Protein AF-A0A7J7IBL2-F1 (afdb_monomer_lite)

Secondary structure (DSSP, 8-state):
-------------------EEEEEETTTEEEEE-TTS-EEEE-SEEEEES--GGG--HHHHHHHHHHHHTS-EEEEEEEGGGTEEEEEESSHHHHHHHHHHSSEETTTTEE-EEEE---HHHHHHHHHHHHHHHHHHHHTTS-STTSTTSS---------HHHHHHHHHHHHHHHHHHHHHSS---------------PPP----------TTSTTSSS----------------------------------------------------S---------SSS-HHHHHHHHHTT---GGGEEE-TTS-EEE-TTT--PPP-PPPTTPPPPPGGGS--HHHHHHHHHHHIIIIIT--SS-HHHHHHHHHHHHHHHHHHHHHHT--SHHHHHHHHHHHHHHHHHHHHTTT--TTT--HHHHHHHHHHHHHHHHHHHHHHHHTT---HHHHHHHHHHHHHH---HHHHHHHHHHS-HHHHTSHHHHHHHHHHHHHHTT-HHHIIIIIHHH--HHHHHHHHTTHHHHHHHHHHHHHHHS-TT--EEHHHHHHHTT-SSHHHHHHHHHHTTPPPPTTSSEE-TGGGHHHHHHHHHHHTT-GGGSTTTT----TTHHHHTTSSS---

Foldseek 3Di:
DDDDDDDDPPPPPPPCQPFAFPDQFPLRKTFTQGPVRATDIFHQKKKWAQQDPVQLDFVNLQVLLCVQQVNFWPGKAGDPVRNMIMTGGNTSVSVVSCVVPVQDDDPRDHGIDMDHDQDPRNVVVSVVVNVVSVVVVVCVVVVVPPPPPPDDDDDDDDDDPPVLLVVLVCLLVVLVVVVVVVVPPDDDDDDDDDDDDDDDDDDDDDDDDDDPVPPPPPPPDDDDDDDDDDDDDDDDDDDDDDDDDDDDDDDDDDDDDDDDDDDDDDDDDDDPPPFDFADALAQFQPVVLVVCQVVVNFDQQQWDQDPVRDTDGDRRRGHHFADDDDVPDDQDDSSGADGLVNLLVSLVCLVPPQCPDPVDDVLSSVVVCVGRLNSSLVSCSSRVPLDPSNLVSLLVLLLSLLVVLLVCQVPDCVSDDNPVSVVSNQVSLVSNLVSQLVCVVVVNHPLPSSLQSLLLVLLQDPDSPVVVVSLVSDDPSSSSDPSNSLSSQLVSCLVVLVQQCNQPPSCVPDDPSRVSSSLLQLLVSLLSVLLVVLVVDDQPDWAFLVVSCVRSVPPDLVLSVQLCVQLVFDADPVSGTGRSVVCNVSSVVQNVQPVPDSVRRRSSSRSSPPCVVVVVVPPPDDD

pLDDT: mean 72.19, std 27.74, range [19.75, 98.56]

Radius of gyration: 31.92 Å; chains: 1; bounding box: 76×115×92 Å

Structure (mmCIF, N/CA/C/O backbone):
data_AF-A0A7J7IBL2-F1
#
_entry.id   AF-A0A7J7IBL2-F1
#
loop_
_atom_site.group_PDB
_atom_site.id
_atom_site.type_symbol
_atom_site.label_atom_id
_atom_site.label_alt_id
_atom_site.label_comp_id
_atom_site.label_asym_id
_atom_site.label_entity_id
_atom_site.label_seq_id
_atom_site.pdbx_PDB_ins_code
_atom_site.Cartn_x
_atom_site.Cartn_y
_atom_site.Cartn_z
_atom_site.occupancy
_atom_site.B_iso_or_equiv
_atom_site.auth_seq_id
_atom_site.auth_comp_id
_atom_site.auth_asym_id
_atom_site.auth_atom_id
_atom_site.pdbx_PDB_model_num
ATOM 1 N N . MET A 1 1 ? -0.820 70.321 31.175 1.00 37.34 1 MET A N 1
ATOM 2 C CA . MET A 1 1 ? 0.542 69.778 31.376 1.00 37.34 1 MET A CA 1
ATOM 3 C C . MET A 1 1 ? 0.410 68.366 31.923 1.00 37.34 1 MET A C 1
ATOM 5 O O . MET A 1 1 ? -0.463 68.190 32.760 1.00 37.34 1 MET A O 1
ATOM 9 N N . SER A 1 2 ? 1.245 67.431 31.436 1.00 27.00 2 SER A N 1
ATOM 10 C CA . SER A 1 2 ? 1.260 65.966 31.688 1.00 27.00 2 SER A CA 1
ATOM 11 C C . SER A 1 2 ? -0.036 65.226 31.317 1.00 27.00 2 SER A C 1
ATOM 13 O O . SER A 1 2 ? -1.108 65.674 31.683 1.00 27.00 2 SER A O 1
ATOM 15 N N . GLY A 1 3 ? -0.063 64.107 30.599 1.00 25.00 3 GLY A N 1
ATOM 16 C CA . GLY A 1 3 ? 0.951 63.184 30.092 1.00 25.00 3 GLY A CA 1
ATOM 17 C C . GLY A 1 3 ? 0.262 61.824 29.867 1.00 25.00 3 GLY A C 1
ATOM 18 O O . GLY A 1 3 ? -0.690 61.541 30.585 1.00 25.00 3 GLY A O 1
ATOM 19 N N . LEU A 1 4 ? 0.795 61.007 28.940 1.00 26.73 4 LEU A N 1
ATOM 20 C CA . LEU A 1 4 ? 0.550 59.553 28.774 1.00 26.73 4 LEU A CA 1
ATOM 21 C C . LEU A 1 4 ? -0.874 59.180 28.287 1.00 26.73 4 LEU A C 1
ATOM 23 O O . LEU A 1 4 ? -1.855 59.756 28.720 1.00 26.73 4 LEU A O 1
ATOM 27 N N . SER A 1 5 ? -1.121 58.235 27.386 1.00 25.97 5 SER A N 1
ATOM 28 C CA . SER A 1 5 ? -0.344 57.164 26.760 1.00 25.97 5 SER A CA 1
ATOM 29 C C . SER A 1 5 ? -1.212 56.644 25.611 1.00 25.97 5 SER A C 1
ATOM 31 O O . SER A 1 5 ? -2.362 56.298 25.881 1.00 25.97 5 SER A O 1
ATOM 33 N N . ASP A 1 6 ? -0.698 56.543 24.384 1.00 25.70 6 ASP A N 1
ATOM 34 C CA . ASP A 1 6 ? -1.384 55.757 23.356 1.00 25.70 6 ASP A CA 1
ATOM 35 C C . ASP A 1 6 ? -0.501 54.583 22.951 1.00 25.70 6 ASP A C 1
ATOM 37 O O . ASP A 1 6 ? 0.627 54.727 22.473 1.00 25.70 6 ASP A O 1
ATOM 41 N N . SER A 1 7 ? -1.003 53.410 23.307 1.00 26.50 7 SER A N 1
ATOM 42 C CA . SER A 1 7 ? -0.368 52.113 23.193 1.00 26.50 7 SER A CA 1
ATOM 43 C C . SER A 1 7 ? -0.268 51.712 21.728 1.00 26.50 7 SER A C 1
ATOM 45 O O . SER A 1 7 ? -1.252 51.289 21.118 1.00 26.50 7 SER A O 1
ATOM 47 N N . THR A 1 8 ? 0.938 51.766 21.171 1.00 29.30 8 THR A N 1
ATOM 48 C CA . THR A 1 8 ? 1.272 50.986 19.985 1.00 29.30 8 THR A CA 1
ATOM 49 C C . THR A 1 8 ? 1.137 49.509 20.342 1.00 29.30 8 THR A C 1
ATOM 51 O O . THR A 1 8 ? 1.907 48.952 21.125 1.00 29.30 8 THR A O 1
ATOM 54 N N . LYS A 1 9 ? 0.100 48.874 19.789 1.00 26.11 9 LYS A N 1
ATOM 55 C CA . LYS A 1 9 ? -0.065 47.422 19.769 1.00 26.11 9 LYS A CA 1
ATOM 56 C C . LYS A 1 9 ? 1.158 46.812 19.090 1.00 26.11 9 LYS A C 1
ATOM 58 O O . LYS A 1 9 ? 1.239 46.745 17.868 1.00 26.11 9 LYS A O 1
ATOM 63 N N . THR A 1 10 ? 2.114 46.373 19.896 1.00 26.16 10 THR A N 1
ATOM 64 C CA . THR A 1 10 ? 3.136 45.419 19.489 1.00 26.16 10 THR A CA 1
ATOM 65 C C . THR A 1 10 ? 2.404 44.131 19.130 1.00 26.16 10 THR A C 1
ATOM 67 O O . THR A 1 10 ? 2.021 43.366 20.014 1.00 26.16 10 THR A O 1
ATOM 70 N N . GLU A 1 11 ? 2.149 43.908 17.840 1.00 27.48 11 GLU A N 1
ATOM 71 C CA . GLU A 1 11 ? 1.726 42.605 17.334 1.00 27.48 11 GLU A CA 1
ATOM 72 C C . GLU A 1 11 ? 2.812 41.584 17.694 1.00 27.48 11 GLU A C 1
ATOM 74 O O . GLU A 1 11 ? 3.849 41.454 17.038 1.00 27.48 11 GLU A O 1
ATOM 79 N N . GLN A 1 12 ? 2.592 40.867 18.794 1.00 25.30 12 GLN A N 1
ATOM 80 C CA . GLN A 1 12 ? 3.340 39.671 19.136 1.00 25.30 12 GLN A CA 1
ATOM 81 C C . GLN A 1 12 ? 2.985 38.583 18.118 1.00 25.30 12 GLN A C 1
ATOM 83 O O . GLN A 1 12 ? 2.140 37.729 18.354 1.00 25.30 12 GLN A O 1
ATOM 88 N N . PHE A 1 13 ? 3.655 38.605 16.967 1.00 27.67 13 PHE A N 1
ATOM 89 C CA . PHE A 1 13 ? 3.729 37.447 16.085 1.00 27.67 13 PHE A CA 1
ATOM 90 C C . PHE A 1 13 ? 4.599 36.380 16.752 1.00 27.67 13 PHE A C 1
ATOM 92 O O . PHE A 1 13 ? 5.829 36.382 16.630 1.00 27.67 13 PHE A O 1
ATOM 99 N N . THR A 1 14 ? 3.960 35.463 17.470 1.00 27.02 14 THR A N 1
ATOM 100 C CA . THR A 1 14 ? 4.534 34.174 17.846 1.00 27.02 14 THR A CA 1
ATOM 101 C C . THR A 1 14 ? 4.549 33.286 16.604 1.00 27.02 14 THR A C 1
ATOM 103 O O . THR A 1 14 ? 3.588 32.596 16.285 1.00 27.02 14 THR A O 1
ATOM 106 N N . VAL A 1 15 ? 5.662 33.295 15.865 1.00 33.50 15 VAL A N 1
ATOM 107 C CA . VAL A 1 15 ? 5.976 32.183 14.957 1.00 33.50 15 VAL A CA 1
ATOM 108 C C . VAL A 1 15 ? 6.295 30.996 15.861 1.00 33.50 15 VAL A C 1
ATOM 110 O O . VAL A 1 15 ? 7.432 30.819 16.297 1.00 33.50 15 VAL A O 1
ATOM 113 N N . SER A 1 16 ? 5.270 30.237 16.239 1.00 35.16 16 SER A N 1
ATOM 114 C CA . SER A 1 16 ? 5.408 29.011 17.014 1.00 35.16 16 SER A CA 1
ATOM 115 C C . SER A 1 16 ? 5.968 27.901 16.121 1.00 35.16 16 SER A C 1
ATOM 117 O O . SER A 1 16 ? 5.309 26.914 15.813 1.00 35.16 16 SER A O 1
ATOM 119 N N . GLU A 1 17 ? 7.251 27.997 15.768 1.00 46.50 17 GLU A N 1
ATOM 120 C CA . GLU A 1 17 ? 8.061 26.797 15.524 1.00 46.50 17 GLU A CA 1
ATOM 121 C C . GLU A 1 17 ? 8.341 26.118 16.876 1.00 46.50 17 GLU A C 1
ATOM 123 O O . GLU A 1 17 ? 9.478 26.058 17.357 1.00 46.50 17 GLU A O 1
ATOM 128 N N . GLY A 1 18 ? 7.254 25.684 17.524 1.00 42.34 18 GLY A N 1
ATOM 129 C CA . GLY A 1 18 ? 7.211 25.013 18.814 1.00 42.34 18 GLY A CA 1
ATOM 130 C C . GLY A 1 18 ? 7.730 23.593 18.676 1.00 42.34 18 GLY A C 1
ATOM 131 O O . GLY A 1 18 ? 6.963 22.643 18.557 1.00 42.34 18 GLY A O 1
ATOM 132 N N . GLY A 1 19 ? 9.048 23.466 18.633 1.00 53.66 19 GLY A N 1
ATOM 133 C CA . GLY A 1 19 ? 9.742 22.209 18.839 1.00 53.66 19 GLY A CA 1
ATOM 134 C C . GLY A 1 19 ? 10.626 22.312 20.071 1.00 53.66 19 GLY A C 1
ATOM 135 O O . GLY A 1 19 ? 11.238 23.357 20.300 1.00 53.66 19 GLY A O 1
ATOM 136 N N . ASN A 1 20 ? 10.693 21.243 20.863 1.00 72.69 20 ASN A N 1
ATOM 137 C CA . ASN A 1 20 ? 11.564 21.199 22.035 1.00 72.69 20 ASN A CA 1
ATOM 138 C C . ASN A 1 20 ? 13.019 21.326 21.572 1.00 72.69 20 ASN A C 1
ATOM 140 O O . ASN A 1 20 ? 13.510 20.486 20.812 1.00 72.69 20 ASN A O 1
ATOM 144 N N . VAL A 1 21 ? 13.695 22.399 21.987 1.00 82.25 21 VAL A N 1
ATOM 145 C CA . VAL A 1 21 ? 15.124 22.588 21.718 1.00 82.25 21 VAL A CA 1
ATOM 146 C C . VAL A 1 21 ? 15.885 21.528 22.509 1.00 82.25 21 VAL A C 1
ATOM 148 O O . VAL A 1 21 ? 15.725 21.421 23.720 1.00 82.25 21 VAL A O 1
ATOM 151 N N . LEU A 1 22 ? 16.669 20.721 21.800 1.00 82.81 22 LEU A N 1
ATOM 152 C CA . LEU A 1 22 ? 17.434 19.608 22.358 1.00 82.81 22 LEU A CA 1
ATOM 153 C C . LEU A 1 22 ? 18.843 20.053 22.750 1.00 82.81 22 LEU A C 1
ATOM 155 O O . LEU A 1 22 ? 19.352 19.667 23.795 1.00 82.81 22 LEU A O 1
ATOM 159 N N . GLU A 1 23 ? 19.468 20.880 21.912 1.00 86.69 23 GLU A N 1
ATOM 160 C CA . GLU A 1 23 ? 20.803 21.423 22.159 1.00 86.69 23 GLU A CA 1
ATOM 161 C C . GLU A 1 23 ? 20.963 22.770 21.451 1.00 86.69 23 GLU A C 1
ATOM 163 O O . GLU A 1 23 ? 20.610 22.924 20.276 1.00 86.69 23 GLU A O 1
ATOM 168 N N . GLU A 1 24 ? 21.541 23.739 22.159 1.00 87.25 24 GLU A N 1
ATOM 169 C CA . GLU A 1 24 ? 22.082 24.949 21.550 1.00 87.25 24 GLU A CA 1
ATOM 170 C C . GLU A 1 24 ? 23.536 24.702 21.150 1.00 87.25 24 GLU A C 1
ATOM 172 O O . GLU A 1 24 ? 24.381 24.346 21.969 1.00 87.25 24 GLU A O 1
ATOM 177 N N . VAL A 1 25 ? 23.839 24.879 19.869 1.00 83.62 25 VAL A N 1
ATOM 178 C CA . VAL A 1 25 ? 25.180 24.677 19.327 1.00 83.62 25 VAL A CA 1
ATOM 179 C C . VAL A 1 25 ? 25.943 25.996 19.392 1.00 83.62 25 VAL A C 1
ATOM 181 O O . VAL A 1 25 ? 25.412 27.040 19.011 1.00 83.62 25 VAL A O 1
ATOM 184 N N . ALA A 1 26 ? 27.224 25.939 19.766 1.00 71.12 26 ALA A N 1
ATOM 185 C CA . ALA A 1 26 ? 28.119 27.094 19.912 1.00 71.12 26 ALA A CA 1
ATOM 186 C C . ALA A 1 26 ? 28.167 28.054 18.700 1.00 71.12 26 ALA A C 1
ATOM 188 O O . ALA A 1 26 ? 28.526 29.216 18.847 1.00 71.12 26 ALA A O 1
ATOM 189 N N . SER A 1 27 ? 27.769 27.605 17.504 1.00 67.44 27 SER A N 1
ATOM 190 C CA . SER A 1 27 ? 27.631 28.449 16.310 1.00 67.44 27 SER A CA 1
ATOM 191 C C . SER A 1 27 ? 26.337 29.287 16.274 1.00 67.44 27 SER A C 1
ATOM 193 O O . SER A 1 27 ? 25.958 29.758 15.203 1.00 67.44 27 SER A O 1
ATOM 195 N N . GLY A 1 28 ? 25.609 29.405 17.389 1.00 73.50 28 GLY A N 1
ATOM 196 C CA . GLY A 1 28 ? 24.366 30.176 17.492 1.00 73.50 28 GLY A CA 1
ATOM 197 C C . GLY A 1 28 ? 23.171 29.546 16.770 1.00 73.50 28 GLY A C 1
ATOM 198 O O . GLY A 1 28 ? 22.287 30.271 16.321 1.00 73.50 28 GLY A O 1
ATOM 199 N N . GLY A 1 29 ? 23.151 28.217 16.612 1.00 84.38 29 GLY A N 1
ATOM 200 C CA . GLY A 1 29 ? 22.030 27.461 16.038 1.00 84.38 29 GLY A CA 1
ATOM 201 C C . GLY A 1 29 ? 21.483 26.432 17.022 1.00 84.38 29 GLY A C 1
ATOM 202 O O . GLY A 1 29 ? 22.139 26.107 18.004 1.00 84.38 29 GLY A O 1
ATOM 203 N N . GLN A 1 30 ? 20.293 25.911 16.759 1.00 90.12 30 GLN A N 1
ATOM 204 C CA . GLN A 1 30 ? 19.587 25.001 17.657 1.00 90.12 30 GLN A CA 1
ATOM 205 C C . GLN A 1 30 ? 19.271 23.688 16.947 1.00 90.12 30 GLN A C 1
ATOM 207 O O . GLN A 1 30 ? 18.724 23.677 15.839 1.00 90.12 30 GLN A O 1
ATOM 212 N N . VAL A 1 31 ? 19.586 22.577 17.606 1.00 85.75 31 VAL A N 1
ATOM 213 C CA . VAL A 1 31 ? 19.022 21.269 17.279 1.00 85.75 31 VAL A CA 1
ATOM 214 C C . VAL A 1 31 ? 17.726 21.137 18.065 1.00 85.75 31 VAL A C 1
ATOM 216 O O . VAL A 1 31 ? 17.703 21.355 19.273 1.00 85.75 31 VAL A O 1
ATOM 219 N N . TYR A 1 32 ? 16.634 20.821 17.384 1.00 84.56 32 TYR A N 1
ATOM 220 C CA . TYR A 1 32 ? 15.308 20.774 17.986 1.00 84.56 32 TYR A CA 1
ATOM 221 C C . TYR A 1 32 ? 14.516 19.578 17.470 1.00 84.56 32 TYR A C 1
ATOM 223 O O . TYR A 1 32 ? 14.720 19.100 16.349 1.00 84.56 32 TYR A O 1
ATOM 231 N N . LEU A 1 33 ? 13.586 19.105 18.289 1.00 80.25 33 LEU A N 1
ATOM 232 C CA . LEU A 1 33 ? 12.616 18.098 17.899 1.00 80.25 33 LEU A CA 1
ATOM 233 C C . LEU A 1 33 ? 11.417 18.797 17.259 1.00 80.25 33 LEU A C 1
ATOM 235 O O . LEU A 1 33 ? 10.704 19.550 17.917 1.00 80.25 33 LEU A O 1
ATOM 239 N N . SER A 1 34 ? 11.200 18.585 15.963 1.00 78.38 34 SER A N 1
ATOM 240 C CA . SER A 1 34 ? 10.024 19.130 15.276 1.00 78.38 34 SER A CA 1
ATOM 241 C C . SER A 1 34 ? 8.724 18.504 15.795 1.00 78.38 34 SER A C 1
ATOM 243 O O . SER A 1 34 ? 8.733 17.382 16.294 1.00 78.38 34 SER A O 1
ATOM 245 N N . ALA A 1 35 ? 7.585 19.163 15.563 1.00 60.59 35 ALA A N 1
ATOM 246 C CA . ALA A 1 35 ? 6.255 18.624 15.883 1.00 60.59 35 ALA A CA 1
ATOM 247 C C . ALA A 1 35 ? 5.955 17.259 15.217 1.00 60.59 35 ALA A C 1
ATOM 249 O O . ALA A 1 35 ? 5.096 16.509 15.666 1.00 60.59 35 ALA A O 1
ATOM 250 N N . THR A 1 36 ? 6.695 16.905 14.159 1.00 64.81 36 THR A N 1
ATOM 251 C CA . THR A 1 36 ? 6.615 15.594 13.488 1.00 64.81 36 THR A CA 1
ATOM 252 C C . THR A 1 36 ? 7.500 14.512 14.120 1.00 64.81 36 THR A C 1
ATOM 254 O O . THR A 1 36 ? 7.583 13.410 13.585 1.00 64.81 36 THR A O 1
ATOM 257 N N . GLY A 1 37 ? 8.185 14.812 15.229 1.00 70.69 37 GLY A N 1
ATOM 258 C CA . GLY A 1 37 ? 9.109 13.901 15.913 1.00 70.69 37 GLY A CA 1
ATOM 259 C C . GLY A 1 37 ? 10.476 13.764 15.236 1.00 70.69 37 GLY A C 1
ATOM 260 O O . GLY A 1 37 ? 11.288 12.940 15.638 1.00 70.69 37 GLY A O 1
ATOM 261 N N . GLN A 1 38 ? 10.761 14.559 14.202 1.00 78.06 38 GLN A N 1
ATOM 262 C CA . GLN A 1 38 ? 12.067 14.556 13.543 1.00 78.06 38 GLN A CA 1
ATOM 263 C C . GLN A 1 38 ? 13.016 15.547 14.207 1.00 78.06 38 GLN A C 1
ATOM 265 O O . GLN A 1 38 ? 12.665 16.721 14.359 1.00 78.06 38 GLN A O 1
ATOM 270 N N . VAL A 1 39 ? 14.235 15.099 14.506 1.00 85.31 39 VAL A N 1
ATOM 271 C CA . VAL A 1 39 ? 15.334 15.973 14.928 1.00 85.31 39 VAL A CA 1
ATOM 272 C C . VAL A 1 39 ? 15.827 16.783 13.734 1.00 85.31 39 VAL A C 1
ATOM 274 O O . VAL A 1 39 ? 16.299 16.236 12.729 1.00 85.31 39 VAL A O 1
ATOM 277 N N . ARG A 1 40 ? 15.714 18.104 13.847 1.00 88.06 40 ARG A N 1
ATOM 278 C CA . ARG A 1 40 ? 16.089 19.078 12.820 1.00 88.06 40 ARG A CA 1
ATOM 279 C C . ARG A 1 40 ? 17.036 20.124 13.398 1.00 88.06 40 ARG A C 1
ATOM 281 O O . ARG A 1 40 ? 17.204 20.242 14.606 1.00 88.06 40 ARG A O 1
ATOM 288 N N . TYR A 1 41 ? 17.668 20.876 12.505 1.00 92.06 41 TYR A N 1
ATOM 289 C CA . TYR A 1 41 ? 18.529 22.001 12.852 1.00 92.06 41 TYR A CA 1
ATOM 290 C C . TYR A 1 41 ? 17.930 23.294 12.306 1.00 92.06 41 TYR A C 1
ATOM 292 O O . TYR A 1 41 ? 17.512 23.330 11.146 1.00 92.06 41 TYR A O 1
ATOM 300 N N . ARG A 1 42 ? 17.938 24.349 13.123 1.00 90.38 42 ARG A N 1
ATOM 301 C CA . ARG A 1 42 ? 17.657 25.727 12.709 1.00 90.38 42 ARG A CA 1
ATOM 302 C C . ARG A 1 42 ? 18.805 26.648 13.108 1.00 90.38 42 ARG A C 1
ATOM 304 O O . ARG A 1 42 ? 19.470 26.431 14.118 1.00 90.38 42 ARG A O 1
ATOM 311 N N . GLY A 1 43 ? 19.045 27.683 12.315 1.00 91.44 43 GLY A N 1
ATOM 312 C CA . GLY A 1 43 ? 20.133 28.633 12.538 1.00 91.44 43 GLY A CA 1
ATOM 313 C C . GLY A 1 43 ? 19.905 29.941 11.789 1.00 91.44 43 GLY A C 1
ATOM 314 O O . GLY A 1 43 ? 18.904 30.102 11.101 1.00 91.44 43 GLY A O 1
ATOM 315 N N . ALA A 1 44 ? 20.838 30.883 11.897 1.00 93.25 44 ALA A N 1
ATOM 316 C CA . ALA A 1 44 ? 20.727 32.192 11.246 1.00 93.25 44 ALA A CA 1
ATOM 317 C C . ALA A 1 44 ? 21.203 32.201 9.777 1.00 93.25 44 ALA A C 1
ATOM 319 O O . ALA A 1 44 ? 21.337 33.262 9.179 1.00 93.25 44 ALA A O 1
ATOM 320 N N . THR A 1 45 ? 21.490 31.043 9.176 1.00 94.31 45 THR A N 1
ATOM 321 C CA . THR A 1 45 ? 21.992 30.951 7.796 1.00 94.31 45 THR A CA 1
ATOM 322 C C . THR A 1 45 ? 21.164 29.968 6.983 1.00 94.31 45 THR A C 1
ATOM 324 O O . THR A 1 45 ? 20.976 28.816 7.383 1.00 94.31 45 THR A O 1
ATOM 327 N N . LEU A 1 46 ? 20.707 30.409 5.815 1.00 95.06 46 LEU A N 1
ATOM 328 C CA . LEU A 1 46 ? 20.024 29.576 4.835 1.00 95.06 46 LEU A CA 1
ATOM 329 C C . LEU A 1 46 ? 20.963 29.194 3.694 1.00 95.06 46 LEU A C 1
ATOM 331 O O . LEU A 1 46 ? 21.844 29.946 3.288 1.00 95.06 46 LEU A O 1
ATOM 335 N N . LEU A 1 47 ? 20.737 28.003 3.163 1.00 93.88 47 LEU A N 1
ATOM 336 C CA . LEU A 1 47 ? 21.326 27.480 1.950 1.00 93.88 47 LEU A CA 1
ATOM 337 C C . LEU A 1 47 ? 20.255 27.457 0.858 1.00 93.88 47 LEU A C 1
ATOM 339 O O . LEU A 1 47 ? 19.291 26.696 0.951 1.00 93.88 47 LEU A O 1
ATOM 343 N N . LEU A 1 48 ? 20.478 28.238 -0.195 1.00 91.94 48 LEU A N 1
ATOM 344 C CA . LEU A 1 48 ? 19.740 28.171 -1.448 1.00 91.94 48 LEU A CA 1
ATOM 345 C C . LEU A 1 48 ? 20.349 27.098 -2.355 1.00 91.94 48 LEU A C 1
ATOM 347 O O . LEU A 1 48 ? 21.515 27.190 -2.747 1.00 91.94 48 LEU A O 1
ATOM 351 N N . LEU A 1 49 ? 19.563 26.075 -2.679 1.00 88.75 49 LEU A N 1
ATOM 352 C CA . LEU A 1 49 ? 19.916 25.001 -3.604 1.00 88.75 49 LEU A CA 1
ATOM 353 C C . LEU A 1 49 ? 19.461 25.344 -5.020 1.00 88.75 49 LEU A C 1
ATOM 355 O O . LEU A 1 49 ? 18.380 25.899 -5.188 1.00 88.75 49 LEU A O 1
ATOM 359 N N . GLN A 1 50 ? 20.251 24.941 -6.020 1.00 85.31 50 GLN A N 1
ATOM 360 C CA . GLN A 1 50 ? 19.905 25.111 -7.437 1.00 85.31 50 GLN A CA 1
ATOM 361 C C . GLN A 1 50 ? 19.513 26.561 -7.754 1.00 85.31 50 GLN A C 1
ATOM 363 O O . GLN A 1 50 ? 18.470 26.822 -8.345 1.00 85.31 50 GLN A O 1
ATOM 368 N N . CYS A 1 51 ? 20.345 27.502 -7.303 1.00 80.81 51 CYS A N 1
ATOM 369 C CA . CYS A 1 51 ? 20.138 28.926 -7.518 1.00 80.81 51 CYS A CA 1
ATOM 370 C C . CYS A 1 51 ? 19.989 29.186 -9.030 1.00 80.81 51 CYS A C 1
ATOM 372 O O . CYS A 1 51 ? 20.920 28.850 -9.776 1.00 80.81 51 CYS A O 1
ATOM 374 N N . PRO A 1 52 ? 18.837 29.709 -9.496 1.00 81.00 52 PRO A N 1
ATOM 375 C CA . PRO A 1 52 ? 18.627 29.949 -10.916 1.00 81.00 52 PRO A CA 1
ATOM 376 C C . PRO A 1 52 ? 19.644 30.963 -11.438 1.00 81.00 52 PRO A C 1
ATOM 378 O O . PRO A 1 52 ? 19.979 31.920 -10.744 1.00 81.00 52 PRO A O 1
ATOM 381 N N . GLU A 1 53 ? 20.114 30.780 -12.668 1.00 75.75 53 GLU A N 1
ATOM 382 C CA . GLU A 1 53 ? 21.198 31.587 -13.245 1.00 75.75 53 GLU A CA 1
ATOM 383 C C . GLU A 1 53 ? 20.867 33.088 -13.269 1.00 75.75 53 GLU A C 1
ATOM 385 O O . GLU A 1 53 ? 21.698 33.909 -12.894 1.00 75.75 53 GLU A O 1
ATOM 390 N N . ALA A 1 54 ? 19.608 33.437 -13.554 1.00 74.94 54 ALA A N 1
ATOM 391 C CA . ALA A 1 54 ? 19.103 34.812 -13.521 1.00 74.94 54 ALA A CA 1
ATOM 392 C C . ALA A 1 54 ? 19.062 35.453 -12.114 1.00 74.94 54 ALA A C 1
ATOM 394 O O . ALA A 1 54 ? 18.874 36.665 -11.995 1.00 74.94 54 ALA A O 1
ATOM 395 N N . TYR A 1 55 ? 19.212 34.665 -11.046 1.00 71.88 55 TYR A N 1
ATOM 396 C CA . TYR A 1 55 ? 19.112 35.106 -9.648 1.00 71.88 55 TYR A CA 1
ATOM 397 C C . TYR A 1 55 ? 20.349 34.738 -8.814 1.00 71.88 55 TYR A C 1
ATOM 399 O O . TYR A 1 55 ? 20.357 34.940 -7.602 1.00 71.88 55 TYR A O 1
ATOM 407 N N . CYS A 1 56 ? 21.408 34.234 -9.453 1.00 79.25 56 CYS A N 1
ATOM 408 C CA . CYS A 1 56 ? 22.679 33.873 -8.823 1.00 79.25 56 CYS A CA 1
ATOM 409 C C . CYS A 1 56 ? 23.592 35.102 -8.662 1.00 79.25 56 CYS A C 1
ATOM 411 O O . CYS A 1 56 ? 24.761 35.080 -9.040 1.00 79.25 56 CYS A O 1
ATOM 413 N N . ASP A 1 57 ? 23.028 36.182 -8.121 1.00 86.94 57 ASP A N 1
ATOM 414 C CA . ASP A 1 57 ? 23.680 37.474 -7.920 1.00 86.94 57 ASP A CA 1
ATOM 415 C C . ASP A 1 57 ? 23.569 37.901 -6.450 1.00 86.94 57 ASP A C 1
ATOM 417 O O . ASP A 1 57 ? 22.513 37.774 -5.822 1.00 86.94 57 ASP A O 1
ATOM 421 N N . GLU A 1 58 ? 24.676 38.388 -5.893 1.00 90.19 58 GLU A N 1
ATOM 422 C CA . GLU A 1 58 ? 24.779 38.722 -4.472 1.00 90.19 58 GLU A CA 1
ATOM 423 C C . GLU A 1 58 ? 23.840 39.869 -4.083 1.00 90.19 58 GLU A C 1
ATOM 425 O O . GLU A 1 58 ? 23.098 39.759 -3.102 1.00 90.19 58 GLU A O 1
ATOM 430 N N . GLN A 1 59 ? 23.829 40.948 -4.872 1.00 89.81 59 GLN A N 1
ATOM 431 C CA . GLN A 1 59 ? 23.021 42.133 -4.594 1.00 89.81 59 GLN A CA 1
ATOM 432 C C . GLN A 1 59 ? 21.534 41.821 -4.734 1.00 89.81 59 GLN A C 1
ATOM 434 O O . GLN A 1 59 ? 20.745 42.194 -3.870 1.00 89.81 59 GLN A O 1
ATOM 439 N N . ARG A 1 60 ? 21.149 41.074 -5.771 1.00 89.25 60 ARG A N 1
ATOM 440 C CA . ARG A 1 60 ? 19.757 40.691 -6.022 1.00 89.25 60 ARG A CA 1
ATOM 441 C C . ARG A 1 60 ? 19.193 39.806 -4.912 1.00 89.25 60 ARG A C 1
ATOM 443 O O . ARG A 1 60 ? 18.090 40.069 -4.438 1.00 89.25 60 ARG A O 1
ATOM 450 N N . LEU A 1 61 ? 19.940 38.792 -4.464 1.00 90.19 61 LEU A N 1
ATOM 451 C CA . LEU A 1 61 ? 19.516 37.953 -3.338 1.00 90.19 61 LEU A CA 1
ATOM 452 C C . LEU A 1 61 ? 19.455 38.754 -2.037 1.00 90.19 61 LEU A C 1
ATOM 454 O O . LEU A 1 61 ? 18.503 38.590 -1.274 1.00 90.19 61 LEU A O 1
ATOM 458 N N . LYS A 1 62 ? 20.428 39.639 -1.792 1.00 92.56 62 LYS A N 1
ATOM 459 C CA . LYS A 1 62 ? 20.416 40.506 -0.613 1.00 92.56 62 LYS A CA 1
ATOM 460 C C . LYS A 1 62 ? 19.174 41.398 -0.602 1.00 92.56 62 LYS A C 1
ATOM 462 O O . LYS A 1 62 ? 18.436 41.366 0.374 1.00 92.56 62 LYS A O 1
ATOM 467 N N . SER A 1 63 ? 18.901 42.120 -1.690 1.00 90.88 63 SER A N 1
ATOM 468 C CA . SER A 1 63 ? 17.725 42.990 -1.811 1.00 90.88 63 SER A CA 1
ATOM 469 C C . SER A 1 63 ? 16.412 42.228 -1.633 1.00 90.88 63 SER A C 1
ATOM 471 O O . SER A 1 63 ? 15.539 42.700 -0.912 1.00 90.88 63 SER A O 1
ATOM 473 N N . HIS A 1 64 ? 16.285 41.040 -2.232 1.00 90.81 64 HIS A N 1
ATOM 474 C CA . HIS A 1 64 ? 15.102 40.187 -2.079 1.00 90.81 64 HIS A CA 1
ATOM 475 C C . HIS A 1 64 ? 14.858 39.801 -0.615 1.00 90.81 64 HIS A C 1
ATOM 477 O O . HIS A 1 64 ? 13.787 40.037 -0.060 1.00 90.81 64 HIS A O 1
ATOM 483 N N . PHE A 1 65 ? 15.868 39.240 0.050 1.00 92.31 65 PHE A N 1
ATOM 484 C CA . PHE A 1 65 ? 15.709 38.781 1.428 1.00 92.31 65 PHE A CA 1
ATOM 485 C C . PHE A 1 65 ? 15.649 39.928 2.445 1.00 92.31 65 PHE A C 1
ATOM 487 O O . PHE A 1 65 ? 15.002 39.772 3.481 1.00 92.31 65 PHE A O 1
ATOM 494 N N . ASP A 1 66 ? 16.244 41.086 2.159 1.00 92.69 66 ASP A N 1
ATOM 495 C CA . ASP A 1 66 ? 16.100 42.290 2.983 1.00 92.69 66 ASP A CA 1
ATOM 496 C C . ASP A 1 66 ? 14.676 42.852 2.940 1.00 92.69 66 ASP A C 1
ATOM 498 O O . ASP A 1 66 ? 14.172 43.271 3.981 1.00 92.69 66 ASP A O 1
ATOM 502 N N . GLN A 1 67 ? 13.992 42.797 1.790 1.00 89.69 67 GLN A N 1
ATOM 503 C CA . GLN A 1 67 ? 12.573 43.167 1.695 1.00 89.69 67 GLN A CA 1
ATOM 504 C C . GLN A 1 67 ? 11.694 42.251 2.556 1.00 89.69 67 GLN A C 1
ATOM 506 O O . GLN A 1 67 ? 10.783 42.718 3.233 1.00 89.69 67 GLN A O 1
ATOM 511 N N . VAL A 1 68 ? 11.996 40.950 2.577 1.00 88.19 68 VAL A N 1
ATOM 512 C CA . VAL A 1 68 ? 11.232 39.951 3.344 1.00 88.19 68 VAL A CA 1
ATOM 513 C C . VAL A 1 68 ? 11.515 40.027 4.848 1.00 88.19 68 VAL A C 1
ATOM 515 O O . VAL A 1 68 ? 10.636 39.740 5.660 1.00 88.19 68 VAL A O 1
ATOM 518 N N . THR A 1 69 ? 12.743 40.377 5.235 1.00 89.56 69 THR A N 1
ATOM 519 C CA . THR A 1 69 ? 13.208 40.306 6.633 1.00 89.56 69 THR A CA 1
ATOM 520 C C . THR A 1 69 ? 13.438 41.658 7.299 1.00 89.56 69 THR A C 1
ATOM 522 O O . THR A 1 69 ? 13.923 41.692 8.428 1.00 89.56 69 THR A O 1
ATOM 525 N N . SER A 1 70 ? 13.072 42.758 6.639 1.00 89.25 70 SER A N 1
ATOM 526 C CA . SER A 1 70 ? 13.284 44.131 7.114 1.00 89.25 70 SER A CA 1
ATOM 527 C C . SER A 1 70 ? 14.766 44.462 7.342 1.00 89.25 70 SER A C 1
ATOM 529 O O . SER A 1 70 ? 15.162 44.872 8.432 1.00 89.25 70 SER A O 1
ATOM 531 N N . ASN A 1 71 ? 15.586 44.299 6.298 1.00 89.62 71 ASN A N 1
ATOM 532 C CA . ASN A 1 71 ? 17.027 44.601 6.271 1.00 89.62 71 ASN A CA 1
ATOM 533 C C . ASN A 1 71 ? 17.892 43.775 7.246 1.00 89.62 71 ASN A C 1
ATOM 535 O O . ASN A 1 71 ? 18.865 44.282 7.812 1.00 89.62 71 ASN A O 1
ATOM 539 N N . GLN A 1 72 ? 17.539 42.505 7.470 1.00 91.56 72 GLN A N 1
ATOM 540 C CA . GLN A 1 72 ? 18.274 41.620 8.380 1.00 91.56 72 GLN A CA 1
ATOM 541 C C . GLN A 1 72 ? 19.275 40.686 7.687 1.00 91.56 72 GLN A C 1
ATOM 543 O O . GLN A 1 72 ? 19.805 39.792 8.349 1.00 91.56 72 GLN A O 1
ATOM 548 N N . VAL A 1 73 ? 19.587 40.867 6.399 1.00 94.00 73 VAL A N 1
ATOM 549 C CA . VAL A 1 73 ? 20.639 40.092 5.722 1.00 94.00 73 VAL A CA 1
ATOM 550 C C . VAL A 1 73 ? 22.020 40.655 6.076 1.00 94.00 73 VAL A C 1
ATOM 552 O O . VAL A 1 73 ? 22.340 41.808 5.792 1.00 94.00 73 VAL A O 1
ATOM 555 N N . VAL A 1 74 ? 22.861 39.814 6.679 1.00 93.25 74 VAL A N 1
ATOM 556 C CA . VAL A 1 74 ? 24.249 40.120 7.073 1.00 93.25 74 VAL A CA 1
ATOM 557 C C . VAL A 1 74 ? 25.214 39.907 5.912 1.00 93.25 74 VAL A C 1
ATOM 559 O O . VAL A 1 74 ? 26.157 40.673 5.748 1.00 93.25 74 VAL A O 1
ATOM 562 N N . GLY A 1 75 ? 24.985 38.879 5.095 1.00 92.38 75 GLY A N 1
ATOM 563 C CA . GLY A 1 75 ? 25.858 38.573 3.968 1.00 92.38 75 GLY A CA 1
ATOM 564 C C . GLY A 1 75 ? 25.286 37.498 3.059 1.00 92.38 75 GLY A C 1
ATOM 565 O O . GLY A 1 75 ? 24.517 36.638 3.496 1.00 92.38 75 GLY A O 1
ATOM 566 N N . VAL A 1 76 ? 25.673 37.548 1.788 1.00 94.94 76 VAL A N 1
ATOM 567 C CA . VAL A 1 76 ? 25.319 36.551 0.779 1.00 94.94 76 VAL A CA 1
ATOM 568 C C . VAL A 1 76 ? 26.609 36.029 0.161 1.00 94.94 76 VAL A C 1
ATOM 570 O O . VAL A 1 76 ? 27.454 36.798 -0.270 1.00 94.94 76 VAL A O 1
ATOM 573 N N . GLN A 1 77 ? 26.773 34.710 0.114 1.00 94.56 77 GLN A N 1
ATOM 574 C CA . GLN A 1 77 ? 27.925 34.071 -0.512 1.00 94.56 77 GLN A CA 1
ATOM 575 C C . GLN A 1 77 ? 27.461 33.168 -1.650 1.00 94.56 77 GLN A C 1
ATOM 577 O O . GLN A 1 77 ? 26.890 32.096 -1.420 1.00 94.56 77 GLN A O 1
ATOM 582 N N . ILE A 1 78 ? 27.748 33.575 -2.885 1.00 91.19 78 ILE A N 1
ATOM 583 C CA . ILE A 1 78 ? 27.452 32.787 -4.082 1.00 91.19 78 ILE A CA 1
ATOM 584 C C . ILE A 1 78 ? 28.513 31.698 -4.277 1.00 91.19 78 ILE A C 1
ATOM 586 O O . ILE A 1 78 ? 29.716 31.929 -4.168 1.00 91.19 78 ILE A O 1
ATOM 590 N N . ARG A 1 79 ? 28.074 30.480 -4.599 1.00 88.75 79 ARG A N 1
ATOM 591 C CA . ARG A 1 79 ? 28.931 29.328 -4.910 1.00 88.75 79 ARG A CA 1
ATOM 592 C C . ARG A 1 79 ? 28.619 28.830 -6.315 1.00 88.75 79 ARG A C 1
ATOM 594 O O . ARG A 1 79 ? 27.883 27.853 -6.486 1.00 88.75 79 ARG A O 1
ATOM 601 N N . LEU A 1 80 ? 29.211 29.500 -7.304 1.00 81.12 80 LEU A N 1
ATOM 602 C CA . LEU A 1 80 ? 28.957 29.292 -8.736 1.00 81.12 80 LEU A CA 1
ATOM 603 C C . LEU A 1 80 ? 29.139 27.830 -9.170 1.00 81.12 80 LEU A C 1
ATOM 605 O O . LEU A 1 80 ? 28.237 27.255 -9.771 1.00 81.12 80 LEU A O 1
ATOM 609 N N . GLN A 1 81 ? 30.233 27.180 -8.757 1.00 79.62 81 GLN A N 1
ATOM 610 C CA . GLN A 1 81 ? 30.511 25.772 -9.093 1.00 79.62 81 GLN A CA 1
ATOM 611 C C . GLN A 1 81 ? 29.432 24.791 -8.603 1.00 79.62 81 GLN A C 1
ATOM 613 O O . GLN A 1 81 ? 29.264 23.717 -9.170 1.00 79.62 81 GLN A O 1
ATOM 618 N N . LYS A 1 82 ? 28.702 25.143 -7.537 1.00 79.56 82 LYS A N 1
ATOM 619 C CA . LYS A 1 82 ? 27.661 24.300 -6.929 1.00 79.56 82 LYS A CA 1
ATOM 620 C C . LYS A 1 82 ? 26.247 24.809 -7.211 1.00 79.56 82 LYS A C 1
ATOM 622 O O . LYS A 1 82 ? 25.312 24.278 -6.614 1.00 79.56 82 LYS A O 1
ATOM 627 N N . ARG A 1 83 ? 26.094 25.863 -8.030 1.00 86.19 83 ARG A N 1
ATOM 628 C CA . ARG A 1 83 ? 24.829 26.588 -8.267 1.00 86.19 83 ARG A CA 1
ATOM 629 C C . ARG A 1 83 ? 24.027 26.777 -6.972 1.00 86.19 83 ARG A C 1
ATOM 631 O O . ARG A 1 83 ? 22.886 26.339 -6.851 1.00 86.19 83 ARG A O 1
ATOM 638 N N . SER A 1 84 ? 24.662 27.341 -5.945 1.00 91.88 84 SER A N 1
ATOM 639 C CA . SER A 1 84 ? 24.044 27.535 -4.625 1.00 91.88 84 SER A CA 1
ATOM 640 C C . SER A 1 84 ? 24.502 28.835 -3.983 1.00 91.88 84 SER A C 1
ATOM 642 O O . SER A 1 84 ? 25.572 29.332 -4.322 1.00 91.88 84 SER A O 1
ATOM 644 N N . ALA A 1 85 ? 23.737 29.343 -3.022 1.00 92.62 85 ALA A N 1
ATOM 645 C CA . ALA A 1 85 ? 24.108 30.518 -2.239 1.00 92.62 85 ALA A CA 1
ATOM 646 C C . ALA A 1 85 ? 23.910 30.262 -0.742 1.00 92.62 85 ALA A C 1
ATOM 648 O O . ALA A 1 85 ? 23.015 29.510 -0.351 1.00 92.62 85 ALA A O 1
ATOM 649 N N . LEU A 1 86 ? 24.752 30.864 0.093 1.00 93.88 86 LEU A N 1
ATOM 650 C CA . LEU A 1 86 ? 24.530 30.964 1.534 1.00 93.88 86 LEU A CA 1
ATOM 651 C C . LEU A 1 86 ? 24.044 32.374 1.847 1.00 93.88 86 LEU A C 1
ATOM 653 O O . LEU A 1 86 ? 24.685 33.333 1.434 1.00 93.88 86 LEU A O 1
ATOM 657 N N . ILE A 1 87 ? 22.929 32.494 2.560 1.00 95.25 87 ILE A N 1
ATOM 658 C CA . ILE A 1 87 ? 22.375 33.778 2.995 1.00 95.25 87 ILE A CA 1
ATOM 659 C C . ILE A 1 87 ? 22.395 33.799 4.518 1.00 95.25 87 ILE A C 1
ATOM 661 O O . ILE A 1 87 ? 21.746 32.974 5.164 1.00 95.25 87 ILE A O 1
ATOM 665 N N . GLN A 1 88 ? 23.170 34.712 5.090 1.00 95.12 88 GLN A N 1
ATOM 666 C CA . GLN A 1 88 ? 23.305 34.895 6.528 1.00 95.12 88 GLN A CA 1
ATOM 667 C C . GLN A 1 88 ? 22.411 36.038 6.998 1.00 95.12 88 GLN A C 1
ATOM 669 O O . GLN A 1 88 ? 22.399 37.108 6.397 1.00 95.12 88 GLN A O 1
ATOM 674 N N . PHE A 1 89 ? 21.701 35.816 8.097 1.00 95.06 89 PHE A N 1
ATOM 675 C CA . PHE A 1 89 ? 20.778 36.762 8.708 1.00 95.06 89 PHE A CA 1
ATOM 676 C C . PHE A 1 89 ? 21.271 37.191 10.092 1.00 95.06 89 PHE A C 1
ATOM 678 O O . PHE A 1 89 ? 22.051 36.485 10.733 1.00 95.06 89 PHE A O 1
ATOM 685 N N . GLN A 1 90 ? 20.791 38.339 10.571 1.00 90.50 90 GLN A N 1
ATOM 686 C CA . GLN A 1 90 ? 21.123 38.874 11.898 1.00 90.50 90 GLN A CA 1
ATOM 687 C C . GLN A 1 90 ? 20.572 37.997 13.030 1.00 90.50 90 GLN A C 1
ATOM 689 O O . GLN A 1 90 ? 21.123 37.982 14.127 1.00 90.50 90 GLN A O 1
ATOM 694 N N . SER A 1 91 ? 19.483 37.261 12.778 1.00 88.75 91 SER A N 1
ATOM 695 C CA . SER A 1 91 ? 18.825 36.421 13.778 1.00 88.75 91 SER A CA 1
ATOM 696 C C . SER A 1 91 ? 18.269 35.126 13.181 1.00 88.75 91 SER A C 1
ATOM 698 O O . SER A 1 91 ? 17.917 35.059 12.000 1.00 88.75 91 SER A O 1
ATOM 700 N N . GLN A 1 92 ? 18.120 34.094 14.021 1.00 87.38 92 GLN A N 1
ATOM 701 C CA . GLN A 1 92 ? 17.416 32.859 13.642 1.00 87.38 92 GLN A CA 1
ATOM 702 C C . GLN A 1 92 ? 15.961 33.140 13.232 1.00 87.38 92 GLN A C 1
ATOM 704 O O . GLN A 1 92 ? 15.434 32.493 12.330 1.00 87.38 92 GLN A O 1
ATOM 709 N N . ARG A 1 93 ? 15.326 34.143 13.858 1.00 86.12 93 ARG A N 1
ATOM 710 C CA . ARG A 1 93 ? 13.955 34.566 13.550 1.00 86.12 93 ARG A CA 1
ATOM 711 C C . ARG A 1 93 ? 13.837 35.141 12.138 1.00 86.12 93 ARG A C 1
ATOM 713 O O . ARG A 1 93 ? 12.898 34.786 11.432 1.00 86.12 93 ARG A O 1
ATOM 720 N N . ALA A 1 94 ? 14.787 35.969 11.701 1.00 88.25 94 ALA A N 1
ATOM 721 C CA . ALA A 1 94 ? 14.817 36.456 10.320 1.00 88.25 94 ALA A CA 1
ATOM 722 C C . ALA A 1 94 ? 15.076 35.334 9.315 1.00 88.25 94 ALA A C 1
ATOM 724 O O . ALA A 1 94 ? 14.406 35.285 8.288 1.00 88.25 94 ALA A O 1
ATOM 725 N N . ALA A 1 95 ? 15.970 34.394 9.630 1.00 89.69 95 ALA A N 1
ATOM 726 C CA . ALA A 1 95 ? 16.184 33.227 8.778 1.00 89.69 95 ALA A CA 1
ATOM 727 C C . ALA A 1 95 ? 14.915 32.359 8.655 1.00 89.69 95 ALA A C 1
ATOM 729 O O . ALA A 1 95 ? 14.594 31.906 7.561 1.00 89.69 95 ALA A O 1
ATOM 730 N N . ALA A 1 96 ? 14.156 32.164 9.739 1.00 85.81 96 ALA A N 1
ATOM 731 C CA . ALA A 1 96 ? 12.865 31.471 9.693 1.00 85.81 96 ALA A CA 1
ATOM 732 C C . ALA A 1 96 ? 11.833 32.233 8.843 1.00 85.81 96 ALA A C 1
ATOM 734 O O . ALA A 1 96 ? 11.178 31.645 7.984 1.00 85.81 96 ALA A O 1
ATOM 735 N N . LEU A 1 97 ? 11.728 33.554 9.015 1.00 86.81 97 LEU A N 1
ATOM 736 C CA . LEU A 1 97 ? 10.829 34.390 8.216 1.00 86.81 97 LEU A CA 1
ATOM 737 C C . LEU A 1 97 ? 11.179 34.338 6.720 1.00 86.81 97 LEU A C 1
ATOM 739 O O . LEU A 1 97 ? 10.288 34.170 5.891 1.00 86.81 97 LEU A O 1
ATOM 743 N N . ALA A 1 98 ? 12.468 34.411 6.378 1.00 90.50 98 ALA A N 1
ATOM 744 C CA . ALA A 1 98 ? 12.961 34.260 5.012 1.00 90.50 98 ALA A CA 1
ATOM 745 C C . ALA A 1 98 ? 12.679 32.870 4.428 1.00 90.50 98 ALA A C 1
ATOM 747 O O . ALA A 1 98 ? 12.361 32.762 3.247 1.00 90.50 98 ALA A O 1
ATOM 748 N N . LEU A 1 99 ? 12.769 31.812 5.238 1.00 89.12 99 LEU A N 1
ATOM 749 C CA . LEU A 1 99 ? 12.465 30.447 4.807 1.00 89.12 99 LEU A CA 1
ATOM 750 C C . LEU A 1 99 ? 10.979 30.281 4.449 1.00 89.12 99 LEU A C 1
ATOM 752 O O . LEU A 1 99 ? 10.669 29.623 3.459 1.00 89.12 99 LEU A O 1
ATOM 756 N N . HIS A 1 100 ? 10.079 30.900 5.223 1.00 83.12 100 HIS A N 1
ATOM 757 C CA . HIS A 1 100 ? 8.626 30.811 5.015 1.00 83.12 100 HIS A CA 1
ATOM 758 C C . HIS A 1 100 ? 8.097 31.779 3.949 1.00 83.12 100 HIS A C 1
ATOM 760 O O . HIS A 1 100 ? 7.230 31.399 3.168 1.00 83.12 100 HIS A O 1
ATOM 766 N N . ARG A 1 101 ? 8.600 33.020 3.901 1.00 83.31 101 ARG A N 1
ATOM 767 C CA . ARG A 1 101 ? 8.068 34.095 3.036 1.00 83.31 101 ARG A CA 1
ATOM 768 C C . ARG A 1 101 ? 8.985 34.519 1.892 1.00 83.31 101 ARG A C 1
ATOM 770 O O . ARG A 1 101 ? 8.525 35.168 0.966 1.00 83.31 101 ARG A O 1
ATOM 777 N N . GLY A 1 102 ? 10.269 34.170 1.940 1.00 84.00 102 GLY A N 1
ATOM 778 C CA . GLY A 1 102 ? 11.257 34.545 0.921 1.00 84.00 102 GLY A CA 1
ATOM 779 C C . GLY A 1 102 ? 11.518 33.458 -0.118 1.00 84.00 102 GLY A C 1
ATOM 780 O O . GLY A 1 102 ? 12.440 33.596 -0.920 1.00 84.00 102 GLY A O 1
ATOM 781 N N . ALA A 1 103 ? 10.738 32.374 -0.098 1.00 84.38 103 ALA A N 1
ATOM 782 C CA . ALA A 1 103 ? 10.895 31.235 -0.995 1.00 84.38 103 ALA A CA 1
ATOM 783 C C . ALA A 1 103 ? 10.358 31.481 -2.417 1.00 84.38 103 ALA A C 1
ATOM 785 O O . ALA A 1 103 ? 10.566 30.635 -3.278 1.00 84.38 103 ALA A O 1
ATOM 786 N N . THR A 1 104 ? 9.690 32.597 -2.691 1.00 83.00 104 THR A N 1
ATOM 787 C CA . THR A 1 104 ? 9.219 32.991 -4.028 1.00 83.00 104 THR A CA 1
ATOM 788 C C . THR A 1 104 ? 9.891 34.298 -4.441 1.00 83.00 104 THR A C 1
ATOM 790 O O . THR A 1 104 ? 10.065 35.179 -3.603 1.00 83.00 104 THR A O 1
ATOM 793 N N . ILE A 1 105 ? 10.318 34.418 -5.704 1.00 77.06 105 ILE A N 1
ATOM 794 C CA . ILE A 1 105 ? 10.834 35.676 -6.279 1.00 77.06 105 ILE A CA 1
ATOM 795 C C . ILE A 1 105 ? 9.943 36.094 -7.456 1.00 77.06 105 ILE A C 1
ATOM 797 O O . ILE A 1 105 ? 9.708 35.288 -8.357 1.00 77.06 105 ILE A O 1
ATOM 801 N N . GLY A 1 106 ? 9.525 37.366 -7.475 1.00 69.06 106 GLY A N 1
ATOM 802 C CA . GLY A 1 106 ? 8.663 37.950 -8.512 1.00 69.06 106 GLY A CA 1
ATOM 803 C C . GLY A 1 106 ? 7.177 37.630 -8.319 1.00 69.06 106 GLY A C 1
ATOM 804 O O . GLY A 1 106 ? 6.795 37.092 -7.282 1.00 69.06 106 GLY A O 1
ATOM 805 N N . ASP A 1 107 ? 6.360 37.943 -9.328 1.00 58.41 107 ASP A N 1
ATOM 806 C CA . ASP A 1 107 ? 4.909 37.694 -9.346 1.00 58.41 107 ASP A CA 1
ATOM 807 C C . ASP A 1 107 ? 4.615 36.190 -9.579 1.00 58.41 107 ASP A C 1
ATOM 809 O O . ASP A 1 107 ? 4.161 35.774 -10.641 1.00 58.41 107 ASP A O 1
ATOM 813 N N . ASP A 1 108 ? 4.969 35.358 -8.593 1.00 55.06 108 ASP A N 1
ATOM 814 C CA . ASP A 1 108 ? 4.652 33.923 -8.451 1.00 55.06 108 ASP A CA 1
ATOM 815 C C . ASP A 1 108 ? 5.275 32.909 -9.437 1.00 55.06 108 ASP A C 1
ATOM 817 O O . ASP A 1 108 ? 4.940 31.725 -9.404 1.00 55.06 108 ASP A O 1
ATOM 821 N N . SER A 1 109 ? 6.253 33.289 -10.265 1.00 60.47 109 SER A N 1
ATOM 822 C CA . SER A 1 109 ? 6.771 32.378 -11.309 1.00 60.47 109 SER A CA 1
ATOM 823 C C . SER A 1 109 ? 7.944 31.464 -10.909 1.00 60.47 109 SER A C 1
ATOM 825 O O . SER A 1 109 ? 8.157 30.442 -11.559 1.00 60.47 109 SER A O 1
ATOM 827 N N . THR A 1 110 ? 8.728 31.776 -9.863 1.00 72.81 110 THR A N 1
ATOM 828 C CA . THR A 1 110 ? 9.917 30.973 -9.491 1.00 72.81 110 THR A CA 1
ATOM 829 C C . THR A 1 110 ? 10.032 30.736 -7.984 1.00 72.81 110 THR A C 1
ATOM 831 O O . THR A 1 110 ? 10.178 31.674 -7.197 1.00 72.81 110 THR A O 1
ATOM 834 N N . ARG A 1 111 ? 10.045 29.456 -7.578 1.00 83.19 111 ARG A N 1
ATOM 835 C CA . ARG A 1 111 ? 10.197 29.028 -6.177 1.00 83.19 111 ARG A CA 1
ATOM 836 C C . ARG A 1 111 ? 11.636 28.607 -5.860 1.00 83.19 111 ARG A C 1
ATOM 838 O O . ARG A 1 111 ? 12.171 27.658 -6.431 1.00 83.19 111 ARG A O 1
ATOM 845 N N . LEU A 1 112 ? 12.256 29.293 -4.908 1.00 87.06 112 LEU A N 1
ATOM 846 C CA . LEU A 1 112 ? 13.581 29.014 -4.370 1.00 87.06 112 LEU A CA 1
ATOM 847 C C . LEU A 1 112 ? 13.572 27.798 -3.434 1.00 87.06 112 LEU A C 1
ATOM 849 O O . LEU A 1 112 ? 12.756 27.692 -2.519 1.00 87.06 112 LEU A O 1
ATOM 853 N N . ARG A 1 113 ? 14.553 26.904 -3.600 1.00 89.06 113 ARG A N 1
ATOM 854 C CA . ARG A 1 113 ? 14.766 25.753 -2.708 1.00 89.06 113 ARG A CA 1
ATOM 855 C C . ARG A 1 113 ? 15.673 26.138 -1.541 1.00 89.06 113 ARG A C 1
ATOM 857 O O . ARG A 1 113 ? 16.897 26.038 -1.636 1.00 89.06 113 ARG A O 1
ATOM 864 N N . LEU A 1 114 ? 15.071 26.574 -0.440 1.00 91.25 114 LEU A N 1
ATOM 865 C CA . LEU A 1 114 ? 15.767 27.016 0.770 1.00 91.25 114 LEU A CA 1
ATOM 866 C C . LEU A 1 114 ? 15.769 25.931 1.858 1.00 91.25 114 LEU A C 1
ATOM 868 O O . LEU A 1 114 ? 14.795 25.204 2.039 1.00 91.25 114 LEU A O 1
ATOM 872 N N . ARG A 1 115 ? 16.867 25.835 2.610 1.00 92.12 115 ARG A N 1
ATOM 873 C CA . ARG A 1 115 ? 16.974 25.037 3.846 1.00 92.12 115 ARG A CA 1
ATOM 874 C C . ARG A 1 115 ? 17.992 25.657 4.794 1.00 92.12 115 ARG A C 1
ATOM 876 O O . ARG A 1 115 ? 18.865 26.385 4.336 1.00 92.12 115 ARG A O 1
ATOM 883 N N . TYR A 1 116 ? 17.958 25.331 6.082 1.00 93.00 116 TYR A N 1
ATOM 884 C CA . TYR A 1 116 ? 19.019 25.768 6.994 1.00 93.00 116 TYR A CA 1
ATOM 885 C C . TYR A 1 116 ? 20.382 25.199 6.585 1.00 93.00 116 TYR A C 1
ATOM 887 O O . TYR A 1 116 ? 20.520 24.014 6.266 1.00 93.00 116 TYR A O 1
ATOM 895 N N . TYR A 1 117 ? 21.402 26.055 6.591 1.00 92.62 117 TYR A N 1
ATOM 896 C CA . TYR A 1 117 ? 22.783 25.625 6.438 1.00 92.62 117 TYR A CA 1
ATOM 897 C C . TYR A 1 117 ? 23.274 25.032 7.758 1.00 92.62 117 TYR A C 1
ATOM 899 O O . TYR A 1 117 ? 23.239 25.701 8.784 1.00 92.62 117 TYR A O 1
ATOM 907 N N . ILE A 1 118 ? 23.743 23.785 7.724 1.00 90.25 118 ILE A N 1
ATOM 908 C CA . ILE A 1 118 ? 24.264 23.093 8.905 1.00 90.25 118 ILE A CA 1
ATOM 909 C C . ILE A 1 118 ? 25.790 23.256 8.913 1.00 90.25 118 ILE A C 1
ATOM 911 O O . ILE A 1 118 ? 26.461 22.636 8.077 1.00 90.25 118 ILE A O 1
ATOM 915 N N . PRO A 1 119 ? 26.366 24.071 9.815 1.00 86.44 119 PRO A N 1
ATOM 916 C CA . PRO A 1 119 ? 27.810 24.217 9.904 1.00 86.44 119 PRO A CA 1
ATOM 917 C C . PRO A 1 119 ? 28.461 22.913 10.402 1.00 86.44 119 PRO A C 1
ATOM 919 O O . PRO A 1 119 ? 27.824 22.148 11.132 1.00 86.44 119 PRO A O 1
ATOM 922 N N . PRO A 1 120 ? 29.740 22.652 10.071 1.00 81.50 120 PRO A N 1
ATOM 923 C CA . PRO A 1 120 ? 30.441 21.436 10.492 1.00 81.50 120 PRO A CA 1
ATOM 924 C C . PRO A 1 120 ? 30.360 21.163 12.003 1.00 81.50 120 PRO A C 1
ATOM 926 O O . PRO A 1 120 ? 30.104 20.029 12.398 1.00 81.50 120 PRO A O 1
ATOM 929 N N . GLY A 1 121 ? 30.471 22.206 12.836 1.00 77.88 121 GLY A N 1
ATOM 930 C CA . GLY A 1 121 ? 30.357 22.093 14.297 1.00 77.88 121 GLY A CA 1
ATOM 931 C C . GLY A 1 121 ? 28.967 21.680 14.799 1.00 77.88 121 GLY A C 1
ATOM 932 O O . GLY A 1 121 ? 28.863 21.022 15.828 1.00 77.88 121 GLY A O 1
ATOM 933 N N . ALA A 1 122 ? 27.900 21.985 14.052 1.00 84.25 122 ALA A N 1
ATOM 934 C CA . ALA A 1 122 ? 26.539 21.549 14.377 1.00 84.25 122 ALA A CA 1
ATOM 935 C C . ALA A 1 122 ? 26.208 20.162 13.822 1.00 84.25 122 ALA A C 1
ATOM 937 O O . ALA A 1 122 ? 25.270 19.521 14.289 1.00 84.25 122 ALA A O 1
ATOM 938 N N . ARG A 1 123 ? 26.965 19.677 12.830 1.00 85.12 123 ARG A N 1
ATOM 939 C CA . ARG A 1 123 ? 26.680 18.406 12.157 1.00 85.12 123 ARG A CA 1
ATOM 940 C C . ARG A 1 123 ? 26.846 17.212 13.092 1.00 85.12 123 ARG A C 1
ATOM 942 O O . ARG A 1 123 ? 25.989 16.338 13.080 1.00 85.12 123 ARG A O 1
ATOM 949 N N . ALA A 1 124 ? 27.890 17.211 13.921 1.00 83.44 124 ALA A N 1
ATOM 950 C CA . ALA A 1 124 ? 28.107 16.162 14.915 1.00 83.44 124 ALA A CA 1
ATOM 951 C C . ALA A 1 124 ? 26.992 16.149 15.972 1.00 83.44 124 ALA A C 1
ATOM 953 O O . ALA A 1 124 ? 26.445 15.092 16.261 1.00 83.44 124 ALA A O 1
ATOM 954 N N . SER A 1 125 ? 26.597 17.315 16.495 1.00 82.50 125 SER A N 1
ATOM 955 C CA . SER A 1 125 ? 25.471 17.432 17.433 1.00 82.50 125 SER A CA 1
ATOM 956 C C . SER A 1 125 ? 24.157 16.952 16.804 1.00 82.50 125 SER A C 1
ATOM 958 O O . SER A 1 125 ? 23.499 16.078 17.365 1.00 82.50 125 SER A O 1
ATOM 960 N N . LEU A 1 126 ? 23.823 17.422 15.596 1.00 85.38 126 LEU A N 1
ATOM 961 C CA . LEU A 1 126 ? 22.623 16.993 14.878 1.00 85.38 126 LEU A CA 1
ATOM 962 C C . LEU A 1 126 ? 22.618 15.480 14.634 1.00 85.38 126 LEU A C 1
ATOM 964 O O . LEU A 1 126 ? 21.597 14.844 14.858 1.00 85.38 126 LEU A O 1
ATOM 968 N N . GLN A 1 127 ? 23.743 14.897 14.215 1.00 86.75 127 GLN A N 1
ATOM 969 C CA . GLN A 1 127 ? 23.866 13.454 13.997 1.00 86.75 127 GLN A CA 1
ATOM 970 C C . GLN A 1 127 ? 23.769 12.660 15.298 1.00 86.75 127 GLN A C 1
ATOM 972 O O . GLN A 1 127 ? 23.120 11.622 15.307 1.00 86.75 127 GLN A O 1
ATOM 977 N N . ARG A 1 128 ? 24.355 13.146 16.400 1.00 87.75 128 ARG A N 1
ATOM 978 C CA . ARG A 1 128 ? 24.201 12.528 17.725 1.00 87.75 128 ARG A CA 1
ATOM 979 C C . ARG A 1 128 ? 22.746 12.534 18.162 1.00 87.75 128 ARG A C 1
ATOM 981 O O . ARG A 1 128 ? 22.253 11.491 18.554 1.00 87.75 128 ARG A O 1
ATOM 988 N N . TRP A 1 129 ? 22.043 13.661 18.051 1.00 82.50 129 TRP A N 1
ATOM 989 C CA . TRP A 1 129 ? 20.624 13.724 18.401 1.00 82.50 129 TRP A CA 1
ATOM 990 C C . TRP A 1 129 ? 19.752 12.924 17.441 1.00 82.50 129 TRP A C 1
ATOM 992 O O . TRP A 1 129 ? 18.826 12.268 17.889 1.00 82.50 129 TRP A O 1
ATOM 1002 N N . GLN A 1 130 ? 20.052 12.907 16.143 1.00 85.69 130 GLN A N 1
ATOM 1003 C CA . GLN A 1 130 ? 19.367 12.038 15.185 1.00 85.69 130 GLN A CA 1
ATOM 1004 C C . GLN A 1 130 ? 19.601 10.565 15.502 1.00 85.69 130 GLN A C 1
ATOM 1006 O O . GLN A 1 130 ? 18.649 9.805 15.443 1.00 85.69 130 GLN A O 1
ATOM 1011 N N . ALA A 1 131 ? 20.812 10.170 15.896 1.00 78.81 131 ALA A N 1
ATOM 1012 C CA . ALA A 1 131 ? 21.111 8.815 16.339 1.00 78.81 131 ALA A CA 1
ATOM 1013 C C . ALA A 1 131 ? 20.417 8.501 17.668 1.00 78.81 131 ALA A C 1
ATOM 1015 O O . ALA A 1 131 ? 19.795 7.457 17.776 1.00 78.81 131 ALA A O 1
ATOM 1016 N N . LEU A 1 132 ? 20.426 9.420 18.636 1.00 72.38 132 LEU A N 1
ATOM 1017 C CA . LEU A 1 132 ? 19.728 9.279 19.914 1.00 72.38 132 LEU A CA 1
ATOM 1018 C C . LEU A 1 132 ? 18.214 9.221 19.738 1.00 72.38 132 LEU A C 1
ATOM 1020 O O . LEU A 1 132 ? 17.587 8.480 20.469 1.00 72.38 132 LEU A O 1
ATOM 1024 N N . TYR A 1 133 ? 17.619 9.936 18.779 1.00 67.31 133 TYR A N 1
ATOM 1025 C CA . TYR A 1 133 ? 16.183 9.903 18.447 1.00 67.31 133 TYR A CA 1
ATOM 1026 C C . TYR A 1 133 ? 15.812 8.883 17.368 1.00 67.31 133 TYR A C 1
ATOM 1028 O O . TYR A 1 133 ? 14.635 8.622 17.156 1.00 67.31 133 TYR A O 1
ATOM 1036 N N . GLN A 1 134 ? 16.783 8.259 16.706 1.00 63.66 134 GLN A N 1
ATOM 1037 C CA . GLN A 1 134 ? 16.589 7.017 15.955 1.00 63.66 134 GLN A CA 1
ATOM 1038 C C . GLN A 1 134 ? 16.671 5.817 16.901 1.00 63.66 134 GLN A C 1
ATOM 1040 O O . GLN A 1 134 ? 15.850 4.918 16.799 1.00 63.66 134 GLN A O 1
ATOM 1045 N N . GLN A 1 135 ? 17.582 5.844 17.877 1.00 49.97 135 GLN A N 1
ATOM 1046 C CA . GLN A 1 135 ? 17.706 4.857 18.951 1.00 49.97 135 GLN A CA 1
ATOM 1047 C C . GLN A 1 135 ? 16.595 5.000 19.987 1.00 49.97 135 GLN A C 1
ATOM 1049 O O . GLN A 1 135 ? 16.090 3.993 20.439 1.00 49.97 135 GLN A O 1
ATOM 1054 N N . SER A 1 136 ? 16.139 6.213 20.300 1.00 44.38 136 SER A N 1
ATOM 1055 C CA . SER A 1 136 ? 14.907 6.464 21.059 1.00 44.38 136 SER A CA 1
ATOM 1056 C C . SER A 1 136 ? 13.684 6.609 20.168 1.00 44.38 136 SER A C 1
ATOM 1058 O O . SER A 1 136 ? 12.582 6.645 20.669 1.00 44.38 136 SER A O 1
ATOM 1060 N N . GLY A 1 137 ? 13.822 6.584 18.848 1.00 38.50 137 GLY A N 1
ATOM 1061 C CA . GLY A 1 137 ? 12.743 6.160 17.955 1.00 38.50 137 GLY A CA 1
ATOM 1062 C C . GLY A 1 137 ? 12.548 4.648 18.056 1.00 38.50 137 GLY A C 1
ATOM 1063 O O . GLY A 1 137 ? 11.421 4.184 17.996 1.00 38.50 137 GLY A O 1
ATOM 1064 N N . ALA A 1 138 ? 13.635 3.909 18.302 1.00 32.19 138 ALA A N 1
ATOM 1065 C CA . ALA A 1 138 ? 13.639 2.488 18.629 1.00 32.19 138 ALA A CA 1
ATOM 1066 C C . ALA A 1 138 ? 13.365 2.192 20.123 1.00 32.19 138 ALA A C 1
ATOM 1068 O O . ALA A 1 138 ? 12.871 1.117 20.418 1.00 32.19 138 ALA A O 1
ATOM 1069 N N . GLN A 1 139 ? 13.601 3.132 21.053 1.00 30.94 139 GLN A N 1
ATOM 1070 C CA . GLN A 1 139 ? 13.254 2.994 22.482 1.00 30.94 139 GLN A CA 1
ATOM 1071 C C . GLN A 1 139 ? 11.941 3.698 22.882 1.00 30.94 139 GLN A C 1
ATOM 1073 O O . GLN A 1 139 ? 11.299 3.256 23.818 1.00 30.94 139 GLN A O 1
ATOM 1078 N N . ASN A 1 140 ? 11.451 4.704 22.146 1.00 27.75 140 ASN A N 1
ATOM 1079 C CA . ASN A 1 140 ? 10.064 5.207 22.251 1.00 27.75 140 ASN A CA 1
ATOM 1080 C C . ASN A 1 140 ? 9.098 4.428 21.337 1.00 27.75 140 ASN A C 1
ATOM 1082 O O . ASN A 1 140 ? 7.916 4.755 21.268 1.00 27.75 140 ASN A O 1
ATOM 1086 N N . LEU A 1 141 ? 9.597 3.395 20.649 1.00 31.70 141 LEU A N 1
ATOM 1087 C CA . LEU A 1 141 ? 8.805 2.219 20.283 1.00 31.70 141 LEU A CA 1
ATOM 1088 C C . LEU A 1 141 ? 8.727 1.199 21.440 1.00 31.70 141 LEU A C 1
ATOM 1090 O O . LEU A 1 141 ? 7.880 0.321 21.375 1.00 31.70 141 LEU A O 1
ATOM 1094 N N . ASN A 1 142 ? 9.532 1.352 22.506 1.00 28.42 142 ASN A N 1
ATOM 1095 C CA . ASN A 1 142 ? 9.631 0.403 23.625 1.00 28.42 142 ASN A CA 1
ATOM 1096 C C . ASN A 1 142 ? 9.158 0.941 24.992 1.00 28.42 142 ASN A C 1
ATOM 1098 O O . ASN A 1 142 ? 9.165 0.184 25.953 1.00 28.42 142 ASN A O 1
ATOM 1102 N N . ASP A 1 143 ? 8.695 2.193 25.113 1.00 27.45 143 ASP A N 1
ATOM 1103 C CA . ASP A 1 143 ? 8.017 2.667 26.343 1.00 27.45 143 ASP A CA 1
ATOM 1104 C C . ASP A 1 143 ? 6.506 2.895 26.147 1.00 27.45 143 ASP A C 1
ATOM 1106 O O . ASP A 1 143 ? 5.841 3.625 26.880 1.00 27.45 143 ASP A O 1
ATOM 1110 N N . GLY A 1 144 ? 5.940 2.198 25.159 1.00 30.62 144 GLY A N 1
ATOM 1111 C CA . GLY A 1 144 ? 4.615 1.604 25.286 1.00 30.62 144 GLY A CA 1
ATOM 1112 C C . GLY A 1 144 ? 4.783 0.236 25.938 1.00 30.62 144 GLY A C 1
ATOM 1113 O O . GLY A 1 144 ? 4.855 -0.777 25.248 1.00 30.62 144 GLY A O 1
ATOM 1114 N N . ARG A 1 145 ? 4.901 0.207 27.271 1.00 31.05 145 ARG A N 1
ATOM 1115 C CA . ARG A 1 145 ? 4.858 -1.024 28.073 1.00 31.05 145 ARG A CA 1
ATOM 1116 C C . ARG A 1 145 ? 3.492 -1.693 27.915 1.00 31.05 145 ARG A C 1
ATOM 1118 O O . ARG A 1 145 ? 2.582 -1.488 28.709 1.00 31.05 145 ARG A O 1
ATOM 1125 N N . THR A 1 146 ? 3.366 -2.434 26.828 1.00 31.05 146 THR A N 1
ATOM 1126 C CA . THR A 1 146 ? 2.394 -3.499 26.542 1.00 31.05 146 THR A CA 1
ATOM 1127 C C . THR A 1 146 ? 2.881 -4.372 25.376 1.00 31.05 146 THR A C 1
ATOM 1129 O O . THR A 1 146 ? 2.452 -5.513 25.291 1.00 31.05 146 THR A O 1
ATOM 1132 N N . ASP A 1 147 ? 3.870 -3.926 24.586 1.00 35.00 147 ASP A N 1
ATOM 1133 C CA . ASP A 1 147 ? 4.282 -4.631 23.357 1.00 35.00 147 ASP A CA 1
ATOM 1134 C C . ASP A 1 147 ? 5.611 -5.427 23.466 1.00 35.00 147 ASP A C 1
ATOM 1136 O O . ASP A 1 147 ? 6.047 -6.060 22.506 1.00 35.00 147 ASP A O 1
ATOM 1140 N N . GLU A 1 148 ? 6.278 -5.452 24.629 1.00 30.03 148 GLU A N 1
ATOM 1141 C CA . GLU A 1 148 ? 7.588 -6.123 24.806 1.00 30.03 148 GLU A CA 1
ATOM 1142 C C . GLU A 1 148 ? 7.525 -7.607 25.235 1.00 30.03 148 GLU A C 1
ATOM 1144 O O . GLU A 1 148 ? 8.572 -8.214 25.461 1.00 30.03 148 GLU A O 1
ATOM 1149 N N . HIS A 1 149 ? 6.345 -8.239 25.308 1.00 28.92 149 HIS A N 1
ATOM 1150 C CA . HIS A 1 149 ? 6.266 -9.691 25.565 1.00 28.92 149 HIS A CA 1
ATOM 1151 C C . HIS A 1 149 ? 6.358 -10.560 24.293 1.00 28.92 149 HIS A C 1
ATOM 1153 O O . HIS A 1 149 ? 6.563 -11.764 24.402 1.00 28.92 149 HIS A O 1
ATOM 1159 N N . GLU A 1 150 ? 6.272 -9.978 23.089 1.00 32.03 150 GLU A N 1
ATOM 1160 C CA . GLU A 1 150 ? 6.101 -10.757 21.847 1.00 32.03 150 GLU A CA 1
ATOM 1161 C C . GLU A 1 150 ? 7.363 -10.924 20.974 1.00 32.03 150 GLU A C 1
ATOM 1163 O O . GLU A 1 150 ? 7.362 -11.757 20.069 1.00 32.03 150 GLU A O 1
ATOM 1168 N N . ALA A 1 151 ? 8.462 -10.192 21.208 1.00 28.03 151 ALA A N 1
ATOM 1169 C CA . ALA A 1 151 ? 9.514 -10.062 20.181 1.00 28.03 151 ALA A CA 1
ATOM 1170 C C . ALA A 1 151 ? 10.958 -10.424 20.585 1.00 28.03 151 ALA A C 1
ATOM 1172 O O . ALA A 1 151 ? 11.878 -10.200 19.795 1.00 28.03 151 ALA A O 1
ATOM 1173 N N . GLN A 1 152 ? 11.208 -11.008 21.761 1.00 26.78 152 GLN A N 1
ATOM 1174 C CA . GLN A 1 152 ? 12.561 -11.445 22.143 1.00 26.78 152 GLN A CA 1
ATOM 1175 C C . GLN A 1 152 ? 12.686 -12.967 22.249 1.00 26.78 152 GLN A C 1
ATOM 1177 O O . GLN A 1 152 ? 12.573 -13.532 23.330 1.00 26.78 152 GLN A O 1
ATOM 1182 N N . MET A 1 153 ? 13.041 -13.619 21.135 1.00 24.67 153 MET A N 1
ATOM 1183 C CA . MET A 1 153 ? 13.879 -14.823 21.154 1.00 24.67 153 MET A CA 1
ATOM 1184 C C . MET A 1 153 ? 14.723 -14.962 19.870 1.00 24.67 153 MET A C 1
ATOM 1186 O O . MET A 1 153 ? 14.203 -15.051 18.764 1.00 24.67 153 MET A O 1
ATOM 1190 N N . PHE A 1 154 ? 16.036 -15.078 20.104 1.00 24.91 154 PHE A N 1
ATOM 1191 C CA . PHE A 1 154 ? 17.126 -15.625 19.279 1.00 24.91 154 PHE A CA 1
ATOM 1192 C C . PHE A 1 154 ? 17.978 -14.752 18.329 1.00 24.91 154 PHE A C 1
ATOM 1194 O O . PHE A 1 154 ? 17.510 -14.009 17.474 1.00 24.91 154 PHE A O 1
ATOM 1201 N N . ILE A 1 155 ? 19.300 -14.930 18.505 1.00 26.89 155 ILE A N 1
ATOM 1202 C CA . ILE A 1 155 ? 20.445 -14.259 17.869 1.00 26.89 155 ILE A CA 1
ATOM 1203 C C . ILE A 1 155 ? 21.188 -15.220 16.911 1.00 26.89 155 ILE A C 1
ATOM 1205 O O . ILE A 1 155 ? 21.420 -16.374 17.253 1.00 26.89 155 ILE A O 1
ATOM 1209 N N . ALA A 1 156 ? 21.627 -14.648 15.778 1.00 26.25 156 ALA A N 1
ATOM 1210 C CA . ALA A 1 156 ? 22.763 -14.936 14.873 1.00 26.25 156 ALA A CA 1
ATOM 1211 C C . ALA A 1 156 ? 23.029 -16.340 14.280 1.00 26.25 156 ALA A C 1
ATOM 1213 O O . ALA A 1 156 ? 23.317 -17.299 14.983 1.00 26.25 156 ALA A O 1
ATOM 1214 N N . SER A 1 157 ? 23.212 -16.390 12.950 1.00 26.12 157 SER A N 1
ATOM 1215 C CA . SER A 1 157 ? 24.512 -16.687 12.302 1.00 26.12 157 SER A CA 1
ATOM 1216 C C . SER A 1 157 ? 24.430 -16.542 10.767 1.00 26.12 157 SER A C 1
ATOM 1218 O O . SER A 1 157 ? 23.353 -16.386 10.205 1.00 26.12 157 SER A O 1
ATOM 1220 N N . HIS A 1 158 ? 25.599 -16.461 10.124 1.00 31.72 158 HIS A N 1
ATOM 1221 C CA . HIS A 1 158 ? 25.856 -15.948 8.773 1.00 31.72 158 HIS A CA 1
ATOM 1222 C C . HIS A 1 158 ? 25.734 -16.979 7.630 1.00 31.72 158 HIS A C 1
ATOM 1224 O O . HIS A 1 158 ? 25.853 -18.180 7.843 1.00 31.72 158 HIS A O 1
ATOM 1230 N N . THR A 1 159 ? 25.670 -16.417 6.409 1.00 32.81 159 THR A N 1
ATOM 1231 C CA . THR A 1 159 ? 25.981 -16.963 5.066 1.00 32.81 159 THR A CA 1
ATOM 1232 C C . THR A 1 159 ? 25.125 -18.111 4.550 1.00 32.81 159 THR A C 1
ATOM 1234 O O . THR A 1 159 ? 25.438 -19.245 4.871 1.00 32.81 159 THR A O 1
ATOM 1237 N N . GLU A 1 160 ? 24.166 -17.835 3.642 1.00 34.62 160 GLU A N 1
ATOM 1238 C CA . GLU A 1 160 ? 23.696 -18.809 2.632 1.00 34.62 160 GLU A CA 1
ATOM 1239 C C . GLU A 1 160 ? 22.675 -18.229 1.608 1.00 34.62 160 GLU A C 1
ATOM 1241 O O . GLU A 1 160 ? 21.471 -18.446 1.678 1.00 34.62 160 GLU A O 1
ATOM 1246 N N . GLU A 1 161 ? 23.142 -17.505 0.583 1.00 38.41 161 GLU A N 1
ATOM 1247 C CA . GLU A 1 161 ? 22.262 -16.966 -0.485 1.00 38.41 161 GLU A CA 1
ATOM 1248 C C . GLU A 1 161 ? 21.975 -17.985 -1.619 1.00 38.41 161 GLU A C 1
ATOM 1250 O O . GLU A 1 161 ? 21.042 -17.832 -2.408 1.00 38.41 161 GLU A O 1
ATOM 1255 N N . ARG A 1 162 ? 22.763 -19.070 -1.716 1.00 39.38 162 ARG A N 1
ATOM 1256 C CA . ARG A 1 162 ? 22.645 -20.086 -2.788 1.00 39.38 162 ARG A CA 1
ATOM 1257 C C . ARG A 1 162 ? 21.782 -21.301 -2.423 1.00 39.38 162 ARG A C 1
ATOM 1259 O O . ARG A 1 162 ? 21.253 -21.951 -3.321 1.00 39.38 162 ARG A O 1
ATOM 1266 N N . THR A 1 163 ? 21.611 -21.616 -1.143 1.00 48.03 163 THR A N 1
ATOM 1267 C CA . THR A 1 163 ? 20.809 -22.764 -0.671 1.00 48.03 163 THR A CA 1
ATOM 1268 C C . THR A 1 163 ? 19.320 -22.432 -0.574 1.00 48.03 163 THR A C 1
ATOM 1270 O O . THR A 1 163 ? 18.483 -23.283 -0.875 1.00 48.03 163 THR A O 1
ATOM 1273 N N . THR A 1 164 ? 18.979 -21.180 -0.266 1.00 50.34 164 THR A N 1
ATOM 1274 C CA . THR A 1 164 ? 17.599 -20.672 -0.162 1.00 50.34 164 THR A CA 1
ATOM 1275 C C . THR A 1 164 ? 16.850 -20.718 -1.489 1.00 50.34 164 THR A C 1
ATOM 1277 O O . THR A 1 164 ? 15.726 -21.206 -1.536 1.00 50.34 164 THR A O 1
ATOM 1280 N N . THR A 1 165 ? 17.506 -20.344 -2.590 1.00 52.59 165 THR A N 1
ATOM 1281 C CA . THR A 1 165 ? 16.951 -20.459 -3.954 1.00 52.59 165 THR A CA 1
ATOM 1282 C C . THR A 1 165 ? 16.556 -21.900 -4.290 1.00 52.59 165 THR A C 1
ATOM 1284 O O . THR A 1 165 ? 15.500 -22.150 -4.868 1.00 52.59 165 THR A O 1
ATOM 1287 N N . ASN A 1 166 ? 17.388 -22.871 -3.899 1.00 57.56 166 ASN A N 1
ATOM 1288 C CA . ASN A 1 166 ? 17.111 -24.290 -4.117 1.00 57.56 166 ASN A CA 1
ATOM 1289 C C . ASN A 1 166 ? 15.998 -24.802 -3.192 1.00 57.56 166 ASN A C 1
ATOM 1291 O O . ASN A 1 166 ? 15.225 -25.663 -3.602 1.00 57.56 166 ASN A O 1
ATOM 1295 N N . ALA A 1 167 ? 15.889 -24.280 -1.967 1.00 59.69 167 ALA A N 1
ATOM 1296 C CA . ALA A 1 167 ? 14.805 -24.614 -1.046 1.00 59.69 167 ALA A CA 1
ATOM 1297 C C . ALA A 1 167 ? 13.453 -24.069 -1.533 1.00 59.69 167 ALA A C 1
ATOM 1299 O O . ALA A 1 167 ? 12.481 -24.817 -1.579 1.00 59.69 167 ALA A O 1
ATOM 1300 N N . MET A 1 168 ? 13.411 -22.809 -1.976 1.00 65.38 168 MET A N 1
ATOM 1301 C CA . MET A 1 168 ? 12.227 -22.205 -2.591 1.00 65.38 168 MET A CA 1
ATOM 1302 C C . MET A 1 168 ? 11.816 -22.962 -3.854 1.00 65.38 168 MET A C 1
ATOM 1304 O O . MET A 1 168 ? 10.639 -23.262 -4.018 1.00 65.38 168 MET A O 1
ATOM 1308 N N . GLN A 1 169 ? 12.778 -23.327 -4.711 1.00 65.00 169 GLN A N 1
ATOM 1309 C CA . GLN A 1 169 ? 12.506 -24.113 -5.916 1.00 65.00 169 GLN A CA 1
ATOM 1310 C C . GLN A 1 169 ? 11.935 -25.490 -5.573 1.00 65.00 169 GLN A C 1
ATOM 1312 O O . GLN A 1 169 ? 10.934 -25.883 -6.149 1.00 65.00 169 GLN A O 1
ATOM 1317 N N . ARG A 1 170 ? 12.514 -26.203 -4.598 1.00 67.62 170 ARG A N 1
ATOM 1318 C CA . ARG A 1 170 ? 11.991 -27.503 -4.151 1.00 67.62 170 ARG A CA 1
ATOM 1319 C C . ARG A 1 170 ? 10.586 -27.396 -3.569 1.00 67.62 170 ARG A C 1
ATOM 1321 O O . ARG A 1 170 ? 9.802 -28.308 -3.777 1.00 67.62 170 ARG A O 1
ATOM 1328 N N . LEU A 1 171 ? 10.272 -26.323 -2.842 1.00 64.62 171 LEU A N 1
ATOM 1329 C CA . LEU A 1 171 ? 8.925 -26.086 -2.317 1.00 64.62 171 LEU A CA 1
ATOM 1330 C C . LEU A 1 171 ? 7.933 -25.771 -3.445 1.00 64.62 171 LEU A C 1
ATOM 1332 O O . LEU A 1 171 ? 6.854 -26.352 -3.471 1.00 64.62 171 LEU A O 1
ATOM 1336 N N . ALA A 1 172 ? 8.323 -24.927 -4.404 1.00 62.50 172 ALA A N 1
ATOM 1337 C CA . ALA A 1 172 ? 7.510 -24.621 -5.579 1.00 62.50 172 ALA A CA 1
ATOM 1338 C C . ALA A 1 172 ? 7.265 -25.868 -6.451 1.00 62.50 172 ALA A C 1
ATOM 1340 O O . ALA A 1 172 ? 6.127 -26.142 -6.821 1.00 62.50 172 ALA A O 1
ATOM 1341 N N . ASP A 1 173 ? 8.307 -26.661 -6.713 1.00 66.00 173 ASP A N 1
ATOM 1342 C CA . ASP A 1 173 ? 8.229 -27.884 -7.520 1.00 66.00 173 ASP A CA 1
ATOM 1343 C C . ASP A 1 173 ? 7.470 -29.002 -6.800 1.00 66.00 173 ASP A C 1
ATOM 1345 O O . ASP A 1 173 ? 6.714 -29.735 -7.431 1.00 66.00 173 ASP A O 1
ATOM 1349 N N . ARG A 1 174 ? 7.628 -29.131 -5.474 1.00 63.19 174 ARG A N 1
ATOM 1350 C CA . ARG A 1 174 ? 6.859 -30.093 -4.671 1.00 63.19 174 ARG A CA 1
ATOM 1351 C C . ARG A 1 174 ? 5.368 -29.781 -4.731 1.00 63.19 174 ARG A C 1
ATOM 1353 O O . ARG A 1 174 ? 4.580 -30.706 -4.881 1.00 63.19 174 ARG A O 1
ATOM 1360 N N . ASN A 1 175 ? 4.990 -28.507 -4.651 1.00 53.62 175 ASN A N 1
ATOM 1361 C CA . ASN A 1 175 ? 3.586 -28.108 -4.724 1.00 53.62 175 ASN A CA 1
ATOM 1362 C C . ASN A 1 175 ? 3.024 -28.292 -6.149 1.00 53.62 175 ASN A C 1
ATOM 1364 O O . ASN A 1 175 ? 1.932 -28.829 -6.292 1.00 53.62 175 ASN A O 1
ATOM 1368 N N . ALA A 1 176 ? 3.807 -27.999 -7.196 1.00 51.19 176 ALA A N 1
ATOM 1369 C CA . ALA A 1 176 ? 3.425 -28.283 -8.585 1.00 51.19 176 ALA A CA 1
ATOM 1370 C C . ALA A 1 176 ? 3.303 -29.794 -8.890 1.00 51.19 176 ALA A C 1
ATOM 1372 O O . ALA A 1 176 ? 2.489 -30.211 -9.712 1.00 51.19 176 ALA A O 1
ATOM 1373 N N . ALA A 1 177 ? 4.090 -30.646 -8.222 1.00 44.56 177 ALA A N 1
ATOM 1374 C CA . ALA A 1 177 ? 4.015 -32.099 -8.387 1.00 44.56 177 ALA A CA 1
ATOM 1375 C C . ALA A 1 177 ? 2.736 -32.706 -7.774 1.00 44.56 177 ALA A C 1
ATOM 1377 O O . ALA A 1 177 ? 2.175 -33.637 -8.356 1.00 44.56 177 ALA A O 1
ATOM 1378 N N . VAL A 1 178 ? 2.223 -32.149 -6.668 1.00 46.78 178 VAL A N 1
ATOM 1379 C CA . VAL A 1 178 ? 0.954 -32.578 -6.036 1.00 46.78 178 VAL A CA 1
ATOM 1380 C C . VAL A 1 178 ? -0.256 -32.326 -6.956 1.00 46.78 178 VAL A C 1
ATOM 1382 O O . VAL A 1 178 ? -1.210 -33.110 -6.967 1.00 46.78 178 VAL A O 1
ATOM 1385 N N . GLU A 1 179 ? -0.194 -31.304 -7.814 1.00 40.53 179 GLU A N 1
ATOM 1386 C CA . GLU A 1 179 ? -1.198 -31.058 -8.864 1.00 40.53 179 GLU A CA 1
ATOM 1387 C C . GLU A 1 179 ? -1.128 -32.090 -10.008 1.00 40.53 179 GLU A C 1
ATOM 1389 O O . GLU A 1 179 ? -2.139 -32.409 -10.633 1.00 40.53 179 GLU A O 1
ATOM 1394 N N . SER A 1 180 ? 0.048 -32.677 -10.264 1.00 39.34 180 SER A N 1
ATOM 1395 C CA . SER A 1 180 ? 0.230 -33.704 -11.305 1.00 39.34 180 SER A CA 1
ATOM 1396 C C . SER A 1 180 ? -0.172 -35.120 -10.858 1.00 39.34 180 SER A C 1
ATOM 1398 O O . SER A 1 180 ? -0.624 -35.933 -11.672 1.00 39.34 180 SER A O 1
ATOM 1400 N N . GLU A 1 181 ? -0.086 -35.416 -9.556 1.00 35.56 181 GLU A N 1
ATOM 1401 C CA . GLU A 1 181 ? -0.517 -36.702 -8.981 1.00 35.56 181 GLU A CA 1
ATOM 1402 C C . GLU A 1 181 ? -2.042 -36.797 -8.802 1.00 35.56 181 GLU A C 1
ATOM 1404 O O . GLU A 1 181 ? -2.599 -37.892 -8.809 1.00 35.56 181 GLU A O 1
ATOM 1409 N N . SER A 1 182 ? -2.752 -35.666 -8.741 1.00 33.25 182 SER A N 1
ATOM 1410 C CA . SER A 1 182 ? -4.225 -35.633 -8.708 1.00 33.25 182 SER A CA 1
ATOM 1411 C C . SER A 1 182 ? -4.881 -35.698 -10.100 1.00 33.25 182 SER A C 1
ATOM 1413 O O . SER A 1 182 ? -6.087 -35.929 -10.199 1.00 33.25 182 SER A O 1
ATOM 1415 N N . ALA A 1 183 ? -4.094 -35.594 -11.180 1.00 32.00 183 ALA A N 1
ATOM 1416 C CA . ALA A 1 183 ? -4.554 -35.684 -12.571 1.00 32.00 183 ALA A CA 1
ATOM 1417 C C . ALA A 1 183 ? -4.216 -37.020 -13.273 1.00 32.00 183 ALA A C 1
ATOM 1419 O O . ALA A 1 183 ? -4.607 -37.233 -14.422 1.00 32.00 183 ALA A O 1
ATOM 1420 N N . SER A 1 184 ? -3.515 -37.945 -12.610 1.00 30.73 184 SER A N 1
ATOM 1421 C CA . SER A 1 184 ? -3.015 -39.191 -13.210 1.00 30.73 184 SER A CA 1
ATOM 1422 C C . SER A 1 184 ? -3.756 -40.435 -12.710 1.00 30.73 184 SER A C 1
ATOM 1424 O O . SER A 1 184 ? -3.192 -41.315 -12.073 1.00 30.73 184 SER A O 1
ATOM 1426 N N . ASN A 1 185 ? -5.042 -40.548 -13.053 1.00 30.16 185 ASN A N 1
ATOM 1427 C CA . ASN A 1 185 ? -5.769 -41.821 -12.971 1.00 30.16 185 ASN A CA 1
ATOM 1428 C C . ASN A 1 185 ? -6.755 -41.996 -14.137 1.00 30.16 185 ASN A C 1
ATOM 1430 O O . ASN A 1 185 ? -7.957 -42.095 -13.930 1.00 30.16 185 ASN A O 1
ATOM 1434 N N . LEU A 1 186 ? -6.241 -42.072 -15.371 1.00 27.22 186 LEU A N 1
ATOM 1435 C CA . LEU A 1 186 ? -6.907 -42.729 -16.507 1.00 27.22 186 LEU A CA 1
ATOM 1436 C C . LEU A 1 186 ? -5.843 -43.315 -17.466 1.00 27.22 186 LEU A C 1
ATOM 1438 O O . LEU A 1 186 ? -4.853 -42.635 -17.744 1.00 27.22 186 LEU A O 1
ATOM 1442 N N . PRO A 1 187 ? -6.001 -44.552 -17.984 1.00 27.22 187 PRO A N 1
ATOM 1443 C CA . PRO A 1 187 ? -4.997 -45.196 -18.827 1.00 27.22 187 PRO A CA 1
ATOM 1444 C C . PRO A 1 187 ? -5.269 -44.976 -20.324 1.00 27.22 187 PRO A C 1
ATOM 1446 O O . PRO A 1 187 ? -6.415 -45.025 -20.768 1.00 27.22 187 PRO A O 1
ATOM 1449 N N . GLY A 1 188 ? -4.209 -44.832 -21.127 1.00 25.88 188 GLY A N 1
ATOM 1450 C CA . GLY A 1 188 ? -4.322 -44.905 -22.588 1.00 25.88 188 GLY A CA 1
ATOM 1451 C C . GLY A 1 188 ? -3.102 -44.398 -23.354 1.00 25.88 188 GLY A C 1
ATOM 1452 O O . GLY A 1 188 ? -2.967 -43.210 -23.609 1.00 25.88 188 GLY A O 1
ATOM 1453 N N . SER A 1 189 ? -2.236 -45.330 -23.746 1.00 25.02 189 SER A N 1
ATOM 1454 C CA . SER A 1 189 ? -1.084 -45.185 -24.648 1.00 25.02 189 SER A CA 1
ATOM 1455 C C . SER A 1 189 ? -1.412 -44.559 -26.010 1.00 25.02 189 SER A C 1
ATOM 1457 O O . SER A 1 189 ? -2.426 -44.944 -26.573 1.00 25.02 189 SER A O 1
ATOM 1459 N N . PHE A 1 190 ? -0.506 -43.760 -26.596 1.00 22.48 190 PHE A N 1
ATOM 1460 C CA . PHE A 1 190 ? -0.009 -43.891 -27.986 1.00 22.48 190 PHE A CA 1
ATOM 1461 C C . PHE A 1 190 ? 1.205 -42.958 -28.225 1.00 22.48 190 PHE A C 1
ATOM 1463 O O . PHE A 1 190 ? 1.288 -41.861 -27.682 1.00 22.48 190 PHE A O 1
ATOM 1470 N N . HIS A 1 191 ? 2.170 -43.438 -29.015 1.00 25.80 191 HIS A N 1
ATOM 1471 C CA . HIS A 1 191 ? 3.475 -42.828 -29.335 1.00 25.80 191 HIS A CA 1
ATOM 1472 C C . HIS A 1 191 ? 3.454 -42.130 -30.731 1.00 25.80 191 HIS A C 1
ATOM 1474 O O . HIS A 1 191 ? 2.425 -42.186 -31.400 1.00 25.80 191 HIS A O 1
ATOM 1480 N N . PRO A 1 192 ? 4.524 -41.426 -31.179 1.00 33.69 192 PRO A N 1
ATOM 1481 C CA . PRO A 1 192 ? 4.458 -40.017 -31.583 1.00 33.69 192 PRO A CA 1
ATOM 1482 C C . PRO A 1 192 ? 4.476 -39.758 -33.102 1.00 33.69 192 PRO A C 1
ATOM 1484 O O . PRO A 1 192 ? 4.980 -40.568 -33.876 1.00 33.69 192 PRO A O 1
ATOM 1487 N N . ALA A 1 193 ? 4.026 -38.565 -33.513 1.00 22.00 193 ALA A N 1
ATOM 1488 C CA . ALA A 1 193 ? 4.307 -38.002 -34.835 1.00 22.00 193 ALA A CA 1
ATOM 1489 C C . ALA A 1 193 ? 4.401 -36.462 -34.808 1.00 22.00 193 ALA A C 1
ATOM 1491 O O . ALA A 1 193 ? 3.860 -35.778 -33.945 1.00 22.00 193 ALA A O 1
ATOM 1492 N N . THR A 1 194 ? 5.170 -35.967 -35.766 1.00 23.64 194 THR A N 1
ATOM 1493 C CA . THR A 1 194 ? 5.864 -34.683 -35.918 1.00 23.64 194 THR A CA 1
ATOM 1494 C C . THR A 1 194 ? 5.026 -33.483 -36.390 1.00 23.64 194 THR A C 1
ATOM 1496 O O . THR A 1 194 ? 4.152 -33.641 -37.229 1.00 23.64 194 THR A O 1
ATOM 1499 N N . SER A 1 195 ? 5.464 -32.282 -35.977 1.00 24.33 195 SER A N 1
ATOM 1500 C CA . SER A 1 195 ? 5.421 -30.977 -36.680 1.00 24.33 195 SER A CA 1
ATOM 1501 C C . SER A 1 195 ? 4.079 -30.418 -37.195 1.00 24.33 195 SER A C 1
ATOM 1503 O O . SER A 1 195 ? 3.587 -30.792 -38.253 1.00 24.33 195 SER A O 1
ATOM 1505 N N . SER A 1 196 ? 3.560 -29.383 -36.528 1.00 24.31 196 SER A N 1
ATOM 1506 C CA . SER A 1 196 ? 3.551 -27.982 -37.007 1.00 24.31 196 SER A CA 1
ATOM 1507 C C . SER A 1 196 ? 2.532 -27.174 -36.191 1.00 24.31 196 SER A C 1
ATOM 1509 O O . SER A 1 196 ? 1.389 -27.585 -36.007 1.00 24.31 196 SER A O 1
ATOM 1511 N N . MET A 1 197 ? 2.980 -26.049 -35.627 1.00 24.72 197 MET A N 1
ATOM 1512 C CA . MET A 1 197 ? 2.147 -25.159 -34.817 1.00 24.72 197 MET A CA 1
ATOM 1513 C C . MET A 1 197 ? 1.151 -24.402 -35.697 1.00 24.72 197 MET A C 1
ATOM 1515 O O . MET A 1 197 ? 1.531 -23.515 -36.456 1.00 24.72 197 MET A O 1
ATOM 1519 N N . GLY A 1 198 ? -0.128 -24.691 -35.499 1.00 22.12 198 GLY A N 1
ATOM 1520 C CA . GLY A 1 198 ? -1.242 -23.790 -35.760 1.00 22.12 198 GLY A CA 1
ATOM 1521 C C . GLY A 1 198 ? -2.244 -23.995 -34.632 1.00 22.12 198 GLY A C 1
ATOM 1522 O O . GLY A 1 198 ? -2.788 -25.086 -34.500 1.00 22.12 198 GLY A O 1
ATOM 1523 N N . TRP A 1 199 ? -2.429 -22.996 -33.769 1.00 25.22 199 TRP A N 1
ATOM 1524 C CA . TRP A 1 199 ? -3.366 -23.090 -32.646 1.00 25.22 199 TRP A CA 1
ATOM 1525 C C . TRP A 1 199 ? -4.805 -22.925 -33.163 1.00 25.22 199 TRP A C 1
ATOM 1527 O O . TRP A 1 199 ? -5.105 -21.877 -33.741 1.00 25.22 199 TRP A O 1
ATOM 1537 N N . PRO A 1 200 ? -5.712 -23.905 -32.975 1.00 24.00 200 PRO A N 1
ATOM 1538 C CA . PRO A 1 200 ? -7.121 -23.740 -33.279 1.00 24.00 200 PRO A CA 1
ATOM 1539 C C . PRO 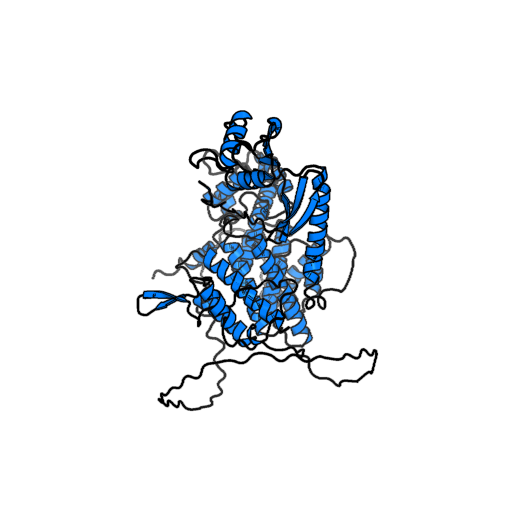A 1 200 ? -7.904 -23.242 -32.058 1.00 24.00 200 PRO A C 1
ATOM 1541 O O . PRO A 1 200 ? -7.770 -23.721 -30.935 1.00 24.00 200 PRO A O 1
ATOM 1544 N N . ASN A 1 201 ? -8.777 -22.290 -32.352 1.00 27.78 201 ASN A N 1
ATOM 1545 C CA . ASN A 1 201 ? -9.832 -21.723 -31.528 1.00 27.78 201 ASN A CA 1
ATOM 1546 C C . ASN A 1 201 ? -10.888 -22.782 -31.136 1.00 27.78 201 ASN A C 1
ATOM 1548 O O . ASN A 1 201 ? -11.455 -23.379 -32.051 1.00 27.78 201 ASN A O 1
ATOM 1552 N N . ARG A 1 202 ? -11.217 -22.972 -29.840 1.00 24.80 202 ARG A N 1
ATOM 1553 C CA . ARG A 1 202 ? -12.588 -23.341 -29.404 1.00 24.80 202 ARG A CA 1
ATOM 1554 C C . ARG A 1 202 ? -12.837 -23.298 -27.885 1.00 24.80 202 ARG A C 1
ATOM 1556 O O . ARG A 1 202 ? -12.245 -24.044 -27.117 1.00 24.80 202 ARG A O 1
ATOM 1563 N N . ASN A 1 203 ? -13.863 -22.522 -27.538 1.00 24.22 203 ASN A N 1
ATOM 1564 C CA . ASN A 1 203 ? -14.818 -22.647 -26.430 1.00 24.22 203 ASN A CA 1
ATOM 1565 C C . ASN A 1 203 ? -14.889 -24.001 -25.694 1.00 24.22 203 ASN A C 1
ATOM 1567 O O . ASN A 1 203 ? -15.350 -24.984 -26.280 1.00 24.22 203 ASN A O 1
ATOM 1571 N N . GLN A 1 204 ? -14.693 -23.973 -24.371 1.00 23.59 204 GLN A N 1
ATOM 1572 C CA . GLN A 1 204 ? -15.507 -24.739 -23.420 1.00 23.59 204 GLN A CA 1
ATOM 1573 C C . GLN A 1 204 ? -15.840 -23.878 -22.193 1.00 23.59 204 GLN A C 1
ATOM 1575 O O . GLN A 1 204 ? -15.001 -23.165 -21.657 1.00 23.59 204 GLN A O 1
ATOM 1580 N N . LYS A 1 205 ? -17.122 -23.911 -21.824 1.00 25.94 205 LYS A N 1
ATOM 1581 C CA . LYS A 1 205 ? -17.760 -23.124 -20.767 1.00 25.94 205 LYS A CA 1
ATOM 1582 C C . LYS A 1 205 ? -17.345 -23.644 -19.387 1.00 25.94 205 LYS A C 1
ATOM 1584 O O . LYS A 1 205 ? -17.470 -24.840 -19.145 1.00 25.94 205 LYS A O 1
ATOM 1589 N N . SER A 1 206 ? -16.987 -22.748 -18.470 1.00 22.73 206 SER A N 1
ATOM 1590 C CA . SER A 1 206 ? -17.084 -22.989 -17.026 1.00 22.73 206 SER A CA 1
ATOM 1591 C C . SER A 1 206 ? -17.505 -21.704 -16.307 1.00 22.73 206 SER A C 1
ATOM 1593 O O . SER A 1 206 ? -17.345 -20.608 -16.838 1.00 22.73 206 SER A O 1
ATOM 1595 N N . ALA A 1 207 ? -18.178 -21.878 -15.175 1.00 24.20 207 ALA A N 1
ATOM 1596 C CA . ALA A 1 207 ? -19.166 -20.977 -14.595 1.00 24.20 207 ALA A CA 1
ATOM 1597 C C . ALA A 1 207 ? -18.615 -19.662 -14.001 1.00 24.20 207 ALA A C 1
ATOM 1599 O O . ALA A 1 207 ? -17.498 -19.592 -13.504 1.00 24.20 207 ALA A O 1
ATOM 1600 N N . ALA A 1 208 ? -19.467 -18.634 -14.059 1.00 22.73 208 ALA A N 1
ATOM 1601 C CA . ALA A 1 208 ? -19.232 -17.242 -13.682 1.00 22.73 208 ALA A CA 1
ATOM 1602 C C . ALA A 1 208 ? -19.004 -17.000 -12.175 1.00 22.73 208 ALA A C 1
ATOM 1604 O O . ALA A 1 208 ? -19.644 -17.644 -11.344 1.00 22.73 208 ALA A O 1
ATOM 1605 N N . VAL A 1 209 ? -18.210 -15.971 -11.845 1.00 26.08 209 VAL A N 1
ATOM 1606 C CA . VAL A 1 209 ? -18.195 -15.290 -10.535 1.00 26.08 209 VAL A CA 1
ATOM 1607 C C . VAL A 1 209 ? -18.207 -13.771 -10.762 1.00 26.08 209 VAL A C 1
ATOM 1609 O O . VAL A 1 209 ? -17.568 -13.277 -11.688 1.00 26.08 209 VAL A O 1
ATOM 1612 N N . LYS A 1 210 ? -19.019 -13.074 -9.958 1.00 26.22 210 LYS A N 1
ATOM 1613 C CA . LYS A 1 210 ? -19.504 -11.692 -10.106 1.00 26.22 210 LYS A CA 1
ATOM 1614 C C . LYS A 1 210 ? -18.857 -10.740 -9.083 1.00 26.22 210 LYS A C 1
ATOM 1616 O O . LYS A 1 210 ? -18.219 -11.181 -8.134 1.00 26.22 210 LYS A O 1
ATOM 1621 N N . THR A 1 211 ? -19.047 -9.443 -9.320 1.00 26.59 211 THR A N 1
ATOM 1622 C CA . THR A 1 211 ? -18.605 -8.248 -8.574 1.00 26.59 211 THR A CA 1
ATOM 1623 C C . THR A 1 211 ? -18.840 -8.258 -7.053 1.00 26.59 211 THR A C 1
ATOM 1625 O O . THR A 1 211 ? -19.665 -9.003 -6.534 1.00 26.59 211 THR A O 1
ATOM 1628 N N . PHE A 1 212 ? -18.135 -7.352 -6.356 1.00 29.06 212 PHE A N 1
ATOM 1629 C CA . PHE A 1 212 ? -18.021 -7.165 -4.892 1.00 29.06 212 PHE A CA 1
ATOM 1630 C C . PHE A 1 212 ? -19.347 -7.053 -4.097 1.00 29.06 212 PHE A C 1
ATOM 1632 O O . PHE A 1 212 ? -19.330 -7.106 -2.871 1.00 29.06 212 PHE A O 1
ATOM 1639 N N . SER A 1 213 ? -20.505 -6.973 -4.761 1.00 28.27 213 SER A N 1
ATOM 1640 C CA . SER A 1 213 ? -21.834 -7.010 -4.136 1.00 28.27 213 SER A CA 1
ATOM 1641 C C . SER A 1 213 ? -22.307 -8.408 -3.701 1.00 28.27 213 SER A C 1
ATOM 1643 O O . SER A 1 213 ? -23.234 -8.497 -2.902 1.00 28.27 213 SER A O 1
ATOM 1645 N N . ASP A 1 214 ? -21.689 -9.495 -4.180 1.00 28.23 214 ASP A N 1
ATOM 1646 C CA . ASP A 1 214 ? -22.252 -10.857 -4.052 1.00 28.23 214 ASP A CA 1
ATOM 1647 C C . ASP A 1 214 ? -21.599 -11.726 -2.948 1.00 28.23 214 ASP A C 1
ATOM 1649 O O . ASP A 1 214 ? -21.885 -12.918 -2.827 1.00 28.23 214 ASP A O 1
ATOM 1653 N N . LEU A 1 215 ? -20.742 -11.153 -2.096 1.00 29.45 215 LEU A N 1
ATOM 1654 C CA . LEU A 1 215 ? -20.056 -11.874 -1.006 1.00 29.45 215 LEU A CA 1
ATOM 1655 C C . LEU A 1 215 ? -20.874 -12.005 0.297 1.00 29.45 215 LEU A C 1
ATOM 1657 O O . LEU A 1 215 ? -20.392 -12.619 1.248 1.00 29.45 215 LEU A O 1
ATOM 1661 N N . ASN A 1 216 ? -22.110 -11.491 0.352 1.00 31.00 216 ASN A N 1
ATOM 1662 C CA . ASN A 1 216 ? -22.910 -11.461 1.587 1.00 31.00 216 ASN A CA 1
ATOM 1663 C C . ASN A 1 216 ? -23.962 -12.589 1.733 1.00 31.00 216 ASN A C 1
ATOM 1665 O O . ASN A 1 216 ? -24.567 -12.715 2.793 1.00 31.00 216 ASN A O 1
ATOM 1669 N N . ASP A 1 217 ? -24.148 -13.462 0.735 1.00 26.55 217 ASP A N 1
ATOM 1670 C CA . ASP A 1 217 ? -25.263 -14.438 0.717 1.00 26.55 217 ASP A CA 1
ATOM 1671 C C . ASP A 1 217 ? -24.897 -15.888 1.103 1.00 26.55 217 ASP A C 1
ATOM 1673 O O . ASP A 1 217 ? -25.603 -16.840 0.760 1.00 26.55 217 ASP A O 1
ATOM 1677 N N . ARG A 1 218 ? -23.811 -16.116 1.856 1.00 27.33 218 ARG A N 1
ATOM 1678 C CA . ARG A 1 218 ? -23.418 -17.482 2.283 1.00 27.33 218 ARG A CA 1
ATOM 1679 C C . ARG A 1 218 ? -23.113 -17.686 3.769 1.00 27.33 218 ARG A C 1
ATOM 1681 O O . ARG A 1 218 ? -22.344 -18.580 4.104 1.00 27.33 218 ARG A O 1
ATOM 1688 N N . VAL A 1 219 ? -23.769 -16.945 4.669 1.00 28.86 219 VAL A N 1
ATOM 1689 C CA . VAL A 1 219 ? -23.764 -17.264 6.122 1.00 28.86 219 VAL A CA 1
ATOM 1690 C C . VAL A 1 219 ? -25.158 -17.206 6.783 1.00 28.86 219 VAL A C 1
ATOM 1692 O O . VAL A 1 219 ? -25.282 -17.407 7.984 1.00 28.86 219 VAL A O 1
ATOM 1695 N N . GLN A 1 220 ? -26.254 -17.044 6.035 1.00 27.20 220 GLN A N 1
ATOM 1696 C CA . GLN A 1 220 ? -27.604 -17.183 6.605 1.00 27.20 220 GLN A CA 1
ATOM 1697 C C . GLN A 1 220 ? -28.277 -18.488 6.176 1.00 27.20 220 GLN A C 1
ATOM 1699 O O . GLN A 1 220 ? -29.166 -18.486 5.333 1.00 27.20 220 GLN A O 1
ATOM 1704 N N . ASN A 1 221 ? -27.865 -19.614 6.770 1.00 23.66 221 ASN A N 1
ATOM 1705 C CA . ASN A 1 221 ? -28.800 -20.721 6.987 1.00 23.66 221 ASN A CA 1
ATOM 1706 C C . ASN A 1 221 ? -28.344 -21.686 8.095 1.00 23.66 221 ASN A C 1
ATOM 1708 O O . ASN A 1 221 ? -27.828 -22.770 7.844 1.00 23.66 221 ASN A O 1
ATOM 1712 N N . SER A 1 222 ? -28.593 -21.301 9.342 1.00 24.36 222 SER A N 1
ATOM 1713 C CA . SER A 1 222 ? -28.950 -22.245 10.403 1.00 24.36 222 SER A CA 1
ATOM 1714 C C . SER A 1 222 ? -29.839 -21.497 11.383 1.00 24.36 222 SER A C 1
ATOM 1716 O O . SER A 1 222 ? -29.368 -20.700 12.193 1.00 24.36 222 SER A O 1
ATOM 1718 N N . GLY A 1 223 ? -31.146 -21.682 11.225 1.00 20.78 223 GLY A N 1
ATOM 1719 C CA . GLY A 1 223 ? -32.134 -21.053 12.079 1.00 20.78 223 GLY A CA 1
ATOM 1720 C C . GLY A 1 223 ? -32.054 -21.573 13.509 1.00 20.78 223 GLY A C 1
ATOM 1721 O O . GLY A 1 223 ? -31.903 -22.769 13.739 1.00 20.78 223 GLY A O 1
ATOM 1722 N N . SER A 1 224 ? -32.247 -20.659 14.450 1.00 22.70 224 SER A N 1
ATOM 1723 C CA . SER A 1 224 ? -33.046 -20.940 15.632 1.00 22.70 224 SER A CA 1
ATOM 1724 C C . SER A 1 224 ? -33.892 -19.704 15.904 1.00 22.70 224 SER A C 1
ATOM 1726 O O . SER A 1 224 ? -33.396 -18.638 16.258 1.00 22.70 224 SER A O 1
ATOM 1728 N N . THR A 1 225 ? -35.175 -19.849 15.602 1.00 21.28 225 THR A N 1
ATOM 1729 C CA . THR A 1 225 ? -36.266 -18.970 16.004 1.00 21.28 225 THR A CA 1
ATOM 1730 C C . THR A 1 225 ? -36.321 -18.878 17.520 1.00 21.28 225 THR A C 1
ATOM 1732 O O . THR A 1 225 ? -36.456 -19.917 18.152 1.00 21.28 225 THR A O 1
ATOM 1735 N N . ASP A 1 226 ? -36.338 -17.666 18.071 1.00 22.61 226 ASP A N 1
ATOM 1736 C CA . ASP A 1 226 ? -37.156 -17.390 19.246 1.00 22.61 226 ASP A CA 1
ATOM 1737 C C . ASP A 1 226 ? -37.705 -15.960 19.222 1.00 22.61 226 ASP A C 1
ATOM 1739 O O . ASP A 1 226 ? -37.043 -14.975 18.896 1.00 22.61 226 ASP A O 1
ATOM 1743 N N . VAL A 1 227 ? -39.001 -15.924 19.490 1.00 21.06 227 VAL A N 1
ATOM 1744 C CA . VAL A 1 227 ? -39.955 -14.821 19.457 1.00 21.06 227 VAL A CA 1
ATOM 1745 C C . VAL A 1 227 ? -39.763 -13.949 20.694 1.00 21.06 227 VAL A C 1
ATOM 1747 O O . VAL A 1 227 ? -39.713 -14.520 21.768 1.00 21.06 227 VAL A O 1
ATOM 1750 N N . TYR A 1 228 ? -39.784 -12.612 20.591 1.00 21.34 228 TYR A N 1
ATOM 1751 C CA . TYR A 1 228 ? -40.505 -11.767 21.563 1.00 21.34 228 TYR A CA 1
ATOM 1752 C C . TYR A 1 228 ? -40.821 -10.361 21.018 1.00 21.34 228 TYR A C 1
ATOM 1754 O O . TYR A 1 228 ? -39.954 -9.538 20.747 1.00 21.34 228 TYR A O 1
ATOM 1762 N N . ALA A 1 229 ? -42.130 -10.168 20.859 1.00 22.69 229 ALA A N 1
ATOM 1763 C CA . ALA A 1 229 ? -42.964 -8.971 20.922 1.00 22.69 229 ALA A CA 1
ATOM 1764 C C . ALA A 1 229 ? -42.328 -7.564 20.939 1.00 22.69 229 ALA A C 1
ATOM 1766 O O . ALA A 1 229 ? -41.725 -7.107 21.905 1.00 22.69 229 ALA A O 1
ATOM 1767 N N . SER A 1 230 ? -42.715 -6.814 19.910 1.00 20.48 230 SER A N 1
ATOM 1768 C CA . SER A 1 230 ? -42.954 -5.374 19.920 1.00 20.48 230 SER A CA 1
ATOM 1769 C C . SER A 1 230 ? -43.901 -4.937 21.047 1.00 20.48 230 SER A C 1
ATOM 1771 O O . SER A 1 230 ? -45.026 -5.431 21.133 1.00 20.48 230 SER A O 1
ATOM 1773 N N . ALA A 1 231 ? -43.501 -3.930 21.823 1.00 22.97 231 ALA A N 1
ATOM 1774 C CA . ALA A 1 231 ? -44.419 -3.111 22.608 1.00 22.97 231 ALA A CA 1
ATOM 1775 C C . ALA A 1 231 ? -44.006 -1.637 22.518 1.00 22.97 231 ALA A C 1
ATOM 1777 O O . ALA A 1 231 ? -43.009 -1.207 23.092 1.00 22.97 231 ALA A O 1
ATOM 1778 N N . SER A 1 232 ? -44.796 -0.868 21.770 1.00 19.75 232 SER A N 1
ATOM 1779 C CA . SER A 1 232 ? -44.840 0.586 21.849 1.00 19.75 232 SER A CA 1
ATOM 1780 C C . SER A 1 232 ? -45.582 1.003 23.116 1.00 19.75 232 SER A C 1
ATOM 1782 O O . SER A 1 232 ? -46.701 0.535 23.327 1.00 19.75 232 SER A O 1
ATOM 1784 N N . VAL A 1 233 ? -45.048 1.955 23.879 1.00 23.91 233 VAL A N 1
ATOM 1785 C CA . VAL A 1 233 ? -45.867 2.837 24.720 1.00 23.91 233 VAL A CA 1
ATOM 1786 C C . VAL A 1 233 ? -45.310 4.251 24.620 1.00 23.91 233 VAL A C 1
ATOM 1788 O O . VAL A 1 233 ? -44.124 4.496 24.824 1.00 23.91 233 VAL A O 1
ATOM 1791 N N . ALA A 1 234 ? -46.203 5.161 24.253 1.00 20.77 234 ALA A N 1
ATOM 1792 C CA . ALA A 1 234 ? -46.006 6.594 24.207 1.00 20.77 234 ALA A CA 1
ATOM 1793 C C . ALA A 1 234 ? -46.206 7.232 25.592 1.00 20.77 234 ALA A C 1
ATOM 1795 O O . ALA A 1 234 ? -47.050 6.781 26.361 1.00 20.77 234 ALA A O 1
ATOM 1796 N N . GLY A 1 235 ? -45.520 8.358 25.807 1.00 20.66 235 GLY A N 1
ATOM 1797 C CA . GLY A 1 235 ? -45.990 9.473 26.631 1.00 20.66 235 GLY A CA 1
ATOM 1798 C C . GLY A 1 235 ? -45.660 9.421 28.123 1.00 20.66 235 GLY A C 1
ATOM 1799 O O . GLY A 1 235 ? -46.185 8.588 28.849 1.00 20.66 235 GLY A O 1
ATOM 1800 N N . LEU A 1 236 ? -44.874 10.397 28.586 1.00 23.33 236 LEU A N 1
ATOM 1801 C CA . LEU A 1 236 ? -45.329 11.417 29.541 1.00 23.33 236 LEU A CA 1
ATOM 1802 C C . LEU A 1 236 ? -44.236 12.482 29.730 1.00 23.33 236 LEU A C 1
ATOM 1804 O O . LEU A 1 236 ? -43.064 12.185 29.945 1.00 23.33 236 LEU A O 1
ATOM 1808 N N . GLU A 1 237 ? -44.666 13.730 29.576 1.00 20.92 237 GLU A N 1
ATOM 1809 C CA . GLU A 1 237 ? -43.931 14.969 29.817 1.00 20.92 237 GLU A CA 1
ATOM 1810 C C . GLU A 1 237 ? -43.788 15.266 31.321 1.00 20.92 237 GLU A C 1
ATOM 1812 O O . GLU A 1 237 ? -44.364 14.568 32.153 1.00 20.92 237 GLU A O 1
ATOM 1817 N N . SER A 1 238 ? -43.126 16.398 31.611 1.00 24.41 238 SER A N 1
ATOM 1818 C CA . SER A 1 238 ? -42.829 17.070 32.894 1.00 24.41 238 SER A CA 1
ATOM 1819 C C . SER A 1 238 ? -41.537 16.574 33.562 1.00 24.41 238 SER A C 1
ATOM 1821 O O . SER A 1 238 ? -41.388 15.402 33.856 1.00 24.41 238 SER A O 1
ATOM 1823 N N . GLY A 1 239 ? -40.477 17.357 33.772 1.00 21.94 239 GLY A N 1
ATOM 1824 C CA . GLY A 1 239 ? -40.308 18.803 33.825 1.00 21.94 239 GLY A CA 1
ATOM 1825 C C . GLY A 1 239 ? -39.947 19.182 35.254 1.00 21.94 239 GLY A C 1
ATOM 1826 O O . GLY A 1 239 ? -40.859 19.320 36.046 1.00 21.94 239 GLY A O 1
ATOM 1827 N N . GLU A 1 240 ? -38.661 19.371 35.575 1.00 24.75 240 GLU A N 1
ATOM 1828 C CA . GLU A 1 240 ? -38.238 20.302 36.632 1.00 24.75 240 GLU A CA 1
ATOM 1829 C C . GLU A 1 240 ? -36.723 20.558 36.640 1.00 24.75 240 GLU A C 1
ATOM 1831 O O . GLU A 1 240 ? -35.887 19.666 36.520 1.00 24.75 240 GLU A O 1
ATOM 1836 N N . ARG A 1 241 ? -36.392 21.848 36.750 1.00 22.34 241 ARG A N 1
ATOM 1837 C CA . ARG A 1 241 ? -35.058 22.415 36.954 1.00 22.34 241 ARG A CA 1
ATOM 1838 C C . ARG A 1 241 ? -34.672 22.265 38.420 1.00 22.34 241 ARG A C 1
ATOM 1840 O O . ARG A 1 241 ? -35.414 22.779 39.247 1.00 22.34 241 ARG A O 1
ATOM 1847 N N . ILE A 1 242 ? -33.448 21.832 38.721 1.00 25.61 242 ILE A N 1
ATOM 1848 C CA . ILE A 1 242 ? -32.710 22.335 39.893 1.00 25.61 242 ILE A CA 1
ATOM 1849 C C . ILE A 1 242 ? -31.248 22.576 39.498 1.00 25.61 242 ILE A C 1
ATOM 1851 O O . ILE A 1 242 ? -30.590 21.734 38.894 1.00 25.61 242 ILE A O 1
ATOM 1855 N N . ARG A 1 243 ? -30.772 23.789 39.796 1.00 23.03 243 ARG A N 1
ATOM 1856 C CA . ARG A 1 243 ? -29.377 24.226 39.689 1.00 23.03 243 ARG A CA 1
ATOM 1857 C C . ARG A 1 243 ? -28.658 24.022 41.030 1.00 23.03 243 ARG A C 1
ATOM 1859 O O . ARG A 1 243 ? -29.304 24.054 42.069 1.00 23.03 243 ARG A O 1
ATOM 1866 N N . HIS A 1 244 ? -27.328 24.079 40.934 1.00 23.94 244 HIS A N 1
ATOM 1867 C CA . HIS A 1 244 ? -26.349 24.558 41.921 1.00 23.94 244 HIS A CA 1
ATOM 1868 C C . HIS A 1 244 ? -25.678 23.545 42.876 1.00 23.94 244 HIS A C 1
ATOM 1870 O O . HIS A 1 244 ? -26.273 23.060 43.824 1.00 23.94 244 HIS A O 1
ATOM 1876 N N . THR A 1 245 ? -24.369 23.374 42.606 1.00 22.41 245 THR A N 1
ATOM 1877 C CA . THR A 1 245 ? -23.208 23.486 43.522 1.00 22.41 245 THR A CA 1
ATOM 1878 C C . THR A 1 245 ? -23.110 22.565 44.735 1.00 22.41 245 THR A C 1
ATOM 1880 O O . THR A 1 245 ? -23.860 22.747 45.677 1.00 22.41 245 THR A O 1
ATOM 1883 N N . GLU A 1 246 ? -22.024 21.785 44.816 1.00 24.12 246 GLU A N 1
ATOM 1884 C CA . GLU A 1 246 ? -20.984 22.035 45.828 1.00 24.12 246 GLU A CA 1
ATOM 1885 C C . GLU A 1 246 ? -19.661 21.329 45.505 1.00 24.12 246 GLU A C 1
ATOM 1887 O O . GLU A 1 246 ? -19.573 20.443 44.659 1.00 24.12 246 GLU A O 1
ATOM 1892 N N . ARG A 1 247 ? -18.616 21.843 46.140 1.00 24.36 247 ARG A N 1
ATOM 1893 C CA . ARG A 1 247 ? -17.187 21.725 45.882 1.00 24.36 247 ARG A CA 1
ATOM 1894 C C . ARG A 1 247 ? -16.553 21.157 47.157 1.00 24.36 247 ARG A C 1
ATOM 1896 O O . ARG A 1 247 ? -17.035 21.464 48.237 1.00 24.36 247 ARG A O 1
ATOM 1903 N N . GLU A 1 248 ? -15.437 20.444 46.995 1.00 23.56 248 GLU A N 1
ATOM 1904 C CA . GLU A 1 248 ? -14.412 20.151 48.018 1.00 23.56 248 GLU A CA 1
ATOM 1905 C C . GLU A 1 248 ? -14.783 19.230 49.200 1.00 23.56 248 GLU A C 1
ATOM 1907 O O . GLU A 1 248 ? -15.565 19.584 50.070 1.00 23.56 248 GLU A O 1
ATOM 1912 N N . GLN A 1 249 ? -14.043 18.118 49.334 1.00 24.55 249 GLN A N 1
ATOM 1913 C CA . GLN A 1 249 ? -13.164 17.940 50.498 1.00 24.55 249 GLN A CA 1
ATOM 1914 C C . GLN A 1 249 ? -12.073 16.882 50.267 1.00 24.55 249 GLN A C 1
ATOM 1916 O O . GLN A 1 249 ? -12.306 15.767 49.811 1.00 24.55 249 GLN A O 1
ATOM 1921 N N . VAL A 1 250 ? -10.857 17.317 50.589 1.00 23.08 250 VAL A N 1
ATOM 1922 C CA . VAL A 1 250 ? -9.577 16.611 50.618 1.00 23.08 250 VAL A CA 1
ATOM 1923 C C . VAL A 1 250 ? -9.353 16.083 52.034 1.00 23.08 250 VAL A C 1
ATOM 1925 O O . VAL A 1 250 ? -9.405 16.883 52.961 1.00 23.08 250 VAL A O 1
ATOM 1928 N N . THR A 1 251 ? -8.984 14.811 52.194 1.00 25.28 251 THR A N 1
ATOM 1929 C CA . THR A 1 251 ? -8.221 14.288 53.351 1.00 25.28 251 THR A CA 1
ATOM 1930 C C . THR A 1 251 ? -7.481 13.014 52.912 1.00 25.28 251 THR A C 1
ATOM 1932 O O . THR A 1 251 ? -8.084 12.025 52.522 1.00 25.28 251 THR A O 1
ATOM 1935 N N . GLN A 1 252 ? -6.180 13.126 52.631 1.00 23.84 252 GLN A N 1
ATOM 1936 C CA . GLN A 1 252 ? -5.061 12.667 53.474 1.00 23.84 252 GLN A CA 1
ATOM 1937 C C . GLN A 1 252 ? -4.961 11.143 53.688 1.00 23.84 252 GLN A C 1
ATOM 1939 O O . GLN A 1 252 ? -5.716 10.539 54.441 1.00 23.84 252 GLN A O 1
ATOM 1944 N N . ALA A 1 253 ? -3.931 10.569 53.057 1.00 21.97 253 ALA A N 1
ATOM 1945 C CA . ALA A 1 253 ? -3.352 9.261 53.356 1.00 21.97 253 ALA A CA 1
ATOM 1946 C C . ALA A 1 253 ? -2.646 9.241 54.729 1.00 21.97 253 ALA A C 1
ATOM 1948 O O . ALA A 1 253 ? -2.297 10.295 55.268 1.00 21.97 253 ALA A O 1
ATOM 1949 N N . PRO A 1 254 ? -2.297 8.042 55.222 1.00 25.28 254 PRO A N 1
ATOM 1950 C CA . PRO A 1 254 ? -0.867 7.773 55.379 1.00 25.28 254 PRO A CA 1
ATOM 1951 C C . PRO A 1 254 ? -0.456 6.398 54.830 1.00 25.28 254 PRO A C 1
ATOM 1953 O O . PRO A 1 254 ? -1.205 5.426 54.884 1.00 25.28 254 PRO A O 1
ATOM 1956 N N . GLY A 1 255 ? 0.756 6.345 54.274 1.00 21.41 255 GLY A N 1
ATOM 1957 C CA . GLY A 1 255 ? 1.329 5.158 53.646 1.00 21.41 255 GLY A CA 1
ATOM 1958 C C . GLY A 1 255 ? 1.919 4.142 54.623 1.00 21.41 255 GLY A C 1
ATOM 1959 O O . GLY A 1 255 ? 2.296 4.478 55.743 1.00 21.41 255 GLY A O 1
ATOM 1960 N N . VAL A 1 256 ? 2.068 2.910 54.134 1.00 23.59 256 VAL A N 1
ATOM 1961 C CA . VAL A 1 256 ? 2.984 1.896 54.668 1.00 23.59 256 VAL A CA 1
ATOM 1962 C C . VAL A 1 256 ? 3.564 1.119 53.485 1.00 23.59 256 VAL A C 1
ATOM 1964 O O . VAL A 1 256 ? 2.837 0.468 52.740 1.00 23.59 256 VAL A O 1
ATOM 1967 N N . SER A 1 257 ? 4.883 1.202 53.323 1.00 21.52 257 SER A N 1
ATOM 1968 C CA . SER A 1 257 ? 5.679 0.288 52.503 1.00 21.52 257 SER A CA 1
ATOM 1969 C C . SER A 1 257 ? 5.957 -0.977 53.304 1.00 21.52 257 SER A C 1
ATOM 1971 O O . SER A 1 257 ? 6.506 -0.850 54.393 1.00 21.52 257 SER A O 1
ATOM 1973 N N . LEU A 1 258 ? 5.694 -2.168 52.761 1.00 24.94 258 LEU A N 1
ATOM 1974 C CA . LEU A 1 258 ? 6.382 -3.397 53.165 1.00 24.94 258 LEU A CA 1
ATOM 1975 C C . LEU A 1 258 ? 6.487 -4.377 51.988 1.00 24.94 258 LEU A C 1
ATOM 1977 O O . LEU A 1 258 ? 5.571 -4.559 51.194 1.00 24.94 258 LEU A O 1
ATOM 1981 N N . SER A 1 259 ? 7.676 -4.955 51.904 1.00 22.03 259 SER A N 1
ATOM 1982 C CA . SER A 1 259 ? 8.223 -5.872 50.914 1.00 22.03 259 SER A CA 1
ATOM 1983 C C . SER A 1 259 ? 7.828 -7.339 51.126 1.00 22.03 259 SER A C 1
ATOM 1985 O O . SER A 1 259 ? 7.685 -7.773 52.264 1.00 22.03 259 SER A O 1
ATOM 1987 N N . ASN A 1 260 ? 7.883 -8.088 50.018 1.00 24.33 260 ASN A N 1
ATOM 1988 C CA . ASN A 1 260 ? 8.124 -9.532 49.857 1.00 24.33 260 ASN A CA 1
ATOM 1989 C C . ASN A 1 260 ? 7.054 -10.553 50.298 1.00 24.33 260 ASN A C 1
ATOM 1991 O O . ASN A 1 260 ? 6.898 -10.851 51.474 1.00 24.33 260 ASN A O 1
ATOM 1995 N N . GLY A 1 261 ? 6.493 -11.220 49.279 1.00 23.83 261 GLY A N 1
ATOM 1996 C CA . GLY A 1 261 ? 6.605 -12.673 49.093 1.00 23.83 261 GLY A CA 1
ATOM 1997 C C . GLY A 1 261 ? 5.657 -13.575 49.881 1.00 23.83 261 GLY A C 1
ATOM 1998 O O . GLY A 1 261 ? 5.989 -13.972 50.991 1.00 23.83 261 GLY A O 1
ATOM 1999 N N . VAL A 1 262 ? 4.571 -14.018 49.236 1.00 26.64 262 VAL A N 1
ATOM 2000 C CA . VAL A 1 262 ? 3.930 -15.316 49.511 1.00 26.64 262 VAL A CA 1
ATOM 2001 C C . VAL A 1 262 ? 3.430 -15.907 48.188 1.00 26.64 262 VAL A C 1
ATOM 2003 O O . VAL A 1 262 ? 2.663 -15.273 47.466 1.00 26.64 262 VAL A O 1
ATOM 2006 N N . GLU A 1 263 ? 3.908 -17.112 47.877 1.00 29.61 263 GLU A N 1
ATOM 2007 C CA . GLU A 1 263 ? 3.401 -17.994 46.826 1.00 29.61 263 GLU A CA 1
ATOM 2008 C C . GLU A 1 263 ? 1.939 -18.367 47.104 1.00 29.61 263 GLU A C 1
ATOM 2010 O O . GLU A 1 263 ? 1.604 -18.833 48.192 1.00 29.61 263 GLU A O 1
ATOM 2015 N N . ALA A 1 264 ? 1.077 -18.215 46.100 1.00 27.48 264 ALA A N 1
ATOM 2016 C CA . ALA A 1 264 ? -0.245 -18.821 46.082 1.00 27.48 264 ALA A CA 1
ATOM 2017 C C . ALA A 1 264 ? -0.429 -19.526 44.738 1.00 27.48 264 ALA A C 1
ATOM 2019 O O . ALA A 1 264 ? -0.471 -18.906 43.676 1.00 27.48 264 ALA A O 1
ATOM 2020 N N . THR A 1 265 ? -0.495 -20.850 44.811 1.00 29.45 265 THR A N 1
ATOM 2021 C CA . THR A 1 265 ? -0.893 -21.760 43.744 1.00 29.45 265 THR A CA 1
ATOM 2022 C C . THR A 1 265 ? -2.304 -21.408 43.277 1.00 29.45 265 THR A C 1
ATOM 2024 O O . THR A 1 265 ? -3.265 -21.626 44.014 1.00 29.45 265 THR A O 1
ATOM 2027 N N . ALA A 1 266 ? -2.431 -20.863 42.068 1.00 28.91 266 ALA A N 1
ATOM 2028 C CA . ALA A 1 266 ? -3.709 -20.700 41.391 1.00 28.91 266 ALA A CA 1
ATOM 2029 C C . ALA A 1 266 ? -3.864 -21.816 40.355 1.00 28.91 266 ALA A C 1
ATOM 2031 O O . ALA A 1 266 ? -3.147 -21.872 39.355 1.00 28.91 266 ALA A O 1
ATOM 2032 N N . GLU A 1 267 ? -4.790 -22.721 40.652 1.00 29.06 267 GLU A N 1
ATOM 2033 C CA . GLU A 1 267 ? -5.353 -23.674 39.710 1.00 29.06 267 GLU A CA 1
ATOM 2034 C C . GLU A 1 267 ? -5.908 -22.950 38.474 1.00 29.06 267 GLU A C 1
ATOM 2036 O O . GLU A 1 267 ? -6.426 -21.835 38.532 1.00 29.06 267 GLU A O 1
ATOM 2041 N N . THR A 1 268 ? -5.754 -23.630 37.346 1.00 33.84 268 THR A N 1
ATOM 2042 C CA . THR A 1 268 ? -6.109 -23.275 35.971 1.00 33.84 268 THR A CA 1
ATOM 2043 C C . THR A 1 268 ? -7.442 -22.537 35.813 1.00 33.84 268 THR A C 1
ATOM 2045 O O . THR A 1 268 ? -8.511 -23.137 35.908 1.00 33.84 268 THR A O 1
ATOM 2048 N N . ALA A 1 269 ? -7.355 -21.259 35.435 1.00 28.33 269 ALA A N 1
ATOM 2049 C CA . ALA A 1 269 ? -8.400 -20.518 34.734 1.00 28.33 269 ALA A CA 1
ATOM 2050 C C . ALA A 1 269 ? -7.957 -20.283 33.269 1.00 28.33 269 ALA A C 1
ATOM 2052 O O . ALA A 1 269 ? -6.772 -20.034 33.032 1.00 28.33 269 ALA A O 1
ATOM 2053 N N . PRO A 1 270 ? -8.863 -20.387 32.277 1.00 34.66 270 PRO A N 1
ATOM 2054 C CA . PRO A 1 270 ? -8.525 -20.272 30.861 1.00 34.66 270 PRO A CA 1
ATOM 2055 C C . PRO A 1 270 ? -8.261 -18.804 30.502 1.00 34.66 270 PRO A C 1
ATOM 2057 O O . PRO A 1 270 ? -9.124 -17.947 30.683 1.00 34.66 270 PRO A O 1
ATOM 2060 N N . PHE A 1 271 ? -7.066 -18.499 30.000 1.00 41.75 271 PHE A N 1
ATOM 2061 C CA . PHE A 1 271 ? -6.686 -17.138 29.633 1.00 41.75 271 PHE A CA 1
ATOM 2062 C C . PHE A 1 271 ? -7.401 -16.677 28.351 1.00 41.75 271 PHE A C 1
ATOM 2064 O O . PHE A 1 271 ? -6.911 -16.861 27.242 1.00 41.75 271 PHE A O 1
ATOM 2071 N N . GLY A 1 272 ? -8.519 -15.975 28.523 1.00 37.38 272 GLY A N 1
ATOM 2072 C CA . GLY A 1 272 ? -8.488 -14.556 28.181 1.00 37.38 272 GLY A CA 1
ATOM 2073 C C . GLY A 1 272 ? -7.767 -13.852 29.327 1.00 37.38 272 GLY A C 1
ATOM 2074 O O . GLY A 1 272 ? -8.098 -14.093 30.488 1.00 37.38 272 GLY A O 1
ATOM 2075 N N . HIS A 1 273 ? -6.742 -13.042 29.060 1.00 39.22 273 HIS A N 1
ATOM 2076 C CA . HIS A 1 273 ? -6.229 -12.185 30.128 1.00 39.22 273 HIS A CA 1
ATOM 2077 C C . HIS A 1 273 ? -7.404 -11.357 30.657 1.00 39.22 273 HIS A C 1
ATOM 2079 O O . HIS A 1 273 ? -8.148 -10.784 29.864 1.00 39.22 273 HIS A O 1
ATOM 2085 N N . ALA A 1 274 ? -7.602 -11.335 31.977 1.00 45.41 274 ALA A N 1
ATOM 2086 C CA . ALA A 1 274 ? -8.611 -10.520 32.650 1.00 45.41 274 ALA A CA 1
ATOM 2087 C C . ALA A 1 274 ? -8.263 -9.021 32.517 1.00 45.41 274 ALA A C 1
ATOM 2089 O O . ALA A 1 274 ? -7.892 -8.360 33.484 1.00 45.41 274 ALA A O 1
ATOM 2090 N N . GLY A 1 275 ? -8.302 -8.514 31.286 1.00 67.69 275 GLY A N 1
ATOM 2091 C CA . GLY A 1 275 ? -8.180 -7.115 30.914 1.00 67.69 275 GLY A CA 1
ATOM 2092 C C . GLY A 1 275 ? -9.555 -6.459 30.911 1.00 67.69 275 GLY A C 1
ATOM 2093 O O . GLY A 1 275 ? -10.581 -7.110 30.706 1.00 67.69 275 GLY A O 1
ATOM 2094 N N . TRP A 1 276 ? -9.590 -5.160 31.186 1.00 88.62 276 TRP A N 1
ATOM 2095 C CA . TRP A 1 276 ? -10.816 -4.380 31.074 1.00 88.62 276 TRP A CA 1
ATOM 2096 C C . TRP A 1 276 ? -11.264 -4.320 29.604 1.00 88.62 276 TRP A C 1
ATOM 2098 O O . TRP A 1 276 ? -10.445 -4.331 28.686 1.00 88.62 276 TRP A O 1
ATOM 2108 N N . VAL A 1 277 ? -12.574 -4.240 29.385 1.00 91.62 277 VAL A N 1
ATOM 2109 C CA . VAL A 1 277 ? -13.173 -4.106 28.051 1.00 91.62 277 VAL A CA 1
ATOM 2110 C C . VAL A 1 277 ? -13.731 -2.695 27.909 1.00 91.62 277 VAL A C 1
ATOM 2112 O O . VAL A 1 277 ? -14.285 -2.142 28.862 1.00 91.62 277 VAL A O 1
ATOM 2115 N N . GLY A 1 278 ? -13.577 -2.101 26.727 1.00 93.69 278 GLY A N 1
ATOM 2116 C CA . GLY A 1 278 ? -14.131 -0.789 26.417 1.00 93.69 278 GLY A CA 1
ATOM 2117 C C . GLY A 1 278 ? -15.656 -0.760 26.513 1.00 93.69 278 GLY A C 1
ATOM 2118 O O . GLY A 1 278 ? -16.338 -1.724 26.171 1.00 93.69 278 GLY A O 1
ATOM 2119 N N . THR A 1 279 ? -16.205 0.362 26.968 1.00 95.31 279 THR A N 1
ATOM 2120 C CA . THR A 1 279 ? -17.646 0.553 27.196 1.00 95.31 279 THR A CA 1
ATOM 2121 C C . THR A 1 279 ? -18.275 1.540 26.209 1.00 95.31 279 THR A C 1
ATOM 2123 O O . THR A 1 279 ? -19.472 1.817 26.290 1.00 95.31 279 THR A O 1
ATOM 2126 N N . CYS A 1 280 ? -17.517 2.052 25.230 1.00 96.44 280 CYS A N 1
ATOM 2127 C CA . CYS A 1 280 ? -18.061 2.910 24.179 1.00 96.44 280 CYS A CA 1
ATOM 2128 C C . CYS A 1 280 ? -18.906 2.101 23.183 1.00 96.44 280 CYS A C 1
ATOM 2130 O O . CYS A 1 280 ? -18.377 1.460 22.279 1.00 96.44 280 CYS A O 1
ATOM 2132 N N . LEU A 1 281 ? -20.233 2.178 23.306 1.00 96.62 281 LEU A N 1
ATOM 2133 C CA . LEU A 1 281 ? -21.184 1.460 22.443 1.00 96.62 281 LEU A CA 1
ATOM 2134 C C . LEU A 1 281 ? -21.488 2.160 21.105 1.00 96.62 281 LEU A C 1
ATOM 2136 O O . LEU A 1 281 ? -22.455 1.823 20.430 1.00 96.62 281 LEU A O 1
ATOM 2140 N N . SER A 1 282 ? -20.686 3.153 20.720 1.00 95.75 282 SER A N 1
ATOM 2141 C CA . SER A 1 282 ? -20.860 3.915 19.479 1.00 95.75 282 SER A CA 1
ATOM 2142 C C . SER A 1 282 ? -19.552 3.983 18.695 1.00 95.75 282 SER A C 1
ATOM 2144 O O . SER A 1 282 ? -18.477 3.727 19.235 1.00 95.75 282 SER A O 1
ATOM 2146 N N . MET A 1 283 ? -19.611 4.355 17.414 1.00 97.69 283 MET A N 1
ATOM 2147 C CA . MET A 1 283 ? -18.415 4.424 16.561 1.00 97.69 283 MET A CA 1
ATOM 2148 C C . MET A 1 283 ? -17.397 5.494 17.001 1.00 97.69 283 MET A C 1
ATOM 2150 O O . MET A 1 283 ? -16.228 5.425 16.603 1.00 97.69 283 MET A O 1
ATOM 2154 N N . CYS A 1 284 ? -17.807 6.456 17.836 1.00 98.25 284 CYS A N 1
ATOM 2155 C CA . CYS A 1 284 ? -16.978 7.526 18.391 1.00 98.25 284 CYS A CA 1
ATOM 2156 C C . CYS A 1 284 ? -17.411 7.853 19.833 1.00 98.25 284 CYS A C 1
ATOM 2158 O O . CYS A 1 284 ? -18.592 8.109 20.034 1.00 98.25 284 CYS A O 1
ATOM 2160 N N . PRO A 1 285 ? -16.514 7.899 20.835 1.00 97.62 285 PRO A N 1
ATOM 2161 C CA . PRO A 1 285 ? -16.871 8.267 22.210 1.00 97.62 285 PRO A CA 1
ATOM 2162 C C . PRO A 1 285 ? -17.560 9.632 22.319 1.00 97.62 285 PRO A C 1
ATOM 2164 O O . PRO A 1 285 ? -17.147 10.591 21.669 1.00 97.62 285 PRO A O 1
ATOM 2167 N N . LEU A 1 286 ? -18.568 9.749 23.192 1.00 95.75 286 LEU A N 1
ATOM 2168 C CA . LEU A 1 286 ? -19.370 10.973 23.352 1.00 95.75 286 LEU A CA 1
ATOM 2169 C C . LEU A 1 286 ? -18.516 12.214 23.657 1.00 95.75 286 LEU A C 1
ATOM 2171 O O . LEU A 1 286 ? -18.752 13.283 23.098 1.00 95.75 286 LEU A O 1
ATOM 2175 N N . GLU A 1 287 ? -17.509 12.066 24.517 1.00 95.38 287 GLU A N 1
ATOM 2176 C CA . GLU A 1 287 ? -16.574 13.141 24.861 1.00 95.38 287 GLU A CA 1
ATOM 2177 C C . GLU A 1 287 ? -15.799 13.632 23.628 1.00 95.38 287 GLU A C 1
ATOM 2179 O O . GLU A 1 287 ? -15.727 14.836 23.381 1.00 95.38 287 GLU A O 1
ATOM 2184 N N . GLU A 1 288 ? -15.297 12.709 22.799 1.00 96.19 288 GLU A N 1
ATOM 2185 C CA . GLU A 1 288 ? -14.611 13.059 21.553 1.00 96.19 288 GLU A CA 1
ATOM 2186 C C . GLU A 1 288 ? -15.574 13.740 20.571 1.00 96.19 288 GLU A C 1
ATOM 2188 O O . GLU A 1 288 ? -15.213 14.742 19.949 1.00 96.19 288 GLU A O 1
ATOM 2193 N N . GLN A 1 289 ? -16.809 13.243 20.444 1.00 96.75 289 GLN A N 1
ATOM 2194 C CA . GLN A 1 289 ? -17.814 13.863 19.581 1.00 96.75 289 GLN A CA 1
ATOM 2195 C C . GLN A 1 289 ? -18.053 15.327 19.968 1.00 96.75 289 GLN A C 1
ATOM 2197 O O . GLN A 1 289 ? -17.973 16.214 19.115 1.00 96.75 289 GLN A O 1
ATOM 2202 N N . GLN A 1 290 ? -18.295 15.591 21.255 1.00 96.44 290 GLN A N 1
ATOM 2203 C CA . GLN A 1 290 ? -18.521 16.939 21.780 1.00 96.44 290 GLN A CA 1
ATOM 2204 C C . GLN A 1 290 ? -17.296 17.831 21.570 1.00 96.44 290 GLN A C 1
ATOM 2206 O O . GLN A 1 290 ? -17.420 18.949 21.065 1.00 96.44 290 GLN A O 1
ATOM 2211 N N . GLN A 1 291 ? -16.104 17.326 21.890 1.00 96.06 291 GLN A N 1
ATOM 2212 C CA . GLN A 1 291 ? -14.855 18.057 21.714 1.00 96.06 291 GLN A CA 1
ATOM 2213 C C . GLN A 1 291 ? -14.642 18.460 20.250 1.00 96.06 291 GLN A C 1
ATOM 2215 O O . GLN A 1 291 ? -14.350 19.623 19.964 1.00 96.06 291 GLN A O 1
ATOM 2220 N N . ARG A 1 292 ? -14.829 17.530 19.311 1.00 96.50 292 ARG A N 1
ATOM 2221 C CA . ARG A 1 292 ? -14.627 17.778 17.878 1.00 96.50 292 ARG A CA 1
ATOM 2222 C C . ARG A 1 292 ? -15.675 18.720 17.296 1.00 96.50 292 ARG A C 1
ATOM 2224 O O . ARG A 1 292 ? -15.339 19.514 16.421 1.00 96.50 292 ARG A O 1
ATOM 2231 N N . GLN A 1 293 ? -16.909 18.702 17.798 1.00 94.62 293 GLN A N 1
ATOM 2232 C CA . GLN A 1 293 ? -17.925 19.691 17.424 1.00 94.62 293 GLN A CA 1
ATOM 2233 C C . GLN A 1 293 ? -17.537 21.101 17.886 1.00 94.62 293 GLN A C 1
ATOM 2235 O O . GLN A 1 293 ? -17.566 22.037 17.085 1.00 94.62 293 GLN A O 1
ATOM 2240 N N . VAL A 1 294 ? -17.098 21.252 19.140 1.00 95.50 294 VAL A N 1
ATOM 2241 C CA . VAL A 1 294 ? -16.639 22.542 19.687 1.00 95.50 294 VAL A CA 1
ATOM 2242 C C . VAL A 1 294 ? -15.422 23.067 18.923 1.00 95.50 294 VAL A C 1
ATOM 2244 O O . VAL A 1 294 ? -15.360 24.249 18.587 1.00 95.50 294 VAL A O 1
ATOM 2247 N N . GLN A 1 295 ? -14.472 22.189 18.603 1.00 95.25 295 GLN A N 1
ATOM 2248 C CA . GLN A 1 295 ? -13.247 22.531 17.875 1.00 95.25 295 GLN A CA 1
ATOM 2249 C C . GLN A 1 295 ? -13.449 22.689 16.360 1.00 95.25 295 GLN A C 1
ATOM 2251 O O . GLN A 1 295 ? -12.504 23.056 15.666 1.00 95.25 295 GLN A O 1
ATOM 2256 N N . ARG A 1 296 ? -14.663 22.441 15.842 1.00 93.25 296 ARG A N 1
ATOM 2257 C CA . ARG A 1 296 ? -14.977 22.405 14.400 1.00 93.25 296 ARG A CA 1
ATOM 2258 C C . ARG A 1 296 ? -14.061 21.456 13.614 1.00 93.25 296 ARG A C 1
ATOM 2260 O O . ARG A 1 296 ? -13.678 21.740 12.485 1.00 93.25 296 ARG A O 1
ATOM 2267 N N . ASP A 1 297 ? -13.745 20.315 14.219 1.00 94.88 297 ASP A N 1
ATOM 2268 C CA . ASP A 1 297 ? -12.858 19.270 13.699 1.00 94.88 297 ASP A CA 1
ATOM 2269 C C . ASP A 1 297 ? -13.637 17.982 13.340 1.00 94.88 297 ASP A C 1
ATOM 2271 O O . ASP A 1 297 ? -13.260 16.841 13.647 1.00 94.88 297 ASP A O 1
ATOM 2275 N N . VAL A 1 298 ? -14.797 18.170 12.711 1.00 96.06 298 VAL A N 1
ATOM 2276 C CA . VAL A 1 298 ? -15.651 17.094 12.190 1.00 96.06 298 VAL A CA 1
ATOM 2277 C C . VAL A 1 298 ? -15.366 16.946 10.700 1.00 96.06 298 VAL A C 1
ATOM 2279 O O . VAL A 1 298 ? -15.330 17.938 9.978 1.00 96.06 298 VAL A O 1
ATOM 2282 N N . HIS A 1 299 ? -15.113 15.722 10.238 1.00 96.44 299 HIS A N 1
ATOM 2283 C CA . HIS A 1 299 ? -14.863 15.470 8.824 1.00 96.44 299 HIS A CA 1
ATOM 2284 C C . HIS A 1 299 ? -16.176 15.540 8.040 1.00 96.44 299 HIS A C 1
ATOM 2286 O O . HIS A 1 299 ? -17.226 15.205 8.580 1.00 96.44 299 HIS A O 1
ATOM 2292 N N . PHE A 1 300 ? -16.143 15.899 6.756 1.00 95.00 300 PHE A N 1
ATOM 2293 C CA . PHE A 1 300 ? -17.369 15.996 5.951 1.00 95.00 300 PHE A CA 1
ATOM 2294 C C . PHE A 1 300 ? -18.101 14.645 5.799 1.00 95.00 300 PHE A C 1
ATOM 2296 O O . PHE A 1 300 ? -19.322 14.620 5.716 1.00 95.00 300 PHE A O 1
ATOM 2303 N N . PHE A 1 301 ? -17.377 13.518 5.855 1.00 96.56 301 PHE A N 1
ATOM 2304 C CA . PHE A 1 301 ? -17.961 12.163 5.933 1.00 96.56 301 PHE A CA 1
ATOM 2305 C C . PHE A 1 301 ? -18.736 11.877 7.226 1.00 96.56 301 PHE A C 1
ATOM 2307 O O . PHE A 1 301 ? -19.439 10.877 7.317 1.00 96.56 301 PHE A O 1
ATOM 2314 N N . GLU A 1 302 ? -18.587 12.725 8.237 1.00 96.94 302 GLU A N 1
ATOM 2315 C CA . GLU A 1 302 ? -19.248 12.608 9.536 1.00 96.94 302 GLU A CA 1
ATOM 2316 C C . GLU A 1 302 ? -20.315 13.704 9.712 1.00 96.94 302 GLU A C 1
ATOM 2318 O O . GLU A 1 302 ? -20.767 13.985 10.825 1.00 96.94 302 GLU A O 1
ATOM 2323 N N . MET A 1 303 ? -20.698 14.357 8.612 1.00 94.94 303 MET A N 1
ATOM 2324 C CA . MET A 1 303 ? -21.747 15.366 8.567 1.00 94.94 303 MET A CA 1
ATOM 2325 C C . MET A 1 303 ? -22.953 14.862 7.775 1.00 94.94 303 MET A C 1
ATOM 2327 O O . MET A 1 303 ? -22.826 14.062 6.851 1.00 94.94 303 MET A O 1
ATOM 2331 N N . SER A 1 304 ? -24.133 15.376 8.106 1.00 92.25 304 SER A N 1
ATOM 2332 C CA . SER A 1 304 ? -25.353 15.182 7.323 1.00 92.25 304 SER A CA 1
ATOM 2333 C C . SER A 1 304 ? -26.086 16.502 7.136 1.00 92.25 304 SER A C 1
ATOM 2335 O O . SER A 1 304 ? -25.981 17.405 7.966 1.00 92.25 304 SER A O 1
ATOM 2337 N N . THR A 1 305 ? -26.844 16.617 6.051 1.00 90.94 305 THR A N 1
ATOM 2338 C CA . THR A 1 305 ? -27.747 17.749 5.832 1.00 90.94 305 THR A CA 1
ATOM 2339 C C . THR A 1 305 ? -28.980 17.610 6.714 1.00 90.94 305 THR A C 1
ATOM 2341 O O . THR A 1 305 ? -29.636 16.568 6.698 1.00 90.94 305 THR A O 1
ATOM 2344 N N . ASP A 1 306 ? -29.298 18.651 7.475 1.00 85.50 306 ASP A N 1
ATOM 2345 C CA . ASP A 1 306 ? -30.549 18.726 8.225 1.00 85.50 306 ASP A CA 1
ATOM 2346 C C . ASP A 1 306 ? -31.758 18.992 7.302 1.00 85.50 306 ASP A C 1
ATOM 2348 O O . ASP A 1 306 ? -31.631 19.135 6.083 1.00 85.50 306 ASP A O 1
ATOM 2352 N N . THR A 1 307 ? -32.957 19.080 7.883 1.00 86.25 307 THR A N 1
ATOM 2353 C CA . THR A 1 307 ? -34.201 19.369 7.146 1.00 86.25 307 THR A CA 1
ATOM 2354 C C . THR A 1 307 ? -34.219 20.747 6.479 1.00 86.25 307 THR A C 1
ATOM 2356 O O . THR A 1 307 ? -35.045 20.981 5.600 1.00 86.25 307 THR A O 1
ATOM 2359 N N . SER A 1 308 ? -33.315 21.651 6.867 1.00 83.12 308 SER A N 1
ATOM 2360 C CA . SER A 1 308 ? -33.135 22.970 6.256 1.00 83.12 308 SER A CA 1
ATOM 2361 C C . SER A 1 308 ? -32.101 22.975 5.121 1.00 83.12 308 SER A C 1
ATOM 2363 O O . SER A 1 308 ? -31.904 24.007 4.484 1.00 83.12 308 SER A O 1
ATOM 2365 N N . GLY A 1 309 ? -31.449 21.837 4.853 1.00 85.88 309 GLY A N 1
ATOM 2366 C CA . GLY A 1 309 ? -30.366 21.712 3.876 1.00 85.88 309 GLY A CA 1
ATOM 2367 C C . GLY A 1 309 ? -29.002 22.173 4.399 1.00 85.88 309 GLY A C 1
ATOM 2368 O O . GLY A 1 309 ? -28.049 22.260 3.626 1.00 85.88 309 GLY A O 1
ATOM 2369 N N . THR A 1 310 ? -28.880 22.460 5.697 1.00 87.69 310 THR A N 1
ATOM 2370 C CA . THR A 1 310 ? -27.624 22.900 6.310 1.00 87.69 310 THR A CA 1
ATOM 2371 C C . THR A 1 310 ? -26.796 21.690 6.725 1.00 87.69 310 THR A C 1
ATOM 2373 O O . THR A 1 310 ? -27.297 20.769 7.370 1.00 87.69 310 THR A O 1
ATOM 2376 N N . LEU A 1 311 ? -25.510 21.685 6.371 1.00 90.62 311 LEU A N 1
ATOM 2377 C CA . LEU A 1 311 ? -24.586 20.619 6.746 1.00 90.62 311 LEU A CA 1
ATOM 2378 C C . LEU A 1 311 ? -24.216 20.738 8.235 1.00 90.62 311 LEU A C 1
ATOM 2380 O O . LEU A 1 311 ? -23.705 21.772 8.667 1.00 90.62 311 LEU A O 1
ATOM 2384 N N . GLN A 1 312 ? -24.478 19.689 9.014 1.00 92.19 312 GLN A N 1
ATOM 2385 C CA . GLN A 1 312 ? -24.248 19.651 10.461 1.00 92.19 312 GLN A CA 1
ATOM 2386 C C . GLN A 1 312 ? -23.525 18.354 10.860 1.00 92.19 312 GLN A C 1
ATOM 2388 O O . GLN A 1 312 ? -23.742 17.316 10.226 1.00 92.19 312 GLN A O 1
ATOM 2393 N N . PRO A 1 313 ? -22.683 18.366 11.912 1.00 93.94 313 PRO A N 1
ATOM 2394 C CA . PRO A 1 313 ? -22.131 17.146 12.495 1.00 93.94 313 PRO A CA 1
ATOM 2395 C C . PRO A 1 313 ? -23.226 16.139 12.851 1.00 93.94 313 PRO A C 1
ATOM 2397 O O . PRO A 1 313 ? -24.219 16.506 13.478 1.00 93.94 313 PRO A O 1
ATOM 2400 N N . ASN A 1 314 ? -23.028 14.870 12.499 1.00 94.06 314 ASN A N 1
ATOM 2401 C CA . ASN A 1 314 ? -23.970 13.804 12.817 1.00 94.06 314 ASN A CA 1
ATOM 2402 C C . ASN A 1 314 ? -23.330 12.782 13.774 1.00 94.06 314 ASN A C 1
ATOM 2404 O O . ASN A 1 314 ? -22.590 11.903 13.326 1.00 94.06 314 ASN A O 1
ATOM 2408 N N . PRO A 1 315 ? -23.647 12.858 15.083 1.00 91.12 315 PRO A N 1
ATOM 2409 C CA . PRO A 1 315 ? -23.156 11.944 16.117 1.00 91.12 315 PRO A CA 1
ATOM 2410 C C . PRO A 1 315 ? -23.244 10.449 15.783 1.00 91.12 315 PRO A C 1
ATOM 2412 O O . PRO A 1 315 ? -22.401 9.681 16.234 1.00 91.12 315 PRO A O 1
ATOM 2415 N N . GLN A 1 316 ? -24.241 10.029 14.996 1.00 91.00 316 GLN A N 1
ATOM 2416 C CA . GLN A 1 316 ? -24.478 8.615 14.680 1.00 91.00 316 GLN A CA 1
ATOM 2417 C C . GLN A 1 316 ? -23.479 8.048 13.664 1.00 91.00 316 GLN A C 1
ATOM 2419 O O . GLN A 1 316 ? -23.284 6.838 13.616 1.00 91.00 316 GLN A O 1
ATOM 2424 N N . ILE A 1 317 ? -22.837 8.909 12.870 1.00 94.75 317 ILE A N 1
ATOM 2425 C CA . ILE A 1 317 ? -21.870 8.519 11.830 1.00 94.75 317 ILE A CA 1
ATOM 2426 C C . ILE A 1 317 ? -20.456 9.048 12.100 1.00 94.75 317 ILE A C 1
ATOM 2428 O O . ILE A 1 317 ? -19.548 8.843 11.294 1.00 94.75 317 ILE A O 1
ATOM 2432 N N . MET A 1 318 ? -20.247 9.729 13.231 1.00 98.06 318 MET A N 1
ATOM 2433 C CA . MET A 1 318 ? -18.914 10.116 13.683 1.00 98.06 318 MET A CA 1
ATOM 2434 C C . MET A 1 318 ? -18.106 8.871 14.047 1.00 98.06 318 MET A C 1
ATOM 2436 O O . MET A 1 318 ? -18.587 7.995 14.765 1.00 98.06 318 MET A O 1
ATOM 2440 N N . VAL A 1 319 ? -16.846 8.822 13.612 1.00 98.56 319 VAL A N 1
ATOM 2441 C CA . VAL A 1 319 ? -15.939 7.706 13.902 1.00 98.56 319 VAL A CA 1
ATOM 2442 C C . VAL A 1 319 ? -14.743 8.223 14.691 1.00 98.56 319 VAL A C 1
ATOM 2444 O O . VAL A 1 319 ? -14.163 9.250 14.329 1.00 98.56 319 VAL A O 1
ATOM 2447 N N . LYS A 1 320 ? -14.372 7.509 15.761 1.00 98.50 320 LYS A N 1
ATOM 2448 C CA . LYS A 1 320 ? -13.241 7.846 16.638 1.00 98.50 320 LYS A CA 1
ATOM 2449 C C . LYS A 1 320 ? -11.971 8.103 15.818 1.00 98.50 320 LYS A C 1
ATOM 2451 O O . LYS A 1 320 ? -11.570 7.239 15.032 1.00 98.50 320 LYS A O 1
ATOM 2456 N N . LYS A 1 321 ? -11.325 9.255 16.000 1.00 97.81 321 LYS A N 1
ATOM 2457 C CA . LYS A 1 321 ? -10.028 9.569 15.382 1.00 97.81 321 LYS A CA 1
ATOM 2458 C C . LYS A 1 321 ? -8.909 8.736 15.996 1.00 97.81 321 LYS A C 1
ATOM 2460 O O . LYS A 1 321 ? -9.011 8.242 17.120 1.00 97.81 321 LYS A O 1
ATOM 2465 N N . PHE A 1 322 ? -7.822 8.552 15.254 1.00 96.12 322 PHE A N 1
ATOM 2466 C CA . PHE A 1 322 ? -6.618 7.961 15.830 1.00 96.12 322 PHE A CA 1
ATOM 2467 C C . PHE A 1 322 ? -5.917 8.979 16.740 1.00 96.12 322 PHE A C 1
ATOM 2469 O O . PHE A 1 322 ? -5.575 10.081 16.307 1.00 96.12 322 PHE A O 1
ATOM 2476 N N . ALA A 1 323 ? -5.651 8.596 17.990 1.00 89.44 323 ALA A N 1
ATOM 2477 C CA . ALA A 1 323 ? -4.933 9.431 18.946 1.00 89.44 323 ALA A CA 1
ATOM 2478 C C . ALA A 1 323 ? -3.515 8.891 19.143 1.00 89.44 323 ALA A C 1
ATOM 2480 O O . ALA A 1 323 ? -3.312 7.716 19.432 1.00 89.44 323 ALA A O 1
ATOM 2481 N N . ARG A 1 324 ? -2.493 9.739 19.012 1.00 83.12 324 ARG A N 1
ATOM 2482 C CA . ARG A 1 324 ? -1.133 9.321 19.379 1.00 83.12 324 ARG A CA 1
ATOM 2483 C C . ARG A 1 324 ? -1.048 9.246 20.905 1.00 83.12 324 ARG A C 1
ATOM 2485 O O . ARG A 1 324 ? -1.393 10.243 21.537 1.00 83.12 324 ARG A O 1
ATOM 2492 N N . PRO A 1 325 ? -0.558 8.142 21.492 1.00 71.81 325 PRO A N 1
ATOM 2493 C CA . PRO A 1 325 ? -0.212 8.131 22.907 1.00 71.81 325 PRO A CA 1
ATOM 2494 C C . PRO A 1 325 ? 0.788 9.263 23.169 1.00 71.81 325 PRO A C 1
ATOM 2496 O O . PRO A 1 325 ? 1.838 9.323 22.525 1.00 71.81 325 PRO A O 1
ATOM 2499 N N . ALA A 1 326 ? 0.434 10.207 24.038 1.00 69.00 326 ALA A N 1
ATOM 2500 C CA . ALA A 1 326 ? 1.332 11.279 24.448 1.00 69.00 326 ALA A CA 1
ATOM 2501 C C . ALA A 1 326 ? 2.004 10.888 25.767 1.00 69.00 326 ALA A C 1
ATOM 2503 O O . ALA A 1 326 ? 1.367 10.313 26.649 1.00 69.00 326 ALA A O 1
ATOM 2504 N N . ALA A 1 327 ? 3.294 11.192 25.906 1.00 52.50 327 ALA A N 1
ATOM 2505 C CA . ALA A 1 327 ? 4.015 10.937 27.147 1.00 52.50 327 ALA A CA 1
ATOM 2506 C C . ALA A 1 327 ? 3.354 11.706 28.304 1.00 52.50 327 ALA A C 1
ATOM 2508 O O . ALA A 1 327 ? 3.162 12.918 28.210 1.00 52.50 327 ALA A O 1
ATOM 2509 N N . GLY A 1 328 ? 2.992 10.995 29.375 1.00 62.59 328 GLY A N 1
ATOM 2510 C CA . GLY A 1 328 ? 2.280 11.570 30.520 1.00 62.59 328 GLY A CA 1
ATOM 2511 C C . GLY A 1 328 ? 0.790 11.843 30.287 1.00 62.59 328 GLY A C 1
ATOM 2512 O O . GLY A 1 328 ? 0.176 12.513 31.114 1.00 62.59 328 GLY A O 1
ATOM 2513 N N . ALA A 1 329 ? 0.205 11.354 29.186 1.00 66.25 329 ALA A N 1
ATOM 2514 C CA . ALA A 1 329 ? -1.244 11.352 29.025 1.00 66.25 329 ALA A CA 1
ATOM 2515 C C . ALA A 1 329 ? -1.904 10.480 30.099 1.00 66.25 329 ALA A C 1
ATOM 2517 O O . ALA A 1 329 ? -1.350 9.465 30.525 1.00 66.25 329 ALA A O 1
ATOM 2518 N N . GLU A 1 330 ? -3.098 10.892 30.517 1.00 73.94 330 GLU A N 1
ATOM 2519 C CA . GLU A 1 330 ? -3.932 10.112 31.422 1.00 73.94 330 GLU A CA 1
ATOM 2520 C C . GLU A 1 330 ? -4.233 8.736 30.813 1.00 73.94 330 GLU A C 1
ATOM 2522 O O . GLU A 1 330 ? -4.335 8.590 29.589 1.00 73.94 330 GLU A O 1
ATOM 2527 N N . ALA A 1 331 ? -4.337 7.718 31.670 1.00 81.06 331 ALA A N 1
ATOM 2528 C CA . ALA A 1 331 ? -4.696 6.378 31.234 1.00 81.06 331 ALA A CA 1
ATOM 2529 C C . ALA A 1 331 ? -6.035 6.416 30.485 1.00 81.06 331 ALA A C 1
ATOM 2531 O O . ALA A 1 331 ? -6.974 7.100 30.897 1.00 81.06 331 ALA A O 1
ATOM 2532 N N . VAL A 1 332 ? -6.116 5.678 29.377 1.00 88.44 332 VAL A N 1
ATOM 2533 C CA . VAL A 1 332 ? -7.333 5.634 28.567 1.00 88.44 332 VAL A CA 1
ATOM 2534 C C . VAL A 1 332 ? -8.453 4.998 29.386 1.00 88.44 332 VAL A C 1
ATOM 2536 O O . VAL A 1 332 ? -8.283 3.915 29.947 1.00 88.44 332 VAL A O 1
ATOM 2539 N N . ARG A 1 333 ? -9.596 5.680 29.460 1.00 91.06 333 ARG A N 1
ATOM 2540 C CA . ARG A 1 333 ? -10.754 5.222 30.234 1.00 91.06 333 ARG A CA 1
ATOM 2541 C C . ARG A 1 333 ? -11.606 4.237 29.425 1.00 91.06 333 ARG A C 1
ATOM 2543 O O . ARG A 1 333 ? -11.662 4.373 28.198 1.00 91.06 333 ARG A O 1
ATOM 2550 N N . PRO A 1 334 ? -12.331 3.301 30.067 1.00 93.06 334 PRO A N 1
ATOM 2551 C CA . PRO A 1 334 ? -13.193 2.355 29.360 1.00 93.06 334 PRO A CA 1
ATOM 2552 C C . PRO A 1 334 ? -14.198 3.012 28.409 1.00 93.06 334 PRO A C 1
ATOM 2554 O O . PRO A 1 334 ? -14.379 2.541 27.287 1.00 93.06 334 PRO A O 1
ATOM 2557 N N . GLU A 1 335 ? -14.779 4.151 28.789 1.00 94.88 335 GLU A N 1
ATOM 2558 C CA . GLU A 1 335 ? -15.788 4.869 27.993 1.00 94.88 335 GLU A CA 1
ATOM 2559 C C . GLU A 1 335 ? -15.193 5.516 26.734 1.00 94.88 335 GLU A C 1
ATOM 2561 O O . GLU A 1 335 ? -15.923 5.924 25.830 1.00 94.88 335 GLU A O 1
ATOM 2566 N N . GLN A 1 336 ? -13.863 5.613 26.659 1.00 94.81 336 GLN A N 1
ATOM 2567 C CA . GLN A 1 336 ? -13.135 6.146 25.511 1.00 94.81 336 GLN A CA 1
ATOM 2568 C C . GLN A 1 336 ? -12.763 5.058 24.498 1.00 94.81 336 GLN A C 1
ATOM 2570 O O . GLN A 1 336 ? -12.265 5.388 23.421 1.00 94.81 336 GLN A O 1
ATOM 2575 N N . VAL A 1 337 ? -12.988 3.776 24.795 1.00 96.50 337 VAL A N 1
ATOM 2576 C CA . VAL A 1 337 ? -12.581 2.648 23.942 1.00 96.50 337 VAL A CA 1
ATOM 2577 C C . VAL A 1 337 ? -13.787 1.814 23.544 1.00 96.50 337 VAL A C 1
ATOM 2579 O O . VAL A 1 337 ? -14.679 1.547 24.347 1.00 96.50 337 VAL A O 1
ATOM 2582 N N . ARG A 1 338 ? -13.835 1.433 22.266 1.00 97.81 338 ARG A N 1
ATOM 2583 C CA . ARG A 1 338 ? -14.914 0.611 21.709 1.00 97.81 338 ARG A CA 1
ATOM 2584 C C . ARG A 1 338 ? -14.630 -0.874 21.967 1.00 97.81 338 ARG A C 1
ATOM 2586 O O . ARG A 1 338 ? -13.506 -1.306 21.708 1.00 97.81 338 ARG A O 1
ATOM 2593 N N . PRO A 1 339 ? -15.611 -1.671 22.423 1.00 96.31 339 PRO A N 1
ATOM 2594 C CA . PRO A 1 339 ? -15.450 -3.117 22.543 1.00 96.31 339 PRO A CA 1
ATOM 2595 C C . PRO A 1 339 ? -15.353 -3.794 21.158 1.00 96.31 339 PRO A C 1
ATOM 2597 O O . PRO A 1 339 ? -15.806 -3.214 20.165 1.00 96.31 339 PRO A O 1
ATOM 2600 N N . PRO A 1 340 ? -14.838 -5.038 21.067 1.00 94.25 340 PRO A N 1
ATOM 2601 C CA . PRO A 1 340 ? -14.610 -5.759 19.804 1.00 94.25 340 PRO A CA 1
ATOM 2602 C C . PRO A 1 340 ? -15.790 -5.772 18.824 1.00 94.25 340 PRO A C 1
ATOM 2604 O O . PRO A 1 340 ? -15.610 -5.539 17.628 1.00 94.25 340 PRO A O 1
ATOM 2607 N N . VAL A 1 341 ? -17.014 -5.973 19.325 1.00 95.06 341 VAL A N 1
ATOM 2608 C CA . VAL A 1 341 ? -18.230 -5.983 18.494 1.00 95.06 341 VAL A CA 1
ATOM 2609 C C . VAL A 1 341 ? -18.452 -4.625 17.819 1.00 95.06 341 VAL A C 1
ATOM 2611 O O . VAL A 1 341 ? -18.718 -4.566 16.621 1.00 95.06 341 VAL A O 1
ATOM 2614 N N . VAL A 1 342 ? -18.270 -3.528 18.559 1.00 97.56 342 VAL A N 1
ATOM 2615 C CA . VAL A 1 342 ? -18.416 -2.161 18.034 1.00 97.56 342 VAL A CA 1
ATOM 2616 C C . VAL A 1 342 ? -17.262 -1.819 17.092 1.00 97.56 342 VAL A C 1
ATOM 2618 O O . VAL A 1 342 ? -17.471 -1.135 16.094 1.00 97.56 342 VAL A O 1
ATOM 2621 N N . LEU A 1 343 ? -16.050 -2.317 17.353 1.00 98.19 343 LEU A N 1
ATOM 2622 C CA . LEU A 1 343 ? -14.901 -2.159 16.455 1.00 98.19 343 LEU A CA 1
ATOM 2623 C C . LEU A 1 343 ? -15.149 -2.809 15.093 1.00 98.19 343 LEU A C 1
ATOM 2625 O O . LEU A 1 343 ? -14.914 -2.171 14.064 1.00 98.19 343 LEU A O 1
ATOM 2629 N N . ARG A 1 344 ? -15.687 -4.034 15.081 1.00 96.06 344 ARG A N 1
ATOM 2630 C CA . ARG A 1 344 ? -16.104 -4.704 13.846 1.00 96.06 344 ARG A CA 1
ATOM 2631 C C . ARG A 1 344 ? -17.213 -3.933 13.133 1.00 96.06 344 ARG A C 1
ATOM 2633 O O . ARG A 1 344 ? -17.041 -3.632 11.959 1.00 96.06 344 ARG A O 1
ATOM 2640 N N . GLN A 1 345 ? -18.284 -3.553 13.831 1.00 97.44 345 GLN A N 1
ATOM 2641 C CA . GLN A 1 345 ? -19.385 -2.769 13.248 1.00 97.44 345 GLN A CA 1
ATOM 2642 C C . GLN A 1 345 ? -18.901 -1.438 12.662 1.00 97.44 345 GLN A C 1
ATOM 2644 O O . GLN A 1 345 ? -19.329 -1.029 11.587 1.00 97.44 345 GLN A O 1
ATOM 2649 N N . THR A 1 346 ? -17.963 -0.773 13.342 1.00 98.56 346 THR A N 1
ATOM 2650 C CA . THR A 1 346 ? -17.351 0.461 12.842 1.00 98.56 346 THR A CA 1
ATOM 2651 C C . THR A 1 346 ? -16.587 0.195 11.547 1.00 98.56 346 THR A C 1
ATOM 2653 O O . THR A 1 346 ? -16.718 0.951 10.589 1.00 98.56 346 THR A O 1
ATOM 2656 N N . MET A 1 347 ? -15.787 -0.872 11.495 1.00 98.38 347 MET A N 1
ATOM 2657 C CA . MET A 1 347 ? -15.053 -1.244 10.287 1.00 98.38 347 MET A CA 1
ATOM 2658 C C . MET A 1 347 ? -16.003 -1.627 9.140 1.00 98.38 347 MET A C 1
ATOM 2660 O O . MET A 1 347 ? -15.790 -1.193 8.013 1.00 98.38 347 MET A O 1
ATOM 2664 N N . GLU A 1 348 ? -17.078 -2.368 9.418 1.00 97.88 348 GLU A N 1
ATOM 2665 C CA . GLU A 1 348 ? -18.131 -2.689 8.445 1.00 97.88 348 GLU A CA 1
ATOM 2666 C C . GLU A 1 348 ? -18.785 -1.417 7.888 1.00 97.88 348 GLU A C 1
ATOM 2668 O O . GLU A 1 348 ? -18.885 -1.278 6.671 1.00 97.88 348 GLU A O 1
ATOM 2673 N N . TYR A 1 349 ? -19.126 -0.446 8.743 1.00 98.25 349 TYR A N 1
ATOM 2674 C CA . TYR A 1 349 ? -19.640 0.856 8.308 1.00 98.25 349 TYR A CA 1
ATOM 2675 C C . TYR A 1 349 ? -18.659 1.578 7.371 1.00 98.25 349 TYR A C 1
ATOM 2677 O O . TYR A 1 349 ? -19.049 2.064 6.308 1.00 98.25 349 TYR A O 1
ATOM 2685 N N . LEU A 1 350 ? -17.375 1.632 7.741 1.00 98.56 350 LEU A N 1
ATOM 2686 C CA . LEU A 1 350 ? -16.339 2.276 6.931 1.00 98.56 350 LEU A CA 1
ATOM 2687 C C . LEU A 1 350 ? -16.213 1.629 5.545 1.00 98.56 350 LEU A C 1
ATOM 2689 O O . LEU A 1 350 ? -16.094 2.338 4.546 1.00 98.56 350 LEU A O 1
ATOM 2693 N N . LEU A 1 351 ? -16.256 0.299 5.477 1.00 96.50 351 LEU A N 1
ATOM 2694 C CA . LEU A 1 351 ? -16.189 -0.433 4.214 1.00 96.50 351 LEU A CA 1
ATOM 2695 C C . LEU A 1 351 ? -17.450 -0.216 3.366 1.00 96.50 351 LEU A C 1
ATOM 2697 O O . LEU A 1 351 ? -17.333 0.102 2.191 1.00 96.50 351 LEU A O 1
ATOM 2701 N N . GLN A 1 352 ? -18.640 -0.320 3.958 1.00 96.12 352 GLN A N 1
ATOM 2702 C CA . GLN A 1 352 ? -19.913 -0.273 3.225 1.00 96.12 352 GLN A CA 1
ATOM 2703 C C . GLN A 1 352 ? -20.320 1.133 2.775 1.00 96.12 352 GLN A C 1
ATOM 2705 O O . GLN A 1 352 ? -21.002 1.279 1.762 1.00 96.12 352 GLN A O 1
ATOM 2710 N N . HIS A 1 353 ? -19.944 2.171 3.526 1.00 95.62 353 HIS A N 1
ATOM 2711 C CA . HIS A 1 353 ? -20.453 3.526 3.294 1.00 95.62 353 HIS A CA 1
ATOM 2712 C C . HIS A 1 353 ? -19.391 4.537 2.865 1.00 95.62 353 HIS A C 1
ATOM 2714 O O . HIS A 1 353 ? -19.755 5.590 2.337 1.00 95.62 353 HIS A O 1
ATOM 2720 N N . ILE A 1 354 ? -18.103 4.256 3.099 1.00 97.12 354 ILE A N 1
ATOM 2721 C CA . ILE A 1 354 ? -17.020 5.221 2.855 1.00 97.12 354 ILE A CA 1
ATOM 2722 C C . ILE A 1 354 ? -16.021 4.730 1.803 1.00 97.12 354 ILE A C 1
ATOM 2724 O O . ILE A 1 354 ? -15.606 5.531 0.968 1.00 97.12 354 ILE A O 1
ATOM 2728 N N . ALA A 1 355 ? -15.629 3.452 1.817 1.00 94.81 355 ALA A N 1
ATOM 2729 C CA . ALA A 1 355 ? -14.534 2.948 0.978 1.00 94.81 355 ALA A CA 1
ATOM 2730 C C . ALA A 1 355 ? -14.761 3.113 -0.532 1.00 94.81 355 ALA A C 1
ATOM 2732 O O . ALA A 1 355 ? -13.819 3.467 -1.245 1.00 94.81 355 ALA A O 1
ATOM 2733 N N . ASP A 1 356 ? -16.006 2.948 -0.977 1.00 92.50 356 ASP A N 1
ATOM 2734 C CA . ASP A 1 356 ? -16.389 2.996 -2.392 1.00 92.50 356 ASP A CA 1
ATOM 2735 C C . ASP A 1 356 ? -17.045 4.330 -2.791 1.00 92.50 356 ASP A C 1
ATOM 2737 O O . ASP A 1 356 ? -17.735 4.426 -3.804 1.00 92.50 356 ASP A O 1
ATOM 2741 N N . ARG A 1 357 ? -16.857 5.395 -1.999 1.00 93.50 357 ARG A N 1
ATOM 2742 C CA . ARG A 1 357 ? -17.350 6.736 -2.350 1.00 93.50 357 ARG A CA 1
ATOM 2743 C C . ARG A 1 357 ? -16.599 7.277 -3.570 1.00 93.50 357 ARG A C 1
ATOM 2745 O O . ARG A 1 357 ? -15.381 7.450 -3.533 1.00 93.50 357 ARG A O 1
ATOM 2752 N N . GLU A 1 358 ? -17.344 7.584 -4.629 1.00 92.38 358 GLU A N 1
ATOM 2753 C CA . GLU A 1 358 ? -16.821 8.139 -5.890 1.00 92.38 358 GLU A CA 1
ATOM 2754 C C . GLU A 1 358 ? -17.149 9.626 -6.091 1.00 92.38 358 GLU A C 1
ATOM 2756 O O . GLU A 1 358 ? -16.586 10.284 -6.962 1.00 92.38 358 GLU A O 1
ATOM 2761 N N . ASP A 1 359 ? -18.039 10.183 -5.272 1.00 93.44 359 ASP A N 1
ATOM 2762 C CA . ASP A 1 359 ? -18.430 11.596 -5.297 1.00 93.44 359 ASP A CA 1
ATOM 2763 C C . ASP A 1 359 ? -17.337 12.539 -4.763 1.00 93.44 359 ASP A C 1
ATOM 2765 O O . ASP A 1 359 ? -17.455 13.759 -4.874 1.00 93.44 359 ASP A O 1
ATOM 2769 N N . VAL A 1 360 ? -16.263 11.981 -4.202 1.00 94.00 360 VAL A N 1
ATOM 2770 C CA . VAL A 1 360 ? -15.089 12.711 -3.723 1.00 94.00 360 VAL A CA 1
ATOM 2771 C C . VAL A 1 360 ? -13.798 12.053 -4.207 1.00 94.00 360 VAL A C 1
ATOM 2773 O O . VAL A 1 360 ? -13.767 10.848 -4.468 1.00 94.00 360 VAL A O 1
ATOM 2776 N N . PRO A 1 361 ? -12.694 12.811 -4.312 1.00 93.12 361 PRO A N 1
ATOM 2777 C CA . PRO A 1 361 ? -11.408 12.240 -4.677 1.00 93.12 361 PRO A CA 1
ATOM 2778 C C . PRO A 1 361 ? -10.973 11.134 -3.711 1.00 93.12 361 PRO A C 1
ATOM 2780 O O . PRO A 1 361 ? -11.041 11.287 -2.491 1.00 93.12 361 PRO A O 1
ATOM 2783 N N . PHE A 1 362 ? -10.418 10.044 -4.243 1.00 94.69 362 PHE A N 1
ATOM 2784 C CA . PHE A 1 362 ? -10.017 8.899 -3.421 1.00 94.69 362 PHE A CA 1
ATOM 2785 C C . PHE A 1 362 ? -8.976 9.228 -2.339 1.00 94.69 362 PHE A C 1
ATOM 2787 O O . PHE A 1 362 ? -8.923 8.544 -1.323 1.00 94.69 362 PHE A O 1
ATOM 2794 N N . HIS A 1 363 ? -8.156 10.274 -2.502 1.00 93.88 363 HIS A N 1
ATOM 2795 C CA . HIS A 1 363 ? -7.211 10.683 -1.453 1.00 93.88 363 HIS A CA 1
ATOM 2796 C C . HIS A 1 363 ? -7.907 11.133 -0.163 1.00 93.88 363 HIS A C 1
ATOM 2798 O O . HIS A 1 363 ? -7.367 10.884 0.914 1.00 93.88 363 HIS A O 1
ATOM 2804 N N . GLU A 1 364 ? -9.116 11.694 -0.249 1.00 95.62 364 GLU A N 1
ATOM 2805 C CA . GLU A 1 364 ? -9.937 12.037 0.917 1.00 95.62 364 GLU A CA 1
ATOM 2806 C C . GLU A 1 364 ? -10.471 10.772 1.605 1.00 95.62 364 GLU A C 1
ATOM 2808 O O . GLU A 1 364 ? -10.332 10.610 2.821 1.00 95.62 364 GLU A O 1
ATOM 2813 N N . VAL A 1 365 ? -10.999 9.820 0.821 1.00 96.81 365 VAL A N 1
ATOM 2814 C CA . VAL A 1 365 ? -11.426 8.494 1.313 1.00 96.81 365 VAL A CA 1
ATOM 2815 C C . VAL A 1 365 ? -10.261 7.787 2.006 1.00 96.81 365 VAL A C 1
ATOM 2817 O O . VAL A 1 365 ? -10.385 7.336 3.145 1.00 96.81 365 VAL A O 1
ATOM 2820 N N . TYR A 1 366 ? -9.100 7.740 1.353 1.00 96.81 366 TYR A N 1
ATOM 2821 C CA . TYR A 1 366 ? -7.901 7.105 1.881 1.00 96.81 366 TYR A CA 1
ATOM 2822 C C . TYR A 1 366 ? -7.422 7.764 3.176 1.00 96.81 366 TYR A C 1
ATOM 2824 O O . TYR A 1 366 ? -7.135 7.061 4.147 1.00 96.81 366 TYR A O 1
ATOM 2832 N N . ALA A 1 367 ? -7.343 9.097 3.219 1.00 95.94 367 ALA A N 1
ATOM 2833 C CA . ALA A 1 367 ? -6.901 9.824 4.403 1.00 95.94 367 ALA A CA 1
ATOM 2834 C C . ALA A 1 367 ? -7.816 9.547 5.605 1.00 95.94 367 ALA A C 1
ATOM 2836 O O . ALA A 1 367 ? -7.311 9.280 6.701 1.00 95.94 367 ALA A O 1
ATOM 2837 N N . PHE A 1 368 ? -9.133 9.545 5.383 1.00 98.06 368 PHE A N 1
ATOM 2838 C CA . PHE A 1 368 ? -10.128 9.240 6.403 1.00 98.06 368 PHE A CA 1
ATOM 2839 C C . PHE A 1 368 ? -10.040 7.786 6.878 1.00 98.06 368 PHE A C 1
ATOM 2841 O O . PHE A 1 368 ? -9.864 7.539 8.072 1.00 98.06 368 PHE A O 1
ATOM 2848 N N . LEU A 1 369 ? -10.088 6.816 5.960 1.00 98.25 369 LEU A N 1
ATOM 2849 C CA . LEU A 1 369 ? -10.031 5.392 6.299 1.00 98.25 369 LEU A CA 1
ATOM 2850 C C . LEU A 1 369 ? -8.726 5.016 6.993 1.00 98.25 369 LEU A C 1
ATOM 2852 O O . LEU A 1 369 ? -8.750 4.320 8.005 1.00 98.25 369 LEU A O 1
ATOM 2856 N N . ARG A 1 370 ? -7.580 5.506 6.515 1.00 96.19 370 ARG A N 1
ATOM 2857 C CA . ARG A 1 370 ? -6.280 5.251 7.149 1.00 96.19 370 ARG A CA 1
ATOM 2858 C C . ARG A 1 370 ? -6.257 5.718 8.605 1.00 96.19 370 ARG A C 1
ATOM 2860 O O . ARG A 1 370 ? -5.689 5.033 9.451 1.00 96.19 370 ARG A O 1
ATOM 2867 N N . ASP A 1 371 ? -6.845 6.875 8.900 1.00 97.44 371 ASP A N 1
ATOM 2868 C CA . ASP A 1 371 ? -6.939 7.385 10.269 1.00 97.44 371 ASP A CA 1
ATOM 2869 C C . ASP A 1 371 ? -7.882 6.528 11.126 1.00 97.44 371 ASP A C 1
ATOM 2871 O O . ASP A 1 371 ? -7.482 6.010 12.172 1.00 97.44 371 ASP A O 1
ATOM 2875 N N . ARG A 1 372 ? -9.113 6.305 10.657 1.00 98.44 372 ARG A N 1
ATOM 2876 C CA . ARG A 1 372 ? -10.140 5.599 11.434 1.00 98.44 372 ARG A CA 1
ATOM 2877 C C . ARG A 1 372 ? -9.811 4.124 11.643 1.00 98.44 372 ARG A C 1
ATOM 2879 O O . ARG A 1 372 ? -9.949 3.632 12.757 1.00 98.44 372 ARG A O 1
ATOM 2886 N N . THR A 1 373 ? -9.279 3.432 10.638 1.00 98.31 373 THR A N 1
ATOM 2887 C CA . THR A 1 373 ? -8.825 2.036 10.789 1.00 98.31 373 THR A CA 1
ATOM 2888 C C . THR A 1 373 ? -7.668 1.911 11.779 1.00 98.31 373 THR A C 1
ATOM 2890 O O . THR A 1 373 ? -7.610 0.946 12.538 1.00 98.31 373 THR A O 1
ATOM 2893 N N . ARG A 1 374 ? -6.774 2.906 11.854 1.00 97.12 374 ARG A N 1
ATOM 2894 C CA . ARG A 1 374 ? -5.712 2.936 12.867 1.00 97.12 374 ARG A CA 1
ATOM 2895 C C . ARG A 1 374 ? -6.269 3.149 14.275 1.00 97.12 374 ARG A C 1
ATOM 2897 O O . ARG A 1 374 ? -5.768 2.526 15.204 1.00 97.12 374 ARG A O 1
ATOM 2904 N N . SER A 1 375 ? -7.310 3.970 14.423 1.00 98.12 375 SER A N 1
ATOM 2905 C CA . SER A 1 375 ? -8.058 4.112 15.681 1.00 98.12 375 SER A CA 1
ATOM 2906 C C . SER A 1 375 ? -8.717 2.795 16.106 1.00 98.12 375 SER A C 1
ATOM 2908 O O . SER A 1 375 ? -8.645 2.416 17.270 1.00 98.12 375 SER A O 1
ATOM 2910 N N . ILE A 1 376 ? -9.313 2.057 15.162 1.00 98.44 376 ILE A N 1
ATOM 2911 C CA . ILE A 1 376 ? -9.933 0.750 15.437 1.00 98.44 376 ILE A CA 1
ATOM 2912 C C . ILE A 1 376 ? -8.883 -0.255 15.931 1.00 98.44 376 ILE A C 1
ATOM 2914 O O . ILE A 1 376 ? -9.076 -0.881 16.969 1.00 98.44 376 ILE A O 1
ATOM 2918 N N . ARG A 1 377 ? -7.745 -0.382 15.235 1.00 96.75 377 ARG A N 1
ATOM 2919 C CA . ARG A 1 377 ? -6.651 -1.274 15.666 1.00 96.75 377 ARG A CA 1
ATOM 2920 C C . ARG A 1 377 ? -6.073 -0.870 17.024 1.00 96.75 377 ARG A C 1
ATOM 2922 O O . ARG A 1 377 ? -5.802 -1.732 17.847 1.00 96.75 377 ARG A O 1
ATOM 2929 N N . GLN A 1 378 ? -5.935 0.431 17.275 1.00 95.25 378 GLN A N 1
ATOM 2930 C CA . GLN A 1 378 ? -5.468 0.952 18.559 1.00 95.25 378 GLN A CA 1
ATOM 2931 C C . GLN A 1 378 ? -6.396 0.569 19.721 1.00 95.25 378 GLN A C 1
ATOM 2933 O O . GLN A 1 378 ? -5.908 0.233 20.796 1.00 95.25 378 GLN A O 1
ATOM 2938 N N . ASP A 1 379 ? -7.713 0.585 19.515 1.00 96.56 379 ASP A N 1
ATOM 2939 C CA . ASP A 1 379 ? -8.668 0.157 20.539 1.00 96.56 379 ASP A CA 1
ATOM 2940 C C . ASP A 1 379 ? -8.547 -1.345 20.854 1.00 96.56 379 ASP A C 1
ATOM 2942 O O . ASP A 1 379 ? -8.690 -1.717 22.018 1.00 96.56 379 ASP A O 1
ATOM 2946 N N . PHE A 1 380 ? -8.232 -2.205 19.873 1.00 94.31 380 PHE A N 1
ATOM 2947 C CA . PHE A 1 380 ? -7.893 -3.612 20.146 1.00 94.31 380 PHE A CA 1
ATOM 2948 C C . PHE A 1 380 ? -6.633 -3.729 21.012 1.00 94.31 380 PHE A C 1
ATOM 2950 O O . PHE A 1 380 ? -6.652 -4.446 22.012 1.00 94.31 380 PHE A O 1
ATOM 2957 N N . THR A 1 381 ? -5.575 -2.978 20.681 1.00 91.88 381 THR A N 1
ATOM 2958 C CA . THR A 1 381 ? -4.323 -2.955 21.458 1.00 91.88 381 THR A CA 1
ATOM 2959 C C . THR A 1 381 ? -4.553 -2.499 22.898 1.00 91.88 381 THR A C 1
ATOM 2961 O O . THR A 1 381 ? -4.057 -3.139 23.818 1.00 91.88 381 THR A O 1
ATOM 2964 N N . TYR A 1 382 ? -5.352 -1.448 23.127 1.00 91.75 382 TYR A N 1
ATOM 2965 C CA . TYR A 1 382 ? -5.657 -0.975 24.486 1.00 91.75 382 TYR A CA 1
ATOM 2966 C C . TYR A 1 382 ? -6.314 -2.035 25.369 1.00 91.75 382 TYR A C 1
ATOM 2968 O O . TYR A 1 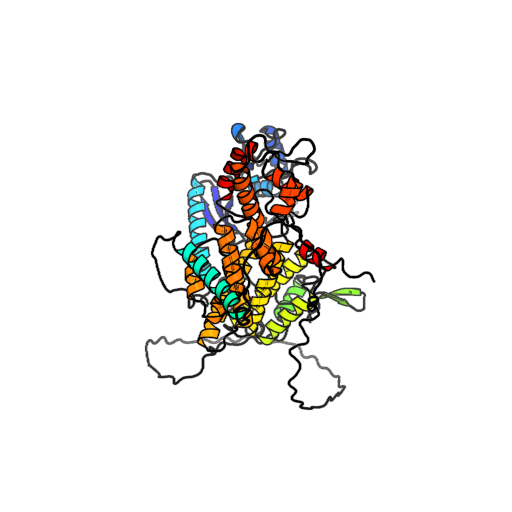382 ? -6.094 -2.041 26.578 1.00 91.75 382 TYR A O 1
ATOM 2976 N N . GLN A 1 383 ? -7.118 -2.911 24.770 1.00 91.25 383 GLN A N 1
ATOM 2977 C CA . GLN A 1 383 ? -7.840 -3.960 25.486 1.00 91.25 383 GLN A CA 1
ATOM 2978 C C . GLN A 1 383 ? -7.041 -5.269 25.576 1.00 91.25 383 GLN A C 1
ATOM 2980 O O . GLN A 1 383 ? -7.429 -6.160 26.326 1.00 91.25 383 GLN A O 1
ATOM 2985 N N . GLY A 1 384 ? -5.956 -5.417 24.806 1.00 87.75 384 GLY A N 1
ATOM 2986 C CA . GLY A 1 384 ? -5.238 -6.688 24.672 1.00 87.75 384 GLY A CA 1
ATOM 2987 C C . GLY A 1 384 ? -6.113 -7.812 24.102 1.00 87.75 384 GLY A C 1
ATOM 2988 O O . GLY A 1 384 ? -5.926 -8.976 24.456 1.00 87.75 384 GLY A O 1
ATOM 2989 N N . ILE A 1 385 ? -7.108 -7.471 23.269 1.00 84.81 385 ILE A N 1
ATOM 2990 C CA . ILE A 1 385 ? -8.052 -8.437 22.691 1.00 84.81 385 ILE A CA 1
ATOM 2991 C C . ILE A 1 385 ? -7.612 -8.817 21.276 1.00 84.81 385 ILE A C 1
ATOM 2993 O O . ILE A 1 385 ? -7.516 -7.981 20.376 1.00 84.81 385 ILE A O 1
ATOM 2997 N N . TYR A 1 386 ? -7.412 -10.118 21.086 1.00 84.69 386 TYR A N 1
ATOM 2998 C CA . TYR A 1 386 ? -6.840 -10.730 19.889 1.00 84.69 386 TYR A CA 1
ATOM 2999 C C . TYR A 1 386 ? -7.722 -11.886 19.398 1.00 84.69 386 TYR A C 1
ATOM 3001 O O . TYR A 1 386 ? -7.292 -13.033 19.309 1.00 84.69 386 TYR A O 1
ATOM 3009 N N . ASP A 1 387 ? -8.998 -11.587 19.166 1.00 85.94 387 ASP A N 1
ATOM 3010 C CA . ASP A 1 387 ? -10.028 -12.545 18.760 1.00 85.94 387 ASP A CA 1
ATOM 3011 C C . ASP A 1 387 ? -10.275 -12.537 17.236 1.00 85.94 387 ASP A C 1
ATOM 3013 O O . ASP A 1 387 ? -9.594 -11.856 16.462 1.00 85.94 387 ASP A O 1
ATOM 3017 N N . ALA A 1 388 ? -11.296 -13.275 16.793 1.00 89.50 388 ALA A N 1
ATOM 3018 C CA . ALA A 1 388 ? -11.706 -13.313 15.391 1.00 89.50 388 ALA A CA 1
ATOM 3019 C C . ALA A 1 388 ? -12.114 -11.931 14.833 1.00 89.50 388 ALA A C 1
ATOM 3021 O O . ALA A 1 388 ? -11.956 -11.686 13.636 1.00 89.50 388 ALA A O 1
ATOM 3022 N N . HIS A 1 389 ? -12.613 -11.008 15.669 1.00 90.56 389 HIS A N 1
ATOM 3023 C CA . HIS A 1 389 ? -12.904 -9.636 15.242 1.00 90.56 389 HIS A CA 1
ATOM 3024 C C . HIS A 1 389 ? -11.614 -8.872 14.945 1.00 90.56 389 HIS A C 1
ATOM 3026 O O . HIS A 1 389 ? -11.523 -8.196 13.918 1.00 90.56 389 HIS A O 1
ATOM 3032 N N . CYS A 1 390 ? -10.614 -9.010 15.815 1.00 92.44 390 CYS A N 1
ATOM 3033 C CA . CYS A 1 390 ? -9.298 -8.409 15.638 1.00 92.44 390 CYS A CA 1
ATOM 3034 C C . CYS A 1 390 ? -8.631 -8.907 14.348 1.00 92.44 390 CYS A C 1
ATOM 3036 O O . CYS A 1 390 ? -8.183 -8.085 13.543 1.00 92.44 390 CYS A O 1
ATOM 3038 N N . VAL A 1 391 ? -8.648 -10.223 14.102 1.00 93.44 391 VAL A N 1
ATOM 3039 C CA . VAL A 1 391 ? -8.152 -10.832 12.853 1.00 93.44 391 VAL A CA 1
ATOM 3040 C C . VAL A 1 391 ? -8.866 -10.232 11.645 1.00 93.44 391 VAL A C 1
ATOM 3042 O O . VAL A 1 391 ? -8.220 -9.624 10.794 1.00 93.44 391 VAL A O 1
ATOM 3045 N N . TRP A 1 392 ? -10.200 -10.292 11.612 1.00 94.94 392 TRP A N 1
ATOM 3046 C CA . TRP A 1 392 ? -11.001 -9.797 10.489 1.00 94.94 392 TRP A CA 1
ATOM 3047 C C . TRP A 1 392 ? -10.734 -8.316 10.172 1.00 94.94 392 TRP A C 1
ATOM 3049 O O . TRP A 1 392 ? -10.617 -7.938 9.005 1.00 94.94 392 TRP A O 1
ATOM 3059 N N . VAL A 1 393 ? -10.577 -7.463 11.190 1.00 96.38 393 VAL A N 1
ATOM 3060 C CA . VAL A 1 393 ? -10.240 -6.044 10.988 1.00 96.38 393 VAL A CA 1
ATOM 3061 C C . VAL A 1 393 ? -8.850 -5.883 10.372 1.00 96.38 393 VAL A C 1
ATOM 3063 O O . VAL A 1 393 ? -8.688 -5.095 9.434 1.00 96.38 393 VAL A O 1
ATOM 3066 N N . HIS A 1 394 ? -7.846 -6.608 10.867 1.00 97.06 394 HIS A N 1
ATOM 3067 C CA . HIS A 1 394 ? -6.487 -6.527 10.331 1.00 97.06 394 HIS A CA 1
ATOM 3068 C C . HIS A 1 394 ? -6.409 -7.041 8.891 1.00 97.06 394 HIS A C 1
ATOM 3070 O O . HIS A 1 394 ? -5.761 -6.402 8.061 1.00 97.06 394 HIS A O 1
ATOM 3076 N N . GLU A 1 395 ? -7.119 -8.122 8.570 1.00 97.31 395 GLU A N 1
ATOM 3077 C CA . GLU A 1 395 ? -7.245 -8.644 7.208 1.00 97.31 395 GLU A CA 1
ATOM 3078 C C . GLU A 1 395 ? -7.742 -7.566 6.233 1.00 97.31 395 GLU A C 1
ATOM 3080 O O . GLU A 1 395 ? -7.136 -7.319 5.188 1.00 97.31 395 GLU A O 1
ATOM 3085 N N . HIS A 1 396 ? -8.814 -6.858 6.594 1.00 97.88 396 HIS A N 1
ATOM 3086 C CA . HIS A 1 396 ? -9.365 -5.792 5.756 1.00 97.88 396 HIS A CA 1
ATOM 3087 C C . HIS A 1 396 ? -8.440 -4.574 5.673 1.00 97.88 396 HIS A C 1
ATOM 3089 O O . HIS A 1 396 ? -8.339 -3.961 4.611 1.00 97.88 396 HIS A O 1
ATOM 3095 N N . CYS A 1 397 ? -7.713 -4.249 6.747 1.00 98.12 397 CYS A N 1
ATOM 3096 C CA . CYS A 1 397 ? -6.682 -3.211 6.702 1.00 98.12 397 CYS A CA 1
ATOM 3097 C C . CYS A 1 397 ? -5.570 -3.569 5.705 1.00 98.12 397 CYS A C 1
ATOM 3099 O O . CYS A 1 397 ? -5.155 -2.712 4.927 1.00 98.12 397 CYS A O 1
ATOM 3101 N N . VAL A 1 398 ? -5.110 -4.825 5.689 1.00 98.31 398 VAL A N 1
ATOM 3102 C CA . VAL A 1 398 ? -4.108 -5.300 4.723 1.00 98.31 398 VAL A CA 1
ATOM 3103 C C . VAL A 1 398 ? -4.626 -5.166 3.293 1.00 98.31 398 VAL A C 1
ATOM 3105 O O . VAL A 1 398 ? -3.968 -4.520 2.478 1.00 98.31 398 VAL A O 1
ATOM 3108 N N . ARG A 1 399 ? -5.819 -5.700 2.993 1.00 98.06 399 ARG A N 1
ATOM 3109 C CA . ARG A 1 399 ? -6.416 -5.616 1.647 1.00 98.06 399 ARG A CA 1
ATOM 3110 C C . ARG A 1 399 ? -6.564 -4.158 1.187 1.00 98.06 399 ARG A C 1
ATOM 3112 O O . ARG A 1 399 ? -6.180 -3.825 0.065 1.00 98.06 399 ARG A O 1
ATOM 3119 N N . PHE A 1 400 ? -7.027 -3.275 2.076 1.00 97.81 400 PHE A N 1
ATOM 3120 C CA . PHE A 1 400 ? -7.133 -1.836 1.820 1.00 97.81 400 PHE A CA 1
ATOM 3121 C C . PHE A 1 400 ? -5.777 -1.191 1.503 1.00 97.81 400 PHE A C 1
ATOM 3123 O O . PHE A 1 400 ? -5.667 -0.459 0.523 1.00 97.81 400 PHE A O 1
ATOM 3130 N N . HIS A 1 401 ? -4.735 -1.473 2.290 1.00 97.75 401 HIS A N 1
ATOM 3131 C CA . HIS A 1 401 ? -3.407 -0.895 2.071 1.00 97.75 401 HIS A CA 1
ATOM 3132 C C . HIS A 1 401 ? -2.739 -1.393 0.781 1.00 97.75 401 HIS A C 1
ATOM 3134 O O . HIS A 1 401 ? -2.072 -0.600 0.112 1.00 97.75 401 HIS A O 1
ATOM 3140 N N . ILE A 1 402 ? -2.944 -2.660 0.400 1.00 97.38 402 ILE A N 1
ATOM 3141 C CA . ILE A 1 402 ? -2.467 -3.211 -0.879 1.00 97.38 402 ILE A CA 1
ATOM 3142 C C . ILE A 1 402 ? -3.149 -2.501 -2.056 1.00 97.38 402 ILE A C 1
ATOM 3144 O O . ILE A 1 402 ? -2.470 -2.018 -2.963 1.00 97.38 402 ILE A O 1
ATOM 3148 N N . MET A 1 403 ? -4.481 -2.390 -2.025 1.00 96.12 403 MET A N 1
ATOM 3149 C CA . MET A 1 403 ? -5.243 -1.697 -3.068 1.00 96.12 403 MET A CA 1
ATOM 3150 C C . MET A 1 403 ? -4.856 -0.216 -3.157 1.00 96.12 403 MET A C 1
ATOM 3152 O O . MET A 1 403 ? -4.619 0.291 -4.253 1.00 96.12 403 MET A O 1
ATOM 3156 N N . ALA A 1 404 ? -4.728 0.470 -2.018 1.00 95.31 404 ALA A N 1
ATOM 3157 C CA . ALA A 1 404 ? -4.354 1.880 -1.981 1.00 95.31 404 ALA A CA 1
ATOM 3158 C C . ALA A 1 404 ? -2.965 2.124 -2.590 1.00 95.31 404 ALA A C 1
ATOM 3160 O O . ALA A 1 404 ? -2.800 3.077 -3.348 1.00 95.31 404 ALA A O 1
ATOM 3161 N N . GLU A 1 405 ? -1.988 1.250 -2.319 1.00 94.12 405 GLU A N 1
ATOM 3162 C CA . GLU A 1 405 ? -0.647 1.343 -2.912 1.00 94.12 405 GLU A CA 1
ATOM 3163 C C . GLU A 1 405 ? -0.702 1.338 -4.443 1.00 94.12 405 GLU A C 1
ATOM 3165 O O . GLU A 1 405 ? -0.008 2.115 -5.097 1.00 94.12 405 GLU A O 1
ATOM 3170 N N . HIS A 1 406 ? -1.548 0.480 -5.015 1.00 92.50 406 HIS A N 1
ATOM 3171 C CA . HIS A 1 406 ? -1.734 0.407 -6.456 1.00 92.50 406 HIS A CA 1
ATOM 3172 C C . HIS A 1 406 ? -2.545 1.590 -7.001 1.00 92.50 406 HIS A C 1
ATOM 3174 O O . HIS A 1 406 ? -2.151 2.195 -7.995 1.00 92.50 406 HIS A O 1
ATOM 3180 N N . ARG A 1 407 ? -3.645 1.976 -6.346 1.00 91.69 407 ARG A N 1
ATOM 3181 C CA . ARG A 1 407 ? -4.517 3.071 -6.806 1.00 91.69 407 ARG A CA 1
ATOM 3182 C C . ARG A 1 407 ? -3.825 4.438 -6.782 1.00 91.69 407 ARG A C 1
ATOM 3184 O O . ARG A 1 407 ? -4.179 5.308 -7.571 1.00 91.69 407 ARG A O 1
ATOM 3191 N N . PHE A 1 408 ? -2.829 4.618 -5.915 1.00 91.94 408 PHE A N 1
ATOM 3192 C CA . PHE A 1 408 ? -1.955 5.793 -5.894 1.00 91.94 408 PHE A CA 1
ATOM 3193 C C . PHE A 1 408 ? -0.619 5.580 -6.620 1.00 91.94 408 PHE A C 1
ATOM 3195 O O . PHE A 1 408 ? 0.310 6.370 -6.433 1.00 91.94 408 PHE A O 1
ATOM 3202 N N . ALA A 1 409 ? -0.487 4.547 -7.458 1.00 85.44 409 ALA A N 1
ATOM 3203 C CA . ALA A 1 409 ? 0.696 4.384 -8.292 1.00 85.44 409 ALA A CA 1
ATOM 3204 C C . ALA A 1 409 ? 0.884 5.625 -9.180 1.00 85.44 409 ALA A C 1
ATOM 3206 O O . ALA A 1 409 ? 0.028 5.966 -9.991 1.00 85.44 409 ALA A O 1
ATOM 3207 N N . GLY A 1 410 ? 2.003 6.325 -8.988 1.00 76.56 410 GLY A N 1
ATOM 3208 C CA . GLY A 1 410 ? 2.322 7.552 -9.728 1.00 76.56 410 GLY A CA 1
ATOM 3209 C C . GLY A 1 410 ? 1.717 8.824 -9.150 1.00 76.56 410 GLY A C 1
ATOM 3210 O O . GLY A 1 410 ? 1.917 9.888 -9.727 1.00 76.56 410 GLY A O 1
ATOM 3211 N N . ALA A 1 411 ? 1.026 8.744 -8.011 1.00 82.56 411 ALA A N 1
ATOM 3212 C CA . ALA A 1 411 ? 0.595 9.929 -7.286 1.00 82.56 411 ALA A CA 1
ATOM 3213 C C . ALA A 1 411 ? 1.795 10.703 -6.722 1.00 82.56 411 ALA A C 1
ATOM 3215 O O . ALA A 1 411 ? 2.786 10.119 -6.273 1.00 82.56 411 ALA A O 1
ATOM 3216 N N . GLU A 1 412 ? 1.667 12.029 -6.702 1.00 81.50 412 GLU A N 1
ATOM 3217 C CA . GLU A 1 412 ? 2.679 12.909 -6.125 1.00 81.50 412 GLU A CA 1
ATOM 3218 C C . GLU A 1 412 ? 2.822 12.677 -4.606 1.00 81.50 412 GLU A C 1
ATOM 3220 O O . GLU A 1 412 ? 1.817 12.429 -3.921 1.00 81.50 412 GLU A O 1
ATOM 3225 N N . PRO A 1 413 ? 4.041 12.790 -4.037 1.00 80.69 413 PRO A N 1
ATOM 3226 C CA . PRO A 1 413 ? 4.285 12.571 -2.609 1.00 80.69 413 PRO A CA 1
ATOM 3227 C C . PRO A 1 413 ? 3.466 13.470 -1.673 1.00 80.69 413 PRO A C 1
ATOM 3229 O O . PRO A 1 413 ? 3.249 13.113 -0.512 1.00 80.69 413 PRO A O 1
ATOM 3232 N N . GLU A 1 414 ? 3.029 14.639 -2.150 1.00 84.50 414 GLU A N 1
ATOM 3233 C CA . GLU A 1 414 ? 2.140 15.553 -1.431 1.00 84.50 414 GLU A CA 1
ATOM 3234 C C . GLU A 1 414 ? 0.728 14.978 -1.245 1.00 84.50 414 GLU A C 1
ATOM 3236 O O . GLU A 1 414 ? 0.069 15.306 -0.260 1.00 84.50 414 GLU A O 1
ATOM 3241 N N . VAL A 1 415 ? 0.275 14.117 -2.162 1.00 86.88 415 VAL A N 1
ATOM 3242 C CA . VAL A 1 415 ? -1.055 13.489 -2.138 1.00 86.88 415 VAL A CA 1
ATOM 3243 C C . VAL A 1 415 ? -1.011 12.153 -1.400 1.00 86.88 415 VAL A C 1
ATOM 3245 O O . VAL A 1 415 ? -1.872 11.869 -0.566 1.00 86.88 415 VAL A O 1
ATOM 3248 N N . PHE A 1 416 ? -0.001 11.326 -1.679 1.00 91.19 416 PHE A N 1
ATOM 3249 C CA . PHE A 1 416 ? 0.110 9.984 -1.119 1.00 91.19 416 PHE A CA 1
ATOM 3250 C C . PHE A 1 416 ? 1.547 9.638 -0.731 1.00 91.19 416 PHE A C 1
ATOM 3252 O O . PHE A 1 416 ? 2.487 9.735 -1.514 1.00 91.19 416 PHE A O 1
ATOM 3259 N N . SER A 1 417 ? 1.711 9.143 0.497 1.00 91.38 417 SER A N 1
ATOM 3260 C CA . SER A 1 417 ? 2.990 8.622 0.971 1.00 91.38 417 SER A CA 1
ATOM 3261 C C . SER A 1 417 ? 2.996 7.094 0.920 1.00 91.38 417 SER A C 1
ATOM 3263 O O . SER A 1 417 ? 2.584 6.448 1.887 1.00 91.38 417 SER A O 1
ATOM 3265 N N . SER A 1 418 ? 3.531 6.525 -0.170 1.00 90.38 418 SER A N 1
ATOM 3266 C CA . SER A 1 418 ? 3.765 5.072 -0.310 1.00 90.38 418 SER A CA 1
ATOM 3267 C C . SER A 1 418 ? 4.543 4.519 0.885 1.00 90.38 418 SER A C 1
ATOM 3269 O O . SER A 1 418 ? 4.158 3.517 1.476 1.00 90.38 418 SER A O 1
ATOM 3271 N N . LYS A 1 419 ? 5.569 5.240 1.358 1.00 90.38 419 LYS A N 1
ATOM 3272 C CA . LYS A 1 419 ? 6.320 4.844 2.557 1.00 90.38 419 LYS A CA 1
ATOM 3273 C C . LYS A 1 419 ? 5.412 4.637 3.776 1.00 90.38 419 LYS A C 1
ATOM 3275 O O . LYS A 1 419 ? 5.499 3.598 4.420 1.00 90.38 419 LYS A O 1
ATOM 3280 N N . GLN A 1 420 ? 4.546 5.601 4.094 1.00 91.25 420 GLN A N 1
ATOM 3281 C CA . GLN A 1 420 ? 3.642 5.476 5.243 1.00 91.25 420 GLN A CA 1
ATOM 3282 C C . GLN A 1 420 ? 2.606 4.369 5.041 1.00 91.25 420 GLN A C 1
ATOM 3284 O O . GLN A 1 420 ? 2.275 3.675 5.999 1.00 91.25 420 GLN A O 1
ATOM 3289 N N . ASN A 1 421 ? 2.090 4.214 3.820 1.00 95.31 421 ASN A N 1
ATOM 3290 C CA . ASN A 1 421 ? 1.142 3.155 3.489 1.00 95.31 421 ASN A CA 1
ATOM 3291 C C . ASN A 1 421 ? 1.767 1.770 3.704 1.00 95.31 421 ASN A C 1
ATOM 3293 O O . ASN A 1 421 ? 1.216 0.950 4.433 1.00 95.31 421 ASN A O 1
ATOM 3297 N N . MET A 1 422 ? 2.969 1.559 3.170 1.00 92.88 422 MET A N 1
ATOM 3298 C CA . MET A 1 422 ? 3.719 0.314 3.319 1.00 92.88 422 MET A CA 1
ATOM 3299 C C . MET A 1 422 ? 4.116 0.028 4.769 1.00 92.88 422 MET A C 1
ATOM 3301 O O . MET A 1 422 ? 4.058 -1.117 5.195 1.00 92.88 422 MET A O 1
ATOM 3305 N N . GLU A 1 423 ? 4.463 1.050 5.556 1.00 91.81 423 GLU A N 1
ATOM 3306 C CA . GLU A 1 423 ? 4.697 0.888 6.998 1.00 91.81 423 GLU A CA 1
ATOM 3307 C C . GLU A 1 423 ? 3.430 0.442 7.748 1.00 91.81 423 GLU A C 1
ATOM 3309 O O . GLU A 1 423 ? 3.525 -0.294 8.727 1.00 91.81 423 GLU A O 1
ATOM 3314 N N . GLN A 1 424 ? 2.238 0.892 7.336 1.00 93.00 424 GLN A N 1
ATOM 3315 C CA . GLN A 1 424 ? 0.985 0.404 7.923 1.00 93.00 424 GLN A CA 1
ATOM 3316 C C . GLN A 1 424 ? 0.648 -1.012 7.455 1.00 93.00 424 GLN A C 1
ATOM 3318 O O . GLN A 1 424 ? 0.212 -1.817 8.277 1.00 93.00 424 GLN A O 1
ATOM 3323 N N . LEU A 1 425 ? 0.879 -1.323 6.177 1.00 96.19 425 LEU A N 1
ATOM 3324 C CA . LEU A 1 425 ? 0.715 -2.665 5.624 1.00 96.19 425 LEU A CA 1
ATOM 3325 C C . LEU A 1 425 ? 1.587 -3.684 6.369 1.00 96.19 425 LEU A C 1
ATOM 3327 O O . LEU A 1 425 ? 1.066 -4.690 6.841 1.00 96.19 425 LEU A O 1
ATOM 3331 N N . ASP A 1 426 ? 2.878 -3.387 6.542 1.00 93.56 426 ASP A N 1
ATOM 3332 C CA . ASP A 1 426 ? 3.832 -4.248 7.250 1.00 93.56 426 ASP A CA 1
ATOM 3333 C C . ASP A 1 426 ? 3.400 -4.501 8.698 1.00 93.56 426 ASP A C 1
ATOM 3335 O O . ASP A 1 426 ? 3.319 -5.647 9.133 1.00 93.56 426 ASP A O 1
ATOM 3339 N N . LYS A 1 427 ? 2.985 -3.450 9.417 1.00 91.38 427 LYS A N 1
ATOM 3340 C CA . LYS A 1 427 ? 2.447 -3.584 10.780 1.00 91.38 427 LYS A CA 1
ATOM 3341 C C . LYS A 1 427 ? 1.206 -4.469 10.842 1.00 91.38 427 LYS A C 1
ATOM 3343 O O . LYS A 1 427 ? 1.098 -5.286 11.750 1.00 91.38 427 LYS A O 1
ATOM 3348 N N . CYS A 1 428 ? 0.275 -4.315 9.899 1.00 96.06 428 CYS A N 1
ATOM 3349 C CA . CYS A 1 428 ? -0.933 -5.139 9.878 1.00 96.06 428 CYS A CA 1
ATOM 3350 C C . CYS A 1 428 ? -0.611 -6.603 9.550 1.00 96.06 428 CYS A C 1
ATOM 3352 O O . CYS A 1 428 ? -1.174 -7.494 10.177 1.00 96.06 428 CYS A O 1
ATOM 3354 N N . LEU A 1 429 ? 0.310 -6.857 8.615 1.00 95.25 429 LEU A N 1
ATOM 3355 C CA . LEU A 1 429 ? 0.756 -8.209 8.281 1.00 95.25 429 LEU A CA 1
ATOM 3356 C C . LEU A 1 429 ? 1.476 -8.871 9.460 1.00 95.25 429 LEU A C 1
ATOM 3358 O O . LEU A 1 429 ? 1.158 -10.006 9.791 1.00 95.25 429 LEU A O 1
ATOM 3362 N N . LEU A 1 430 ? 2.398 -8.175 10.131 1.00 92.88 430 LEU A N 1
ATOM 3363 C CA . LEU A 1 430 ? 3.090 -8.707 11.311 1.00 92.88 430 LEU A CA 1
ATOM 3364 C C . LEU A 1 430 ? 2.115 -9.028 12.450 1.00 92.88 430 LEU A C 1
ATOM 3366 O O . LEU A 1 430 ? 2.210 -10.105 13.037 1.00 92.88 430 LEU A O 1
ATOM 3370 N N . ALA A 1 431 ? 1.145 -8.144 12.707 1.00 92.50 431 ALA A N 1
ATOM 3371 C CA . ALA A 1 431 ? 0.083 -8.401 13.675 1.00 92.50 431 ALA A CA 1
ATOM 3372 C C . ALA A 1 431 ? -0.732 -9.649 13.298 1.00 92.50 431 ALA A C 1
ATOM 3374 O O . ALA A 1 431 ? -0.930 -10.516 14.140 1.00 92.50 431 ALA A O 1
ATOM 3375 N N . LEU A 1 432 ? -1.135 -9.804 12.029 1.00 94.56 432 LEU A N 1
ATOM 3376 C CA . LEU A 1 432 ? -1.834 -11.010 11.567 1.00 94.56 432 LEU A CA 1
ATOM 3377 C C . LEU A 1 432 ? -1.011 -12.280 11.773 1.00 94.56 432 LEU A C 1
ATOM 3379 O O . LEU A 1 432 ? -1.551 -13.270 12.253 1.00 94.56 432 LEU A O 1
ATOM 3383 N N . ARG A 1 433 ? 0.289 -12.262 11.463 1.00 92.00 433 ARG A N 1
ATOM 3384 C CA . ARG A 1 433 ? 1.160 -13.428 11.684 1.00 92.00 433 ARG A CA 1
ATOM 3385 C C . ARG A 1 433 ? 1.211 -13.821 13.159 1.00 92.00 433 ARG A C 1
ATOM 3387 O O . ARG A 1 433 ? 1.155 -15.008 13.471 1.00 92.00 433 ARG A O 1
ATOM 3394 N N . HIS A 1 434 ? 1.268 -12.841 14.062 1.00 90.31 434 HIS A N 1
ATOM 3395 C CA . HIS A 1 434 ? 1.167 -13.095 15.497 1.00 90.31 434 HIS A CA 1
ATOM 3396 C C . HIS A 1 434 ? -0.199 -13.691 15.877 1.00 90.31 434 HIS A C 1
ATOM 3398 O O . HIS A 1 434 ? -0.254 -14.756 16.489 1.00 90.31 434 HIS A O 1
ATOM 3404 N N . LEU A 1 435 ? -1.296 -13.069 15.430 1.00 90.50 435 LEU A N 1
ATOM 3405 C CA . LEU A 1 435 ? -2.666 -13.525 15.693 1.00 90.50 435 LEU A CA 1
ATOM 3406 C C . LEU A 1 435 ? -2.912 -14.962 15.214 1.00 90.50 435 LEU A C 1
ATOM 3408 O O . LEU A 1 435 ? -3.484 -15.767 15.947 1.00 90.50 435 LEU A O 1
ATOM 3412 N N . TYR A 1 436 ? -2.458 -15.307 14.009 1.00 91.25 436 TYR A N 1
ATOM 3413 C CA . TYR A 1 436 ? -2.581 -16.664 13.479 1.00 91.25 436 TYR A CA 1
ATOM 3414 C C . TYR A 1 436 ? -1.749 -17.663 14.274 1.00 91.25 436 TYR A C 1
ATOM 3416 O O . TYR A 1 436 ? -2.227 -18.756 14.570 1.00 91.25 436 TYR A O 1
ATOM 3424 N N . ARG A 1 437 ? -0.525 -17.296 14.670 1.00 87.94 437 ARG A N 1
ATOM 3425 C CA . ARG A 1 437 ? 0.324 -18.159 15.497 1.00 87.94 437 ARG A CA 1
ATOM 3426 C C . ARG A 1 437 ? -0.338 -18.467 16.840 1.00 87.94 437 ARG A C 1
ATOM 3428 O O . ARG A 1 437 ? -0.344 -19.624 17.251 1.00 87.94 437 ARG A O 1
ATOM 3435 N N . GLU A 1 438 ? -0.912 -17.462 17.489 1.00 85.81 438 GLU A N 1
ATOM 3436 C CA . GLU A 1 438 ? -1.654 -17.617 18.743 1.00 85.81 438 GLU A CA 1
ATOM 3437 C C . GLU A 1 438 ? -2.902 -18.490 18.572 1.00 85.81 438 GLU A C 1
ATOM 3439 O O . GLU A 1 438 ? -3.129 -19.418 19.348 1.00 85.81 438 GLU A O 1
ATOM 3444 N N . ALA A 1 439 ? -3.689 -18.250 17.523 1.00 85.50 439 ALA A N 1
ATOM 3445 C CA . ALA A 1 439 ? -4.879 -19.043 17.218 1.00 85.50 439 ALA A CA 1
ATOM 344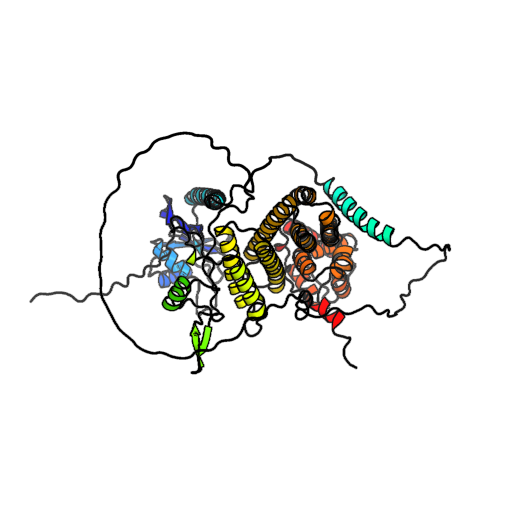6 C C . ALA A 1 439 ? -4.538 -20.521 16.948 1.00 85.50 439 ALA A C 1
ATOM 3448 O O . ALA A 1 439 ? -5.198 -21.428 17.459 1.00 85.50 439 ALA A O 1
ATOM 3449 N N . ASN A 1 440 ? -3.447 -20.772 16.220 1.00 84.19 440 ASN A N 1
ATOM 3450 C CA . ASN A 1 440 ? -2.948 -22.117 15.938 1.00 84.19 440 ASN A CA 1
ATOM 3451 C C . ASN A 1 440 ? -2.495 -22.838 17.215 1.00 84.19 440 ASN A C 1
ATOM 3453 O O . ASN A 1 440 ? -2.813 -24.013 17.392 1.00 84.19 440 ASN A O 1
ATOM 3457 N N . GLN A 1 441 ? -1.810 -22.145 18.132 1.00 85.25 441 GLN A N 1
ATOM 3458 C CA . GLN A 1 441 ? -1.423 -22.707 19.434 1.00 85.25 441 GLN A CA 1
ATOM 3459 C C . GLN A 1 441 ? -2.635 -23.088 20.297 1.00 85.25 441 GLN A C 1
ATOM 3461 O O . GLN A 1 441 ? -2.561 -24.047 21.065 1.00 85.25 441 GLN A O 1
ATOM 3466 N N . ARG A 1 442 ? -3.758 -22.376 20.149 1.00 83.31 442 ARG A N 1
ATOM 3467 C CA . ARG A 1 442 ? -5.024 -22.661 20.847 1.00 83.31 442 ARG A CA 1
ATOM 3468 C C . ARG A 1 442 ? -5.850 -23.771 20.193 1.00 83.31 442 ARG A C 1
ATOM 3470 O O . ARG A 1 442 ? -6.828 -24.216 20.782 1.00 83.31 442 ARG A O 1
ATOM 3477 N N . GLY A 1 443 ? -5.463 -24.237 19.005 1.00 83.06 443 GLY A N 1
ATOM 3478 C CA . GLY A 1 443 ? -6.229 -25.228 18.247 1.00 83.06 443 GLY A CA 1
ATOM 3479 C C . GLY A 1 443 ? -7.457 -24.654 17.534 1.00 83.06 443 GLY A C 1
ATOM 3480 O O . GLY A 1 443 ? -8.330 -25.420 17.132 1.00 83.06 443 GLY A O 1
ATOM 3481 N N . GLU A 1 444 ? -7.511 -23.335 17.329 1.00 82.38 444 GLU A N 1
ATOM 3482 C CA . GLU A 1 444 ? -8.590 -22.629 16.620 1.00 82.38 444 GLU A CA 1
ATOM 3483 C C . GLU A 1 444 ? -8.054 -21.946 15.341 1.00 82.38 444 GLU A C 1
ATOM 3485 O O . GLU A 1 444 ? -8.079 -20.720 15.225 1.00 82.38 444 GLU A O 1
ATOM 3490 N N . PRO A 1 445 ? -7.506 -22.705 14.372 1.00 77.06 445 PRO A N 1
ATOM 3491 C CA . PRO A 1 445 ? -6.767 -22.134 13.251 1.00 77.06 445 PRO A CA 1
ATOM 3492 C C . PRO A 1 445 ? -7.675 -21.429 12.229 1.00 77.06 445 PRO A C 1
ATOM 3494 O O . PRO A 1 445 ? -8.665 -21.988 11.748 1.00 77.06 445 PRO A O 1
ATOM 3497 N N . PHE A 1 446 ? -7.272 -20.237 11.783 1.00 74.25 446 PHE A N 1
ATOM 3498 C CA . PHE A 1 446 ? -7.936 -19.474 10.713 1.00 74.25 446 PHE A CA 1
ATOM 3499 C C . PHE A 1 446 ? -7.453 -19.905 9.314 1.00 74.25 446 PHE A C 1
ATOM 3501 O O . PHE A 1 446 ? -6.982 -19.098 8.514 1.00 74.25 446 PHE A O 1
ATOM 3508 N N . THR A 1 447 ? -7.549 -21.202 9.016 1.00 62.88 447 THR A N 1
ATOM 3509 C CA . THR A 1 447 ? -6.836 -21.849 7.892 1.00 62.88 447 THR A CA 1
ATOM 3510 C C . THR A 1 447 ? -7.089 -21.241 6.506 1.00 62.88 447 THR A C 1
ATOM 3512 O O . THR A 1 447 ? -6.153 -21.115 5.714 1.00 62.88 447 THR A O 1
ATOM 3515 N N . SER A 1 448 ? -8.330 -20.849 6.196 1.00 67.50 448 SER A N 1
ATOM 3516 C CA . SER A 1 448 ? -8.687 -20.342 4.860 1.00 67.50 448 SER A CA 1
ATOM 3517 C C . SER A 1 448 ? -8.140 -18.938 4.585 1.00 67.50 448 SER A C 1
ATOM 3519 O O . SER A 1 448 ? -7.613 -18.701 3.499 1.00 67.50 448 SER A O 1
ATOM 3521 N N . SER A 1 449 ? -8.188 -18.036 5.569 1.00 81.50 449 SER A N 1
ATOM 3522 C CA . SER A 1 449 ? -7.634 -16.685 5.437 1.00 81.50 449 SER A CA 1
ATOM 3523 C C . SER A 1 449 ? -6.117 -16.652 5.616 1.00 81.50 449 SER A C 1
ATOM 3525 O O . SER A 1 449 ? -5.432 -15.957 4.869 1.00 81.50 449 SER A O 1
ATOM 3527 N N . GLN A 1 450 ? -5.560 -17.418 6.563 1.00 91.56 450 GLN A N 1
ATOM 3528 C CA . GLN A 1 450 ? -4.134 -17.363 6.918 1.00 91.56 450 GLN A CA 1
ATOM 3529 C C . GLN A 1 450 ? -3.222 -17.515 5.691 1.00 91.56 450 GLN A C 1
ATOM 3531 O O . GLN A 1 450 ? -2.277 -16.745 5.521 1.00 91.56 450 GLN A O 1
ATOM 3536 N N . SER A 1 451 ? -3.554 -18.445 4.794 1.00 93.44 451 SER A N 1
ATOM 3537 C CA . SER A 1 451 ? -2.802 -18.696 3.557 1.00 93.44 451 SER A CA 1
ATOM 3538 C C . SER A 1 451 ? -2.728 -17.480 2.626 1.00 93.44 451 SER A C 1
ATOM 3540 O O . SER A 1 451 ? -1.683 -17.221 2.031 1.00 93.44 451 SER A O 1
ATOM 3542 N N . GLU A 1 452 ? -3.815 -16.712 2.503 1.00 95.19 452 GLU A N 1
ATOM 3543 C CA . GLU A 1 452 ? -3.861 -15.479 1.703 1.00 95.19 452 GLU A CA 1
ATOM 3544 C C . GLU A 1 452 ? -2.897 -14.422 2.266 1.00 95.19 452 GLU A C 1
ATOM 3546 O O . GLU A 1 452 ? -2.083 -13.850 1.538 1.00 95.19 452 GLU A O 1
ATOM 3551 N N . PHE A 1 453 ? -2.948 -14.186 3.576 1.00 96.06 453 PHE A N 1
ATOM 3552 C CA . PHE A 1 453 ? -2.170 -13.126 4.220 1.00 96.06 453 PHE A CA 1
ATOM 3553 C C . PHE A 1 453 ? -0.694 -13.473 4.384 1.00 96.06 453 PHE A C 1
ATOM 3555 O O . PHE A 1 453 ? 0.155 -12.592 4.236 1.00 96.06 453 PHE A O 1
ATOM 3562 N N . GLU A 1 454 ? -0.368 -14.745 4.610 1.00 93.44 454 GLU A N 1
ATOM 3563 C CA . GLU A 1 454 ? 1.016 -15.216 4.557 1.00 93.44 454 GLU A CA 1
ATOM 3564 C C . GLU A 1 454 ? 1.584 -15.046 3.144 1.00 93.44 454 GLU A C 1
ATOM 3566 O O . GLU A 1 454 ? 2.696 -14.545 2.987 1.00 93.44 454 GLU A O 1
ATOM 3571 N N . ALA A 1 455 ? 0.806 -15.326 2.093 1.00 94.75 455 ALA A N 1
ATOM 3572 C CA . ALA A 1 455 ? 1.233 -15.056 0.722 1.00 94.75 455 ALA A CA 1
ATOM 3573 C C . ALA A 1 455 ? 1.528 -13.564 0.477 1.00 94.75 455 ALA A C 1
ATOM 3575 O O . ALA A 1 455 ? 2.561 -13.239 -0.115 1.00 94.75 455 ALA A O 1
ATOM 3576 N N . TYR A 1 456 ? 0.689 -12.642 0.967 1.00 96.25 456 TYR A N 1
ATOM 3577 C CA . TYR A 1 456 ? 0.977 -11.203 0.886 1.00 96.25 456 TYR A CA 1
ATOM 3578 C C . TYR A 1 456 ? 2.236 -10.815 1.663 1.00 96.25 456 TYR A C 1
ATOM 3580 O O . TYR A 1 456 ? 3.050 -10.039 1.156 1.00 96.25 456 TYR A O 1
ATOM 3588 N N . TYR A 1 457 ? 2.435 -11.374 2.859 1.00 93.88 457 TYR A N 1
ATOM 3589 C CA . TYR A 1 457 ? 3.650 -11.147 3.635 1.00 93.88 457 TYR A CA 1
ATOM 3590 C C . TYR A 1 457 ? 4.900 -11.595 2.874 1.00 93.88 457 TYR A C 1
ATOM 3592 O O . TYR A 1 457 ? 5.863 -10.831 2.800 1.00 93.88 457 TYR A O 1
ATOM 3600 N N . LEU A 1 458 ? 4.876 -12.783 2.260 1.00 92.19 458 LEU A N 1
ATOM 3601 C CA . LEU A 1 458 ? 5.983 -13.306 1.455 1.00 92.19 458 LEU A CA 1
ATOM 3602 C C . LEU A 1 458 ? 6.256 -12.420 0.231 1.00 92.19 458 LEU A C 1
ATOM 3604 O O . LEU A 1 458 ? 7.404 -12.042 -0.004 1.00 92.19 458 LEU A O 1
ATOM 3608 N N . LEU A 1 459 ? 5.214 -12.018 -0.507 1.00 92.00 459 LEU A N 1
ATOM 3609 C CA . LEU A 1 459 ? 5.336 -11.126 -1.668 1.00 92.00 459 LEU A CA 1
ATOM 3610 C C . LEU A 1 459 ? 5.938 -9.760 -1.307 1.00 92.00 459 LEU A C 1
ATOM 3612 O O . LEU A 1 459 ? 6.636 -9.165 -2.129 1.00 92.00 459 LEU A O 1
ATOM 3616 N N . MET A 1 460 ? 5.710 -9.278 -0.082 1.00 87.75 460 MET A N 1
ATOM 3617 C CA . MET A 1 460 ? 6.282 -8.029 0.422 1.00 87.75 460 MET A CA 1
ATOM 3618 C C . MET A 1 460 ? 7.791 -8.125 0.700 1.00 87.75 460 MET A C 1
ATOM 3620 O O . MET A 1 460 ? 8.483 -7.104 0.675 1.00 87.75 460 MET A O 1
ATOM 3624 N N . GLN A 1 461 ? 8.321 -9.323 0.969 1.00 82.62 461 GLN A N 1
ATOM 3625 C CA . GLN A 1 461 ? 9.722 -9.481 1.348 1.00 82.62 461 GLN A CA 1
ATOM 3626 C C . GLN A 1 461 ? 10.669 -9.255 0.162 1.00 82.62 461 GLN A C 1
ATOM 3628 O O . GLN A 1 461 ? 10.526 -9.812 -0.930 1.00 82.62 461 GLN A O 1
ATOM 3633 N N . SER A 1 462 ? 11.705 -8.453 0.414 1.00 69.81 462 SER A N 1
ATOM 3634 C CA . SER A 1 462 ? 12.794 -8.193 -0.539 1.00 69.81 462 SER A CA 1
ATOM 3635 C C . SER A 1 462 ? 14.068 -8.984 -0.234 1.00 69.81 462 SER A C 1
ATOM 3637 O O . SER A 1 462 ? 14.998 -8.961 -1.036 1.00 69.81 462 SER A O 1
ATOM 3639 N N . ARG A 1 463 ? 14.143 -9.648 0.927 1.00 65.69 463 ARG A N 1
ATOM 3640 C CA . ARG A 1 463 ? 15.328 -10.375 1.408 1.00 65.69 463 ARG A CA 1
ATOM 3641 C C . ARG A 1 463 ? 15.012 -11.845 1.652 1.00 65.69 463 ARG A C 1
ATOM 3643 O O . ARG A 1 463 ? 13.914 -12.183 2.083 1.00 65.69 463 ARG A O 1
ATOM 3650 N N . THR A 1 464 ? 16.008 -12.696 1.429 1.00 62.72 464 THR A N 1
ATOM 3651 C CA . THR A 1 464 ? 15.920 -14.149 1.622 1.00 62.72 464 THR A CA 1
ATOM 3652 C C . THR A 1 464 ? 15.965 -14.570 3.088 1.00 62.72 464 THR A C 1
ATOM 3654 O O . THR A 1 464 ? 15.345 -15.566 3.442 1.00 62.72 464 THR A O 1
ATOM 3657 N N . ASP A 1 465 ? 16.655 -13.829 3.959 1.00 61.62 465 ASP A N 1
ATOM 3658 C CA . ASP A 1 465 ? 16.860 -14.271 5.349 1.00 61.62 465 ASP A CA 1
ATOM 3659 C C . ASP A 1 465 ? 15.570 -14.250 6.191 1.00 61.62 465 ASP A C 1
ATOM 3661 O O . ASP A 1 465 ? 15.270 -15.261 6.830 1.00 61.62 465 ASP A O 1
ATOM 3665 N N . PRO A 1 466 ? 14.735 -13.187 6.153 1.00 69.75 466 PRO A N 1
ATOM 3666 C CA . PRO A 1 466 ? 13.437 -13.197 6.835 1.00 69.75 466 PRO A CA 1
ATOM 3667 C C . PRO A 1 466 ? 12.482 -14.269 6.291 1.00 69.75 466 PRO A C 1
ATOM 3669 O O . PRO A 1 466 ? 11.612 -14.752 7.013 1.00 69.75 466 PRO A O 1
ATOM 3672 N N . LEU A 1 467 ? 12.660 -14.668 5.026 1.00 74.38 467 LEU A N 1
ATOM 3673 C CA . LEU A 1 467 ? 11.798 -15.625 4.340 1.00 74.38 467 LEU A CA 1
ATOM 3674 C C . LEU A 1 467 ? 11.908 -17.032 4.926 1.00 74.38 467 LEU A C 1
ATOM 3676 O O . LEU A 1 467 ? 10.899 -17.690 5.152 1.00 74.38 467 LEU A O 1
ATOM 3680 N N . VAL A 1 468 ? 13.132 -17.512 5.156 1.00 76.12 468 VAL A N 1
ATOM 3681 C CA . VAL A 1 468 ? 13.354 -18.883 5.639 1.00 76.12 468 VAL A CA 1
ATOM 3682 C C . VAL A 1 468 ? 12.753 -19.059 7.026 1.00 76.12 468 VAL A C 1
ATOM 3684 O O . VAL A 1 468 ? 12.122 -20.078 7.296 1.00 76.12 468 VAL A O 1
ATOM 3687 N N . THR A 1 469 ? 12.932 -18.063 7.893 1.00 81.12 469 THR A N 1
ATOM 3688 C CA . THR A 1 469 ? 12.310 -18.046 9.217 1.00 81.12 469 THR A CA 1
ATOM 3689 C C . THR A 1 469 ? 10.793 -18.041 9.087 1.00 81.12 469 THR A C 1
ATOM 3691 O O . THR A 1 469 ? 10.144 -18.899 9.674 1.00 81.12 469 THR A O 1
ATOM 3694 N N . ALA A 1 470 ? 10.237 -17.167 8.242 1.00 82.44 470 ALA A N 1
ATOM 3695 C CA . ALA A 1 470 ? 8.796 -17.096 8.036 1.00 82.44 470 ALA A CA 1
ATOM 3696 C C . ALA A 1 470 ? 8.198 -18.428 7.559 1.00 82.44 470 ALA A C 1
ATOM 3698 O O . ALA A 1 470 ? 7.226 -18.897 8.136 1.00 82.44 470 ALA A O 1
ATOM 3699 N N . LEU A 1 471 ? 8.816 -19.085 6.572 1.00 86.88 471 LEU A N 1
ATOM 3700 C CA . LEU A 1 471 ? 8.347 -20.369 6.038 1.00 86.88 471 LEU A CA 1
ATOM 3701 C C . LEU A 1 471 ? 8.427 -21.515 7.054 1.00 86.88 471 LEU A C 1
ATOM 3703 O O . LEU A 1 471 ? 7.610 -22.428 6.998 1.00 86.88 471 LEU A O 1
ATOM 3707 N N . ARG A 1 472 ? 9.406 -21.492 7.969 1.00 85.81 472 ARG A N 1
ATOM 3708 C CA . ARG A 1 472 ? 9.544 -22.505 9.031 1.00 85.81 472 ARG A CA 1
ATOM 3709 C C . ARG A 1 472 ? 8.470 -22.390 10.107 1.00 85.81 472 ARG A C 1
ATOM 3711 O O . ARG A 1 472 ? 8.196 -23.377 10.778 1.00 85.81 472 ARG A O 1
ATOM 3718 N N . GLU A 1 473 ? 7.911 -21.201 10.286 1.00 85.44 473 GLU A N 1
ATOM 3719 C CA . GLU A 1 473 ? 6.849 -20.942 11.259 1.00 85.44 473 GLU A CA 1
ATOM 3720 C C . GLU A 1 473 ? 5.460 -21.332 10.739 1.00 85.44 473 GLU A C 1
ATOM 3722 O O . GLU A 1 473 ? 4.520 -21.392 11.529 1.00 85.44 473 GLU A O 1
ATOM 3727 N N . LEU A 1 474 ? 5.316 -21.586 9.433 1.00 87.88 474 LEU A N 1
ATOM 3728 C CA . LEU A 1 474 ? 4.038 -21.968 8.839 1.00 87.88 474 LEU A CA 1
ATOM 3729 C C . LEU A 1 474 ? 3.684 -23.415 9.176 1.00 87.88 474 LEU A C 1
ATOM 3731 O O . LEU A 1 474 ? 4.516 -24.322 9.089 1.00 87.88 474 LEU A O 1
ATOM 3735 N N . ASP A 1 475 ? 2.412 -23.642 9.486 1.00 87.12 475 ASP A N 1
ATOM 3736 C CA . ASP A 1 475 ? 1.869 -24.987 9.590 1.00 87.12 475 ASP A CA 1
ATOM 3737 C C . ASP A 1 475 ? 1.846 -25.681 8.207 1.00 87.12 475 ASP A C 1
ATOM 3739 O O . ASP A 1 475 ? 1.833 -25.015 7.163 1.00 87.12 475 ASP A O 1
ATOM 3743 N N . PRO A 1 476 ? 1.828 -27.027 8.160 1.00 87.81 476 PRO A N 1
ATOM 3744 C CA . PRO A 1 476 ? 1.876 -27.757 6.897 1.00 87.81 476 PRO A CA 1
ATOM 3745 C C . PRO A 1 476 ? 0.726 -27.447 5.932 1.00 87.81 476 PRO A C 1
ATOM 3747 O O . PRO A 1 476 ? 0.935 -27.538 4.724 1.00 87.81 476 PRO A O 1
ATOM 3750 N N . ALA A 1 477 ? -0.472 -27.107 6.417 1.00 88.88 477 ALA A N 1
ATOM 3751 C CA . ALA A 1 477 ? -1.597 -26.806 5.535 1.00 88.88 477 ALA A CA 1
ATOM 3752 C C . ALA A 1 477 ? -1.383 -25.454 4.845 1.00 88.88 477 ALA A C 1
ATOM 3754 O O . ALA A 1 477 ? -1.475 -25.368 3.621 1.00 88.88 477 ALA A O 1
ATOM 3755 N N . THR A 1 478 ? -0.986 -24.433 5.606 1.00 90.50 478 THR A N 1
ATOM 3756 C CA . THR A 1 478 ? -0.657 -23.103 5.078 1.00 90.50 478 THR A CA 1
ATOM 3757 C C . THR A 1 478 ? 0.548 -23.148 4.139 1.00 90.50 478 THR A C 1
ATOM 3759 O O . THR A 1 478 ? 0.509 -22.570 3.053 1.00 90.50 478 THR A O 1
ATOM 3762 N N . LEU A 1 479 ? 1.611 -23.874 4.501 1.00 90.75 479 LEU A N 1
ATOM 3763 C CA . LEU A 1 479 ? 2.825 -23.989 3.682 1.00 90.75 479 LEU A CA 1
ATOM 3764 C C . LEU A 1 479 ? 2.566 -24.639 2.312 1.00 90.75 479 LEU A C 1
ATOM 3766 O O . LEU A 1 479 ? 3.205 -24.276 1.325 1.00 90.75 479 LEU A O 1
ATOM 3770 N N . ASN A 1 480 ? 1.650 -25.608 2.254 1.00 90.94 480 ASN A N 1
ATOM 3771 C CA . ASN A 1 480 ? 1.285 -26.304 1.018 1.00 90.94 480 ASN A CA 1
ATOM 3772 C C . ASN A 1 480 ? 0.077 -25.663 0.306 1.00 90.94 480 ASN A C 1
ATOM 3774 O O . ASN A 1 480 ? -0.441 -26.241 -0.645 1.00 90.94 480 ASN A O 1
ATOM 3778 N N . SER A 1 481 ? -0.383 -24.493 0.756 1.00 93.31 481 SER A N 1
ATOM 3779 C CA . SER A 1 481 ? -1.476 -23.768 0.108 1.00 93.31 481 SER A CA 1
ATOM 3780 C C . SER A 1 481 ? -1.054 -23.180 -1.240 1.00 93.31 481 SER A C 1
ATOM 3782 O O . SER A 1 481 ? 0.104 -22.796 -1.438 1.00 93.31 481 SER A O 1
ATOM 3784 N N . GLU A 1 482 ? -2.019 -23.031 -2.150 1.00 93.81 482 GLU A N 1
ATOM 3785 C CA . GLU A 1 482 ? -1.752 -22.445 -3.466 1.00 93.81 482 GLU A CA 1
ATOM 3786 C C . GLU A 1 482 ? -1.365 -20.962 -3.377 1.00 93.81 482 GLU A C 1
ATOM 3788 O O . GLU A 1 482 ? -0.498 -20.495 -4.111 1.00 93.81 482 GLU A O 1
ATOM 3793 N N . SER A 1 483 ? -1.912 -20.225 -2.406 1.00 93.31 483 SER A N 1
ATOM 3794 C CA . SER A 1 483 ? -1.535 -18.829 -2.159 1.00 93.31 483 SER A CA 1
ATOM 3795 C C . SER A 1 483 ? -0.041 -18.691 -1.842 1.00 93.31 483 SER A C 1
ATOM 3797 O O . SER A 1 483 ? 0.648 -17.849 -2.429 1.00 93.31 483 SER A O 1
ATOM 3799 N N . VAL A 1 484 ? 0.485 -19.536 -0.947 1.00 93.56 484 VAL A N 1
ATOM 3800 C CA . VAL A 1 484 ? 1.911 -19.542 -0.585 1.00 93.56 484 VAL A CA 1
ATOM 3801 C C . VAL A 1 484 ? 2.764 -20.060 -1.744 1.00 93.56 484 VAL A C 1
ATOM 3803 O O . VAL A 1 484 ? 3.804 -19.470 -2.045 1.00 93.56 484 VAL A O 1
ATOM 3806 N N . ALA A 1 485 ? 2.317 -21.107 -2.445 1.00 94.12 485 ALA A N 1
ATOM 3807 C CA . ALA A 1 485 ? 3.006 -21.634 -3.622 1.00 94.12 485 ALA A CA 1
ATOM 3808 C C . ALA A 1 485 ? 3.161 -20.564 -4.716 1.00 94.12 485 ALA A C 1
ATOM 3810 O O . ALA A 1 485 ? 4.265 -20.346 -5.221 1.00 94.12 485 ALA A O 1
ATOM 3811 N N . PHE A 1 486 ? 2.084 -19.844 -5.036 1.00 96.06 486 PHE A N 1
ATOM 3812 C CA . PHE A 1 486 ? 2.087 -18.725 -5.972 1.00 96.06 486 PHE A CA 1
ATOM 3813 C C . PHE A 1 486 ? 3.080 -17.634 -5.552 1.00 96.06 486 PHE A C 1
ATOM 3815 O O . PHE A 1 486 ? 3.920 -17.222 -6.358 1.00 96.06 486 PHE A O 1
ATOM 3822 N N . ALA A 1 487 ? 3.049 -17.205 -4.284 1.00 95.12 487 ALA A N 1
ATOM 3823 C CA . ALA A 1 487 ? 3.978 -16.198 -3.772 1.00 95.12 487 ALA A CA 1
ATOM 3824 C C . ALA A 1 487 ? 5.442 -16.625 -3.965 1.00 95.12 487 ALA A C 1
ATOM 3826 O O . ALA A 1 487 ? 6.255 -15.850 -4.475 1.00 95.12 487 ALA A O 1
ATOM 3827 N N . LEU A 1 488 ? 5.775 -17.880 -3.650 1.00 93.44 488 LEU A N 1
ATOM 3828 C CA . LEU A 1 488 ? 7.117 -18.429 -3.854 1.00 93.44 488 LEU A CA 1
ATOM 3829 C C . LEU A 1 488 ? 7.516 -18.473 -5.336 1.00 93.44 488 LEU A C 1
ATOM 3831 O O . LEU A 1 488 ? 8.653 -18.117 -5.659 1.00 93.44 488 LEU A O 1
ATOM 3835 N N . ARG A 1 489 ? 6.600 -18.845 -6.244 1.00 95.12 489 ARG A N 1
ATOM 3836 C CA . ARG A 1 489 ? 6.838 -18.823 -7.700 1.00 95.12 489 ARG A CA 1
ATOM 3837 C C . ARG A 1 489 ? 7.159 -17.410 -8.197 1.00 95.12 489 ARG A C 1
ATOM 3839 O O . ARG A 1 489 ? 8.137 -17.228 -8.924 1.00 95.12 489 ARG A O 1
ATOM 3846 N N . VAL A 1 490 ? 6.409 -16.400 -7.753 1.00 95.38 490 VAL A N 1
ATOM 3847 C CA . VAL A 1 490 ? 6.672 -14.983 -8.071 1.00 95.38 490 VAL A CA 1
ATOM 3848 C C . VAL A 1 490 ? 8.035 -14.537 -7.549 1.00 95.38 490 VAL A C 1
ATOM 3850 O O . VAL A 1 490 ? 8.803 -13.899 -8.273 1.00 95.38 490 VAL A O 1
ATOM 3853 N N . MET A 1 491 ? 8.371 -14.883 -6.308 1.00 91.56 491 MET A N 1
ATOM 3854 C CA . MET A 1 491 ? 9.663 -14.529 -5.722 1.00 91.56 491 MET A CA 1
ATOM 3855 C C . MET A 1 491 ? 10.837 -15.183 -6.458 1.00 91.56 491 MET A C 1
ATOM 3857 O O . MET A 1 491 ? 11.835 -14.514 -6.726 1.00 91.56 491 MET A O 1
ATOM 3861 N N . LEU A 1 492 ? 10.714 -16.456 -6.839 1.00 91.56 492 LEU A N 1
ATOM 3862 C CA . LEU A 1 492 ? 11.713 -17.159 -7.649 1.00 91.56 492 LEU A CA 1
ATOM 3863 C C . LEU A 1 492 ? 11.889 -16.513 -9.024 1.00 91.56 492 LEU A C 1
ATOM 3865 O O . LEU A 1 492 ? 13.025 -16.303 -9.455 1.00 91.56 492 LEU A O 1
ATOM 3869 N N . ALA A 1 493 ? 10.788 -16.164 -9.696 1.00 94.00 493 ALA A N 1
ATOM 3870 C CA . ALA A 1 493 ? 10.834 -15.480 -10.984 1.00 94.00 493 ALA A CA 1
ATOM 3871 C C . ALA A 1 493 ? 11.568 -14.135 -10.869 1.00 94.00 493 ALA A C 1
ATOM 3873 O O . ALA A 1 493 ? 12.454 -13.843 -11.673 1.00 94.00 493 ALA A O 1
ATOM 3874 N N . ARG A 1 494 ? 11.296 -13.360 -9.810 1.00 91.56 494 ARG A N 1
ATOM 3875 C CA . ARG A 1 494 ? 12.019 -12.113 -9.507 1.00 91.56 494 ARG A CA 1
ATOM 3876 C C . ARG A 1 494 ? 13.507 -12.348 -9.264 1.00 91.56 494 ARG A C 1
ATOM 3878 O O . ARG A 1 494 ? 14.343 -11.647 -9.827 1.00 91.56 494 ARG A O 1
ATOM 3885 N N . GLN A 1 495 ? 13.853 -13.342 -8.450 1.00 87.94 495 GLN A N 1
ATOM 3886 C CA . GLN A 1 495 ? 15.243 -13.634 -8.102 1.00 87.94 495 GLN A CA 1
ATOM 3887 C C . GLN A 1 495 ? 16.064 -14.078 -9.321 1.00 87.94 495 GLN A C 1
ATOM 3889 O O . GLN A 1 495 ? 17.226 -13.701 -9.463 1.00 87.94 495 GLN A O 1
ATOM 3894 N N . ARG A 1 496 ? 15.454 -14.854 -10.221 1.00 90.81 496 ARG A N 1
ATOM 3895 C CA . ARG A 1 496 ? 16.078 -15.314 -11.470 1.00 90.81 496 ARG A CA 1
ATOM 3896 C C . ARG A 1 496 ? 15.997 -14.298 -12.603 1.00 90.81 496 ARG A C 1
ATOM 3898 O O . ARG A 1 496 ? 16.551 -14.556 -13.670 1.00 90.81 496 ARG A O 1
ATOM 3905 N N . ALA A 1 497 ? 15.323 -13.169 -12.383 1.00 92.00 497 ALA A N 1
ATOM 3906 C CA . ALA A 1 497 ? 14.959 -12.224 -13.430 1.00 92.00 497 ALA A CA 1
ATOM 3907 C C . ALA A 1 497 ? 14.250 -12.915 -14.618 1.00 92.00 497 ALA A C 1
ATOM 3909 O O . ALA A 1 497 ? 14.466 -12.560 -15.777 1.00 92.00 497 ALA A O 1
ATOM 3910 N N . ASP A 1 498 ? 13.416 -13.919 -14.330 1.00 95.19 498 ASP A N 1
ATOM 3911 C CA . ASP A 1 498 ? 12.564 -14.598 -15.306 1.00 95.19 498 ASP A CA 1
ATOM 3912 C C . ASP A 1 498 ? 11.322 -13.744 -15.582 1.00 95.19 498 ASP A C 1
ATOM 3914 O O . ASP A 1 498 ? 10.230 -13.952 -15.047 1.00 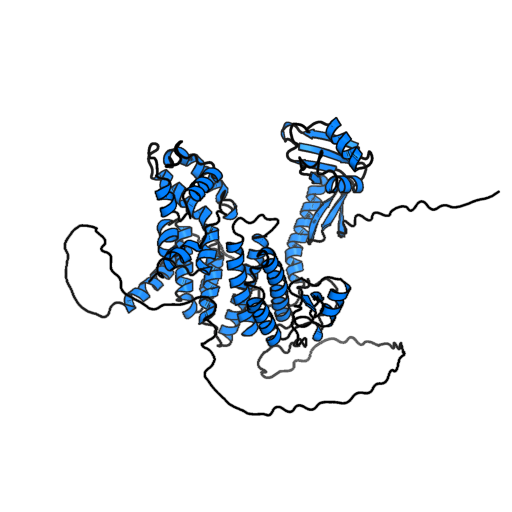95.19 498 ASP A O 1
ATOM 3918 N N . PHE A 1 499 ? 11.519 -12.722 -16.411 1.00 94.94 499 PHE A N 1
ATOM 3919 C CA . PHE A 1 499 ? 10.469 -11.780 -16.772 1.00 94.94 499 PHE A CA 1
ATOM 3920 C C . PHE A 1 499 ? 9.356 -12.419 -17.612 1.00 94.94 499 PHE A C 1
ATOM 3922 O O . PHE A 1 499 ? 8.234 -11.921 -17.586 1.00 94.94 499 PHE A O 1
ATOM 3929 N N . ARG A 1 500 ? 9.635 -13.519 -18.331 1.00 94.75 500 ARG A N 1
ATOM 3930 C CA . ARG A 1 500 ? 8.631 -14.216 -19.148 1.00 94.75 500 ARG A CA 1
ATOM 3931 C C . ARG A 1 500 ? 7.603 -14.903 -18.266 1.00 94.75 500 ARG A C 1
ATOM 3933 O O . ARG A 1 500 ? 6.413 -14.718 -18.490 1.00 94.75 500 ARG A O 1
ATOM 3940 N N . SER A 1 501 ? 8.052 -15.642 -17.252 1.00 95.94 501 SER A N 1
ATOM 3941 C CA . SER A 1 501 ? 7.138 -16.246 -16.279 1.00 95.94 501 SER A CA 1
ATOM 3942 C C . SER A 1 501 ? 6.425 -15.179 -15.450 1.00 95.94 501 SER A C 1
ATOM 3944 O O . SER A 1 501 ? 5.227 -15.298 -15.213 1.00 95.94 501 SER A O 1
ATOM 3946 N N . PHE A 1 502 ? 7.142 -14.121 -15.050 1.00 96.81 502 PHE A N 1
ATOM 3947 C CA . PHE A 1 502 ? 6.604 -13.042 -14.218 1.00 96.81 502 PHE A CA 1
ATOM 3948 C C . PHE A 1 502 ? 5.483 -12.245 -14.900 1.00 96.81 502 PHE A C 1
ATOM 3950 O O . PHE A 1 502 ? 4.430 -12.089 -14.295 1.00 96.81 502 PHE A O 1
ATOM 3957 N N . PHE A 1 503 ? 5.692 -11.751 -16.128 1.00 96.44 503 PHE A N 1
ATOM 3958 C CA . PHE A 1 503 ? 4.695 -10.952 -16.861 1.00 96.44 503 PHE A CA 1
ATOM 3959 C C . PHE A 1 503 ? 3.693 -11.787 -17.668 1.00 96.44 503 PHE A C 1
ATOM 3961 O O . PHE A 1 503 ? 2.676 -11.246 -18.086 1.00 96.44 503 PHE A O 1
ATOM 3968 N N . GLY A 1 504 ? 3.975 -13.071 -17.906 1.00 94.50 504 GLY A N 1
ATOM 3969 C CA . GLY A 1 504 ? 3.053 -13.999 -18.560 1.00 94.50 504 GLY A CA 1
ATOM 3970 C C . GLY A 1 504 ? 2.223 -14.783 -17.538 1.00 94.50 504 GLY A C 1
ATOM 3971 O O . GLY A 1 504 ? 1.380 -14.197 -16.861 1.00 94.50 504 GLY A O 1
ATOM 3972 N N . PRO A 1 505 ? 2.477 -16.095 -17.367 1.00 96.25 505 PRO A N 1
ATOM 3973 C CA . PRO A 1 505 ? 1.588 -16.985 -16.624 1.00 96.25 505 PRO A CA 1
ATOM 3974 C C . PRO A 1 505 ? 1.376 -16.585 -15.160 1.00 96.25 505 PRO A C 1
ATOM 3976 O O . PRO A 1 505 ? 0.290 -16.805 -14.635 1.00 96.25 505 PRO A O 1
ATOM 3979 N N . LEU A 1 506 ? 2.374 -16.010 -14.477 1.00 97.00 506 LEU A N 1
ATOM 3980 C CA . LEU A 1 506 ? 2.207 -15.615 -13.074 1.00 97.00 506 LEU A CA 1
ATOM 3981 C C . LEU A 1 506 ? 1.316 -14.386 -12.926 1.00 97.00 506 LEU A C 1
ATOM 3983 O O . LEU A 1 506 ? 0.487 -14.357 -12.024 1.00 97.00 506 LEU A O 1
ATOM 3987 N N . LEU A 1 507 ? 1.464 -13.388 -13.797 1.00 95.50 507 LEU A N 1
ATOM 3988 C CA . LEU A 1 507 ? 0.600 -12.213 -13.757 1.00 95.50 507 LEU A CA 1
ATOM 3989 C C . LEU A 1 507 ? -0.831 -12.561 -14.185 1.00 95.50 507 LEU A C 1
ATOM 3991 O O . LEU A 1 507 ? -1.769 -12.086 -13.561 1.00 95.50 507 LEU A O 1
ATOM 3995 N N . GLU A 1 508 ? -1.000 -13.434 -15.181 1.00 93.44 508 GLU A N 1
ATOM 3996 C CA . GLU A 1 508 ? -2.316 -13.907 -15.641 1.00 93.44 508 GLU A CA 1
ATOM 3997 C C . GLU A 1 508 ? -3.082 -14.712 -14.577 1.00 93.44 508 GLU A C 1
ATOM 3999 O O . GLU A 1 508 ? -4.310 -14.662 -14.532 1.00 93.44 508 GLU A O 1
ATOM 4004 N N . GLN A 1 509 ? -2.369 -15.463 -13.730 1.00 95.06 509 GLN A N 1
ATOM 4005 C CA . GLN A 1 509 ? -2.948 -16.268 -12.644 1.00 95.06 509 GLN A CA 1
ATOM 4006 C C . GLN A 1 509 ? -3.179 -15.474 -11.353 1.00 95.06 509 GLN A C 1
ATOM 4008 O O . GLN A 1 509 ? -3.858 -15.965 -10.451 1.00 95.06 509 GLN A O 1
ATOM 4013 N N . ALA A 1 510 ? -2.582 -14.288 -11.226 1.00 95.75 510 ALA A N 1
ATOM 4014 C CA . ALA A 1 510 ? -2.629 -13.515 -9.999 1.00 95.75 510 ALA A CA 1
ATOM 4015 C C . ALA A 1 510 ? -4.063 -13.078 -9.675 1.00 95.75 510 ALA A C 1
ATOM 4017 O O . ALA A 1 510 ? -4.792 -12.564 -10.522 1.00 95.75 510 ALA A O 1
ATOM 4018 N N . THR A 1 511 ? -4.451 -13.181 -8.406 1.00 95.88 511 THR A N 1
ATOM 4019 C CA . THR A 1 511 ? -5.590 -12.395 -7.912 1.00 95.88 511 THR A CA 1
ATOM 4020 C C . THR A 1 511 ? -5.267 -10.903 -8.001 1.00 95.88 511 THR A C 1
ATOM 4022 O O . THR A 1 511 ? -4.100 -10.508 -8.008 1.00 95.88 511 THR A O 1
ATOM 4025 N N . TYR A 1 512 ? -6.293 -10.049 -7.992 1.00 96.00 512 TYR A N 1
ATOM 4026 C CA . TYR A 1 512 ? -6.105 -8.597 -8.058 1.00 96.00 512 TYR A CA 1
ATOM 4027 C C . TYR A 1 512 ? -5.088 -8.073 -7.026 1.00 96.00 512 TYR A C 1
ATOM 4029 O O . TYR A 1 512 ? -4.146 -7.373 -7.385 1.00 96.00 512 TYR A O 1
ATOM 4037 N N . LEU A 1 513 ? -5.213 -8.466 -5.753 1.00 96.50 513 LEU A N 1
ATOM 4038 C CA . LEU A 1 513 ? -4.307 -7.999 -4.699 1.00 96.50 513 LEU A CA 1
ATOM 4039 C C . LEU A 1 513 ? -2.893 -8.585 -4.828 1.00 96.50 513 LEU A C 1
ATOM 4041 O O . LEU A 1 513 ? -1.916 -7.885 -4.557 1.00 96.50 513 LEU A O 1
ATOM 4045 N N . GLN A 1 514 ? -2.750 -9.828 -5.301 1.00 96.12 514 GLN A N 1
ATOM 4046 C CA . GLN A 1 514 ? -1.437 -10.379 -5.649 1.00 96.12 514 GLN A CA 1
ATOM 4047 C C . GLN A 1 514 ? -0.796 -9.592 -6.801 1.00 96.12 514 GLN A C 1
ATOM 4049 O O . GLN A 1 514 ? 0.382 -9.248 -6.711 1.00 96.12 514 GLN A O 1
ATOM 4054 N N . ALA A 1 515 ? -1.562 -9.232 -7.835 1.00 95.94 515 ALA A N 1
ATOM 4055 C CA . ALA A 1 515 ? -1.091 -8.401 -8.939 1.00 95.94 515 ALA A CA 1
ATOM 4056 C C . ALA A 1 515 ? -0.688 -6.994 -8.460 1.00 95.94 515 ALA A C 1
ATOM 4058 O O . ALA A 1 515 ? 0.366 -6.496 -8.855 1.00 95.94 515 ALA A O 1
ATOM 4059 N N . CYS A 1 516 ? -1.443 -6.380 -7.540 1.00 95.50 516 CYS A N 1
ATOM 4060 C CA . CYS A 1 516 ? -1.060 -5.120 -6.890 1.00 95.50 516 CYS A CA 1
ATOM 4061 C C . CYS A 1 516 ? 0.279 -5.237 -6.142 1.00 95.50 516 CYS A C 1
ATOM 4063 O O . CYS A 1 516 ? 1.117 -4.338 -6.223 1.00 95.50 516 CYS A O 1
ATOM 4065 N N . MET A 1 517 ? 0.519 -6.351 -5.447 1.00 93.31 517 MET A N 1
ATOM 4066 C CA . MET A 1 517 ? 1.803 -6.609 -4.786 1.00 93.31 517 MET A CA 1
ATOM 4067 C C . MET A 1 517 ? 2.935 -6.817 -5.800 1.00 93.31 517 MET A C 1
ATOM 4069 O O . MET A 1 517 ? 4.027 -6.275 -5.628 1.00 93.31 517 MET A O 1
ATOM 4073 N N . MET A 1 518 ? 2.672 -7.538 -6.893 1.00 93.94 518 MET A N 1
ATOM 4074 C CA . MET A 1 518 ? 3.622 -7.728 -7.993 1.00 93.94 518 MET A CA 1
ATOM 4075 C C . MET A 1 518 ? 3.972 -6.409 -8.693 1.00 93.94 518 MET A C 1
ATOM 4077 O O . MET A 1 518 ? 5.133 -6.212 -9.057 1.00 93.94 518 MET A O 1
ATOM 4081 N N . HIS A 1 519 ? 3.006 -5.495 -8.836 1.00 91.19 519 HIS A N 1
ATOM 4082 C CA . HIS A 1 519 ? 3.147 -4.209 -9.526 1.00 91.19 519 HIS A CA 1
ATOM 4083 C C . HIS A 1 519 ? 4.335 -3.385 -9.008 1.00 91.19 519 HIS A C 1
ATOM 4085 O O . HIS A 1 519 ? 5.075 -2.792 -9.792 1.00 91.19 519 HIS A O 1
ATOM 4091 N N . ARG A 1 520 ? 4.609 -3.424 -7.696 1.00 87.38 520 ARG A N 1
ATOM 4092 C CA . ARG A 1 520 ? 5.771 -2.748 -7.081 1.00 87.38 520 ARG A CA 1
ATOM 4093 C C . ARG A 1 520 ? 7.120 -3.169 -7.669 1.00 87.38 520 ARG A C 1
ATOM 4095 O O . ARG A 1 520 ? 8.091 -2.426 -7.560 1.00 87.38 520 ARG A O 1
ATOM 4102 N N . HIS A 1 521 ? 7.195 -4.343 -8.289 1.00 88.81 521 HIS A N 1
ATOM 4103 C CA . HIS A 1 521 ? 8.416 -4.877 -8.884 1.00 88.81 521 HIS A CA 1
ATOM 4104 C C . HIS A 1 521 ? 8.478 -4.699 -10.406 1.00 88.81 521 HIS A C 1
ATOM 4106 O O . HIS A 1 521 ? 9.500 -5.034 -11.006 1.00 88.81 521 HIS A O 1
ATOM 4112 N N . PHE A 1 522 ? 7.435 -4.157 -11.044 1.00 91.69 522 PHE A N 1
ATOM 4113 C CA . PHE A 1 522 ? 7.339 -4.088 -12.505 1.00 91.69 522 PHE A CA 1
ATOM 4114 C C . PHE A 1 522 ? 8.477 -3.289 -13.123 1.00 91.69 522 PHE A C 1
ATOM 4116 O O . PHE A 1 522 ? 9.120 -3.779 -14.047 1.00 91.69 522 PHE A O 1
ATOM 4123 N N . GLY A 1 523 ? 8.785 -2.104 -12.587 1.00 89.94 523 GLY A N 1
ATOM 4124 C CA . GLY A 1 523 ? 9.879 -1.275 -13.100 1.00 89.94 523 GLY A CA 1
ATOM 4125 C C . GLY A 1 523 ? 11.216 -2.022 -13.111 1.00 89.94 523 GLY A C 1
ATOM 4126 O O . GLY A 1 523 ? 11.922 -2.041 -14.120 1.00 89.94 523 GLY A O 1
ATOM 4127 N N . LYS A 1 524 ? 11.539 -2.715 -12.015 1.00 89.44 524 LYS A N 1
ATOM 4128 C CA . LYS A 1 524 ? 12.779 -3.491 -11.902 1.00 89.44 524 LYS A CA 1
ATOM 4129 C C . LYS A 1 524 ? 12.783 -4.710 -12.817 1.00 89.44 524 LYS A C 1
ATOM 4131 O O . LYS A 1 524 ? 13.779 -4.939 -13.498 1.00 89.44 524 LYS A O 1
ATOM 4136 N N . MET A 1 525 ? 11.676 -5.450 -12.887 1.00 92.44 525 MET A N 1
ATOM 4137 C CA . MET A 1 525 ? 11.540 -6.602 -13.783 1.00 92.44 525 MET A CA 1
ATOM 4138 C C . MET A 1 525 ? 11.639 -6.195 -15.259 1.00 92.44 525 MET A C 1
ATOM 4140 O O . MET A 1 525 ? 12.320 -6.867 -16.030 1.00 92.44 525 MET A O 1
ATOM 4144 N N . ARG A 1 526 ? 11.046 -5.059 -15.651 1.00 94.06 526 ARG A N 1
ATOM 4145 C CA . ARG A 1 526 ? 11.176 -4.461 -16.992 1.00 94.06 526 ARG A CA 1
ATOM 4146 C C . ARG A 1 526 ? 12.624 -4.107 -17.304 1.00 94.06 526 ARG A C 1
ATOM 4148 O O . ARG A 1 526 ? 13.133 -4.485 -18.356 1.00 94.06 526 ARG A O 1
ATOM 4155 N N . LEU A 1 527 ? 13.319 -3.448 -16.376 1.00 92.06 527 LEU A N 1
ATOM 4156 C CA . LEU A 1 527 ? 14.735 -3.120 -16.548 1.00 92.06 527 LEU A CA 1
ATOM 4157 C C . LEU A 1 527 ? 15.597 -4.389 -16.674 1.00 92.06 527 LEU A C 1
ATOM 4159 O O . LEU A 1 527 ? 16.485 -4.448 -17.524 1.00 92.06 527 LEU A O 1
ATOM 4163 N N . GLN A 1 528 ? 15.306 -5.430 -15.884 1.00 92.31 528 GLN A N 1
ATOM 4164 C CA . GLN A 1 528 ? 15.986 -6.736 -15.934 1.00 92.31 528 GLN A CA 1
ATOM 4165 C C . GLN A 1 528 ? 15.772 -7.450 -17.253 1.00 92.31 528 GLN A C 1
ATOM 4167 O O . GLN A 1 528 ? 16.741 -7.937 -17.842 1.00 92.31 528 GLN A O 1
ATOM 4172 N N . ALA A 1 529 ? 14.544 -7.433 -17.755 1.00 94.06 529 ALA A N 1
ATOM 4173 C CA . ALA A 1 529 ? 14.225 -7.958 -19.064 1.00 94.06 529 ALA A CA 1
ATOM 4174 C C . ALA A 1 529 ? 14.992 -7.218 -20.164 1.00 94.06 529 ALA A C 1
ATOM 4176 O O . ALA A 1 529 ? 15.692 -7.850 -20.950 1.00 94.06 529 ALA A O 1
ATOM 4177 N N . MET A 1 530 ? 14.956 -5.882 -20.177 1.00 93.44 530 MET A N 1
ATOM 4178 C CA . MET A 1 530 ? 15.680 -5.085 -21.173 1.00 93.44 530 MET A CA 1
ATOM 4179 C C . MET A 1 530 ? 17.192 -5.324 -21.122 1.00 93.44 530 MET A C 1
ATOM 4181 O O . MET A 1 530 ? 17.823 -5.415 -22.169 1.00 93.44 530 MET A O 1
ATOM 4185 N N . ALA A 1 531 ? 17.781 -5.497 -19.936 1.00 93.25 531 ALA A N 1
ATOM 4186 C CA . ALA A 1 531 ? 19.201 -5.825 -19.794 1.00 93.25 531 ALA A CA 1
ATOM 4187 C C . ALA A 1 531 ? 19.551 -7.226 -20.325 1.00 93.25 531 ALA A C 1
ATOM 4189 O O . ALA A 1 531 ? 20.655 -7.448 -20.826 1.00 93.25 531 ALA A O 1
ATOM 4190 N N . GLN A 1 532 ? 18.645 -8.198 -20.195 1.00 94.12 532 GLN A N 1
ATOM 4191 C CA . GLN A 1 532 ? 18.811 -9.526 -20.793 1.00 94.12 532 GLN A CA 1
ATOM 4192 C C . GLN A 1 532 ? 18.655 -9.475 -22.316 1.00 94.12 532 GLN A C 1
ATOM 4194 O O . GLN A 1 532 ? 19.495 -10.024 -23.027 1.00 94.12 532 GLN A O 1
ATOM 4199 N N . LEU A 1 533 ? 17.633 -8.774 -22.811 1.00 94.12 533 LEU A N 1
ATOM 4200 C CA . LEU A 1 533 ? 17.371 -8.604 -24.240 1.00 94.12 533 LEU A CA 1
ATOM 4201 C C . LEU A 1 533 ? 18.508 -7.846 -24.933 1.00 94.12 533 LEU A C 1
ATOM 4203 O O . LEU A 1 533 ? 18.976 -8.291 -25.975 1.00 94.12 533 LEU A O 1
ATOM 4207 N N . ALA A 1 534 ? 19.014 -6.763 -24.338 1.00 94.12 534 ALA A N 1
ATOM 4208 C CA . ALA A 1 534 ? 20.131 -5.990 -24.880 1.00 94.12 534 ALA A CA 1
ATOM 4209 C C . ALA A 1 534 ? 21.393 -6.843 -25.065 1.00 94.12 534 ALA A C 1
ATOM 4211 O O . ALA A 1 534 ? 21.993 -6.801 -26.132 1.00 94.12 534 ALA A O 1
ATOM 4212 N N . ARG A 1 535 ? 21.738 -7.675 -24.071 1.00 93.00 535 ARG A N 1
ATOM 4213 C CA . ARG A 1 535 ? 22.877 -8.609 -24.144 1.00 93.00 535 ARG A CA 1
ATOM 4214 C C . ARG A 1 535 ? 22.719 -9.686 -25.214 1.00 93.00 535 ARG A C 1
ATOM 4216 O O . ARG A 1 535 ? 23.715 -10.169 -25.741 1.00 93.00 535 ARG A O 1
ATOM 4223 N N . ALA A 1 536 ? 21.484 -10.102 -25.484 1.00 92.94 536 ALA A N 1
ATOM 4224 C CA . ALA A 1 536 ? 21.179 -11.113 -26.491 1.00 92.94 536 ALA A CA 1
ATOM 4225 C C . ALA A 1 536 ? 21.050 -10.534 -27.911 1.00 92.94 536 ALA A C 1
ATOM 4227 O O . ALA A 1 536 ? 21.118 -11.290 -28.876 1.00 92.94 536 ALA A O 1
ATOM 4228 N N . SER A 1 537 ? 20.862 -9.217 -28.038 1.00 91.94 537 SER A N 1
ATOM 4229 C CA . SER A 1 537 ? 20.618 -8.542 -29.314 1.00 91.94 537 SER A CA 1
ATOM 4230 C C . SER A 1 537 ? 21.914 -8.118 -29.993 1.00 91.94 537 SER A C 1
ATOM 4232 O O . SER A 1 537 ? 22.886 -7.731 -29.340 1.00 91.94 537 SER A O 1
ATOM 4234 N N . SER A 1 538 ? 21.920 -8.090 -31.325 1.00 92.12 538 SER A N 1
ATOM 4235 C CA . SER A 1 538 ? 23.028 -7.453 -32.048 1.00 92.12 538 SER A CA 1
ATOM 4236 C C . SER A 1 538 ? 22.960 -5.922 -31.930 1.00 92.12 538 SER A C 1
ATOM 4238 O O . SER A 1 538 ? 21.895 -5.340 -31.727 1.00 92.12 538 SER A O 1
ATOM 4240 N N . ARG A 1 539 ? 24.090 -5.223 -32.111 1.00 86.88 539 ARG A N 1
ATOM 4241 C CA . ARG A 1 539 ? 24.126 -3.744 -32.040 1.00 86.88 539 ARG A CA 1
ATOM 4242 C C . ARG A 1 539 ? 23.289 -3.040 -33.114 1.00 86.88 539 ARG A C 1
ATOM 4244 O O . ARG A 1 539 ? 22.972 -1.868 -32.946 1.00 86.88 539 ARG A O 1
ATOM 4251 N N . HIS A 1 540 ? 22.972 -3.728 -34.208 1.00 87.69 540 HIS A N 1
ATOM 4252 C CA . HIS A 1 540 ? 22.199 -3.184 -35.329 1.00 87.69 540 HIS A CA 1
ATOM 4253 C C . HIS A 1 540 ? 20.735 -3.637 -35.317 1.00 87.69 540 HIS A C 1
ATOM 4255 O O . HIS A 1 540 ? 19.957 -3.217 -36.168 1.00 87.69 540 HIS A O 1
ATOM 4261 N N . GLU A 1 541 ? 20.362 -4.499 -34.374 1.00 93.00 541 GLU A N 1
ATOM 4262 C CA . GLU A 1 541 ? 19.007 -5.015 -34.253 1.00 93.00 541 GLU A CA 1
ATOM 4263 C C . GLU A 1 541 ? 18.085 -3.968 -33.634 1.00 93.00 541 GLU A C 1
ATOM 4265 O O . GLU A 1 541 ? 18.385 -3.384 -32.589 1.00 93.00 541 GLU A O 1
ATOM 4270 N N . VAL A 1 542 ? 16.949 -3.749 -34.293 1.00 94.19 542 VAL A N 1
ATOM 4271 C CA . VAL A 1 542 ? 15.897 -2.846 -33.835 1.00 94.19 542 VAL A CA 1
ATOM 4272 C C . VAL A 1 542 ? 14.717 -3.690 -33.383 1.00 94.19 542 VAL A C 1
ATOM 4274 O O . VAL A 1 542 ? 14.118 -4.415 -34.174 1.00 94.19 542 VAL A O 1
ATOM 4277 N N . TRP A 1 543 ? 14.381 -3.578 -32.104 1.00 94.94 543 TRP A N 1
ATOM 4278 C CA . TRP A 1 543 ? 13.229 -4.237 -31.508 1.00 94.94 543 TRP A CA 1
ATOM 4279 C C . TRP A 1 543 ? 11.972 -3.398 -31.717 1.00 94.94 543 TRP A C 1
ATOM 4281 O O . TRP A 1 543 ? 11.997 -2.215 -31.371 1.00 94.94 543 TRP A O 1
ATOM 4291 N N . PRO A 1 544 ? 10.867 -3.974 -32.221 1.00 96.56 544 PRO A N 1
ATOM 4292 C CA . PRO A 1 544 ? 9.592 -3.272 -32.289 1.00 96.56 544 PRO A CA 1
ATOM 4293 C C . PRO A 1 544 ? 9.084 -2.907 -30.888 1.00 96.56 544 PRO A C 1
ATOM 4295 O O . PRO A 1 544 ? 9.011 -3.768 -30.007 1.00 96.56 544 PRO A O 1
ATOM 4298 N N . ILE A 1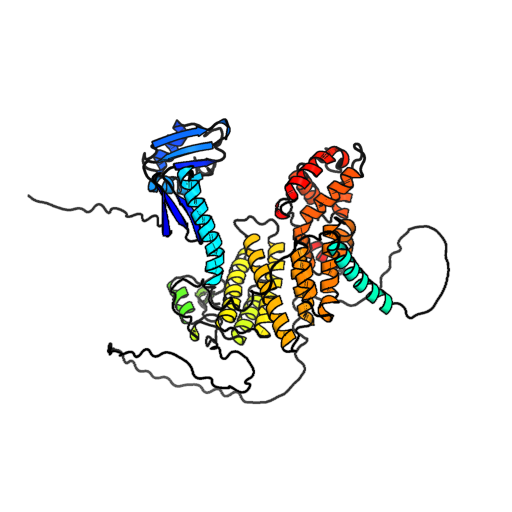 545 ? 8.655 -1.657 -30.690 1.00 95.88 545 ILE A N 1
ATOM 4299 C CA . ILE A 1 545 ? 8.082 -1.200 -29.410 1.00 95.88 545 ILE A CA 1
ATOM 4300 C C . ILE A 1 545 ? 6.833 -2.009 -29.047 1.00 95.88 545 ILE A C 1
ATOM 4302 O O . ILE A 1 545 ? 6.653 -2.364 -27.887 1.00 95.88 545 ILE A O 1
ATOM 4306 N N . ALA A 1 546 ? 6.017 -2.379 -30.037 1.00 95.56 546 ALA A N 1
ATOM 4307 C CA . ALA A 1 546 ? 4.831 -3.209 -29.827 1.00 95.56 546 ALA A CA 1
ATOM 4308 C C . ALA A 1 546 ? 5.161 -4.591 -29.228 1.00 95.56 546 ALA A C 1
ATOM 4310 O O . ALA A 1 546 ? 4.398 -5.107 -28.411 1.00 95.56 546 ALA A O 1
ATOM 4311 N N . GLU A 1 547 ? 6.306 -5.178 -29.590 1.00 95.06 547 GLU A N 1
ATOM 4312 C CA . GLU A 1 547 ? 6.723 -6.464 -29.027 1.00 95.06 547 GLU A CA 1
ATOM 4313 C C . GLU A 1 547 ? 7.235 -6.301 -27.593 1.00 95.06 547 GLU A C 1
ATOM 4315 O O . GLU A 1 547 ? 6.919 -7.127 -26.741 1.00 95.06 547 GLU A O 1
ATOM 4320 N N . LEU A 1 548 ? 7.951 -5.212 -27.285 1.00 94.25 548 LEU A N 1
ATOM 4321 C CA . LEU A 1 548 ? 8.343 -4.900 -25.906 1.00 94.25 548 LEU A CA 1
ATOM 4322 C C . LEU A 1 548 ? 7.138 -4.615 -25.010 1.00 94.25 548 LEU A C 1
ATOM 4324 O O . LEU A 1 548 ? 7.096 -5.111 -23.887 1.00 94.25 548 LEU A O 1
ATOM 4328 N N . MET A 1 549 ? 6.153 -3.872 -25.518 1.00 94.56 549 MET A N 1
ATOM 4329 C CA . MET A 1 549 ? 4.895 -3.600 -24.825 1.00 94.56 549 MET A CA 1
ATOM 4330 C C . MET A 1 549 ? 4.222 -4.910 -24.404 1.00 94.56 549 MET A C 1
ATOM 4332 O O . MET A 1 549 ? 3.940 -5.116 -23.225 1.00 94.56 549 MET A O 1
ATOM 4336 N N . ARG A 1 550 ? 4.046 -5.831 -25.361 1.00 93.62 550 ARG A N 1
ATOM 4337 C CA . ARG A 1 550 ? 3.424 -7.141 -25.137 1.00 93.62 550 ARG A CA 1
ATOM 4338 C C . ARG A 1 550 ? 4.243 -8.022 -24.193 1.00 93.62 550 ARG A C 1
ATOM 4340 O O . ARG A 1 550 ? 3.687 -8.659 -23.308 1.00 93.62 550 ARG A O 1
ATOM 4347 N N . LEU A 1 551 ? 5.559 -8.086 -24.390 1.00 94.00 551 LEU A N 1
ATOM 4348 C CA . LEU A 1 551 ? 6.446 -8.978 -23.643 1.00 94.00 551 LEU A CA 1
ATOM 4349 C C . LEU A 1 551 ? 6.635 -8.549 -22.181 1.00 94.00 551 LEU A C 1
ATOM 4351 O O . LEU A 1 551 ? 6.884 -9.397 -21.327 1.00 94.00 551 LEU A O 1
ATOM 4355 N N . LEU A 1 552 ? 6.550 -7.246 -21.905 1.00 94.12 552 LEU A N 1
ATOM 4356 C CA . LEU A 1 552 ? 6.824 -6.651 -20.593 1.00 94.12 552 LEU A CA 1
ATOM 4357 C C . LEU A 1 552 ? 5.574 -6.064 -19.920 1.00 94.12 552 LEU A C 1
ATOM 4359 O O . LEU A 1 552 ? 5.695 -5.281 -18.971 1.00 94.12 552 LEU A O 1
ATOM 4363 N N . ALA A 1 553 ? 4.400 -6.446 -20.435 1.00 93.62 553 ALA A N 1
ATOM 4364 C CA . ALA A 1 553 ? 3.080 -6.059 -19.951 1.00 93.62 553 ALA A CA 1
ATOM 4365 C C . ALA A 1 553 ? 2.966 -4.550 -19.682 1.00 93.62 553 ALA A C 1
ATOM 4367 O O . ALA A 1 553 ? 2.622 -4.125 -18.579 1.00 93.62 553 ALA A O 1
ATOM 4368 N N . PHE A 1 554 ? 3.344 -3.728 -20.662 1.00 92.62 554 PHE A N 1
ATOM 4369 C CA . PHE A 1 554 ? 2.967 -2.314 -20.666 1.00 92.62 554 PHE A CA 1
ATOM 4370 C C . PHE A 1 554 ? 1.529 -2.166 -21.160 1.00 92.62 554 PHE A C 1
ATOM 4372 O O . PHE A 1 554 ? 1.065 -2.970 -21.969 1.00 92.62 554 PHE A O 1
ATOM 4379 N N . ASP A 1 555 ? 0.853 -1.117 -20.704 1.00 88.31 555 ASP A N 1
ATOM 4380 C CA . ASP A 1 555 ? -0.540 -0.850 -21.070 1.00 88.31 555 ASP A CA 1
ATOM 4381 C C . ASP A 1 555 ? -0.695 -0.529 -22.551 1.00 88.31 555 ASP A C 1
ATOM 4383 O O . ASP A 1 555 ? -1.598 -1.026 -23.228 1.00 88.31 555 ASP A O 1
ATOM 4387 N N . ASP A 1 556 ? 0.197 0.327 -23.044 1.00 91.81 556 ASP A N 1
ATOM 4388 C CA . ASP A 1 556 ? 0.192 0.792 -24.414 1.00 91.81 556 ASP A CA 1
ATOM 4389 C C . ASP A 1 556 ? 1.593 1.231 -24.877 1.00 91.81 556 ASP A C 1
ATOM 4391 O O . ASP A 1 556 ? 2.586 1.245 -24.135 1.00 91.81 556 ASP A O 1
ATOM 4395 N N . ILE A 1 557 ? 1.675 1.570 -26.165 1.00 93.00 557 ILE A N 1
ATOM 4396 C CA . ILE A 1 557 ? 2.905 2.026 -26.816 1.00 93.00 557 ILE A CA 1
ATOM 4397 C C . ILE A 1 557 ? 3.406 3.328 -26.179 1.00 93.00 557 ILE A C 1
ATOM 4399 O O . ILE A 1 557 ? 4.612 3.492 -26.001 1.00 93.00 557 ILE A O 1
ATOM 4403 N N . SER A 1 558 ? 2.509 4.247 -25.820 1.00 91.62 558 SER A N 1
ATOM 4404 C CA . SER A 1 558 ? 2.875 5.541 -25.242 1.00 91.62 558 SER A CA 1
ATOM 4405 C C . SER A 1 558 ? 3.475 5.391 -23.846 1.00 91.62 558 SER A C 1
ATOM 4407 O O . SER A 1 558 ? 4.463 6.055 -23.540 1.00 91.62 558 SER A O 1
ATOM 4409 N N . ASP A 1 559 ? 2.937 4.498 -23.018 1.00 89.56 559 ASP A N 1
ATOM 4410 C CA . ASP A 1 559 ? 3.487 4.168 -21.707 1.00 89.56 559 ASP A CA 1
ATOM 4411 C C . ASP A 1 559 ? 4.847 3.474 -21.827 1.00 89.56 559 ASP A C 1
ATOM 4413 O O . ASP A 1 559 ? 5.795 3.829 -21.124 1.00 89.56 559 ASP A O 1
ATOM 4417 N N . THR A 1 560 ? 4.985 2.570 -22.803 1.00 92.38 560 THR A N 1
ATOM 4418 C CA . THR A 1 560 ? 6.270 1.933 -23.123 1.00 92.38 560 THR A CA 1
ATOM 4419 C C . THR A 1 560 ? 7.321 2.984 -23.487 1.00 92.38 560 THR A C 1
ATOM 4421 O O . THR A 1 560 ? 8.407 2.997 -22.910 1.00 92.38 560 THR A O 1
ATOM 4424 N N . ILE A 1 561 ? 7.001 3.904 -24.404 1.00 92.19 561 ILE A N 1
ATOM 4425 C CA . ILE A 1 561 ? 7.906 4.989 -24.815 1.00 92.19 561 ILE A CA 1
ATOM 4426 C C . ILE A 1 561 ? 8.252 5.882 -23.623 1.00 92.19 561 ILE A C 1
ATOM 4428 O O . ILE A 1 561 ? 9.430 6.130 -23.381 1.00 92.19 561 ILE A O 1
ATOM 4432 N N . ARG A 1 562 ? 7.264 6.294 -22.822 1.00 90.69 562 ARG A N 1
ATOM 4433 C CA . ARG A 1 562 ? 7.485 7.125 -21.629 1.00 90.69 562 ARG A CA 1
ATOM 4434 C C . ARG A 1 562 ? 8.430 6.453 -20.634 1.00 90.69 562 ARG A C 1
ATOM 4436 O O . ARG A 1 562 ? 9.303 7.105 -20.066 1.00 90.69 562 ARG A O 1
ATOM 4443 N N . PHE A 1 563 ? 8.281 5.148 -20.413 1.00 90.12 563 PHE A N 1
ATOM 4444 C CA . PHE A 1 563 ? 9.185 4.389 -19.553 1.00 90.12 563 PHE A CA 1
ATOM 4445 C C . PHE A 1 563 ? 10.615 4.363 -20.110 1.00 90.12 563 PHE A C 1
ATOM 4447 O O . PHE A 1 563 ? 11.570 4.583 -19.362 1.00 90.12 563 PHE A O 1
ATOM 4454 N N . LEU A 1 564 ? 10.771 4.145 -21.420 1.00 92.25 564 LEU A N 1
ATOM 4455 C CA . LEU A 1 564 ? 12.069 4.175 -22.099 1.00 92.25 564 LEU A CA 1
ATOM 4456 C C . LEU A 1 564 ? 12.728 5.560 -22.005 1.00 92.25 564 LEU A C 1
ATOM 4458 O O . LEU A 1 564 ? 13.895 5.650 -21.625 1.00 92.25 564 LEU A O 1
ATOM 4462 N N . GLU A 1 565 ? 11.978 6.633 -22.254 1.00 90.56 565 GLU A N 1
ATOM 4463 C CA . GLU A 1 565 ? 12.441 8.021 -22.138 1.00 90.56 565 GLU A CA 1
ATOM 4464 C C . GLU A 1 565 ? 12.871 8.363 -20.710 1.00 90.56 565 GLU A C 1
ATOM 4466 O O . GLU A 1 565 ? 13.946 8.928 -20.504 1.00 90.56 565 GLU A O 1
ATOM 4471 N N . ASN A 1 566 ? 12.089 7.950 -19.708 1.00 88.50 566 ASN A N 1
ATOM 4472 C CA . ASN A 1 566 ? 12.443 8.111 -18.298 1.00 88.50 566 ASN A CA 1
ATOM 4473 C C . ASN A 1 566 ? 13.734 7.359 -17.948 1.00 88.50 566 ASN A C 1
ATOM 4475 O O . ASN A 1 566 ? 14.540 7.838 -17.149 1.00 88.50 566 ASN A O 1
ATOM 4479 N N . CYS A 1 567 ? 13.962 6.203 -18.572 1.00 88.69 567 CYS A N 1
ATOM 4480 C CA . CYS A 1 567 ? 15.214 5.460 -18.474 1.00 88.69 567 CYS A CA 1
ATOM 4481 C C . CYS A 1 567 ? 16.367 6.107 -19.271 1.00 88.69 567 CYS A C 1
ATOM 4483 O O . CYS A 1 567 ? 17.509 5.669 -19.152 1.00 88.69 567 CYS A O 1
ATOM 4485 N N . GLY A 1 568 ? 16.121 7.148 -20.068 1.00 90.44 568 GLY A N 1
ATOM 4486 C CA . GLY A 1 568 ? 17.121 7.758 -20.947 1.00 90.44 568 GLY A CA 1
ATOM 4487 C C . GLY A 1 568 ? 17.487 6.880 -22.147 1.00 90.44 568 GLY A C 1
ATOM 4488 O O . GLY A 1 568 ? 18.612 6.962 -22.640 1.00 90.44 568 GLY A O 1
ATOM 4489 N N . LEU A 1 569 ? 16.567 6.015 -22.584 1.00 92.06 569 LEU A N 1
ATOM 4490 C CA . LEU A 1 569 ? 16.717 5.151 -23.750 1.00 92.06 569 LEU A CA 1
ATOM 4491 C C . LEU A 1 569 ? 16.054 5.799 -24.969 1.00 92.06 569 LEU A C 1
ATOM 4493 O O . LEU A 1 569 ? 14.891 6.192 -24.926 1.00 92.06 569 LEU A O 1
ATOM 4497 N N . ALA A 1 570 ? 16.801 5.896 -26.064 1.00 92.56 570 ALA A N 1
ATOM 4498 C CA . ALA A 1 570 ? 16.347 6.474 -27.318 1.00 92.56 570 ALA A CA 1
ATOM 4499 C C . ALA A 1 570 ? 15.592 5.443 -28.166 1.00 92.56 570 ALA A C 1
ATOM 4501 O O . ALA A 1 570 ? 16.079 4.332 -28.408 1.00 92.56 570 ALA A O 1
ATOM 4502 N N . THR A 1 571 ? 14.421 5.840 -28.651 1.00 94.38 571 THR A N 1
ATOM 4503 C CA . THR A 1 571 ? 13.659 5.133 -29.683 1.00 94.38 571 THR A CA 1
ATOM 4504 C C . THR A 1 571 ? 14.116 5.568 -31.080 1.00 94.38 571 THR A C 1
ATOM 4506 O O . THR A 1 571 ? 14.899 6.509 -31.244 1.00 94.38 571 THR A O 1
ATOM 4509 N N . THR A 1 572 ? 13.679 4.850 -32.113 1.00 92.38 572 THR A N 1
ATOM 4510 C CA . THR A 1 572 ? 13.885 5.253 -33.508 1.00 92.38 572 THR A CA 1
ATOM 4511 C C . THR A 1 572 ? 13.138 6.561 -33.820 1.00 92.38 572 THR A C 1
ATOM 4513 O O . THR A 1 572 ? 12.166 6.881 -33.139 1.00 92.38 572 THR A O 1
ATOM 4516 N N . PRO A 1 573 ? 13.543 7.334 -34.849 1.00 87.25 573 PRO A N 1
ATOM 4517 C CA . PRO A 1 573 ? 12.923 8.631 -35.159 1.00 87.25 573 PRO A CA 1
ATOM 4518 C C . PRO A 1 573 ? 11.419 8.575 -35.459 1.00 87.25 573 PRO A C 1
ATOM 4520 O O . PRO A 1 573 ? 10.711 9.556 -35.261 1.00 87.25 573 PRO A O 1
ATOM 4523 N N . ASP A 1 574 ? 10.939 7.438 -35.955 1.00 87.75 574 ASP A N 1
ATOM 4524 C CA . ASP A 1 574 ? 9.527 7.153 -36.212 1.00 87.75 574 ASP A CA 1
ATOM 4525 C C . ASP A 1 574 ? 8.780 6.616 -34.973 1.00 87.75 574 ASP A C 1
ATOM 4527 O O . ASP A 1 574 ? 7.572 6.402 -35.031 1.00 87.75 574 ASP A O 1
ATOM 4531 N N . GLY A 1 575 ? 9.479 6.392 -33.856 1.00 84.75 575 GLY A N 1
ATOM 4532 C CA . GLY A 1 575 ? 8.924 5.921 -32.586 1.00 84.75 575 GLY A CA 1
ATOM 4533 C C . GLY A 1 575 ? 8.492 4.452 -32.576 1.00 84.75 575 GLY A C 1
ATOM 4534 O O . GLY A 1 575 ? 7.859 4.015 -31.618 1.00 84.75 575 GLY A O 1
ATOM 4535 N N . THR A 1 576 ? 8.803 3.677 -33.620 1.00 92.62 576 THR A N 1
ATOM 4536 C CA . THR A 1 576 ? 8.294 2.302 -33.781 1.00 92.62 576 THR A CA 1
ATOM 4537 C C . THR A 1 576 ? 9.231 1.235 -33.221 1.00 92.62 576 THR A C 1
ATOM 4539 O O . THR A 1 576 ? 8.793 0.105 -32.977 1.00 92.62 576 THR A O 1
ATOM 4542 N N . GLY A 1 577 ? 10.500 1.571 -32.975 1.00 94.44 577 GLY A N 1
ATOM 4543 C CA . GLY A 1 577 ? 11.505 0.618 -32.525 1.00 94.44 577 GLY A CA 1
ATOM 4544 C C . GLY A 1 577 ? 12.549 1.177 -31.561 1.00 94.44 577 GLY A C 1
ATOM 4545 O O . GLY A 1 577 ? 12.613 2.371 -31.271 1.00 94.44 577 GLY A O 1
ATOM 4546 N N . ILE A 1 578 ? 13.395 0.281 -31.056 1.00 95.38 578 ILE A N 1
ATOM 4547 C CA . ILE A 1 578 ? 14.518 0.598 -30.170 1.00 95.38 578 ILE A CA 1
ATOM 4548 C C . ILE A 1 578 ? 15.707 -0.331 -30.430 1.00 95.38 578 ILE A C 1
ATOM 4550 O O . ILE A 1 578 ? 15.570 -1.550 -30.509 1.00 95.38 578 ILE A O 1
ATOM 4554 N N . GLY A 1 579 ? 16.907 0.243 -30.517 1.00 95.38 579 GLY A N 1
ATOM 4555 C CA . GLY A 1 579 ? 18.153 -0.522 -30.562 1.00 95.38 579 GLY A CA 1
ATOM 4556 C C . GLY A 1 579 ? 18.635 -0.879 -29.157 1.00 95.38 579 GLY A C 1
ATOM 4557 O O . GLY A 1 579 ? 19.444 -0.143 -28.592 1.00 95.38 579 GLY A O 1
ATOM 4558 N N . LEU A 1 580 ? 18.147 -1.982 -28.577 1.00 93.12 580 LEU A N 1
ATOM 4559 C CA . LEU A 1 580 ? 18.521 -2.396 -27.213 1.00 93.12 580 LEU A CA 1
ATOM 4560 C C . LEU A 1 580 ? 20.016 -2.725 -27.095 1.00 93.12 580 LEU A C 1
ATOM 4562 O O . LEU A 1 580 ? 20.675 -2.239 -26.178 1.00 93.12 580 LEU A O 1
ATOM 4566 N N . GLY A 1 581 ? 20.575 -3.478 -28.049 1.00 92.12 581 GLY A N 1
ATOM 4567 C CA . GLY A 1 581 ? 22.003 -3.828 -28.056 1.00 92.12 581 GLY A CA 1
ATOM 4568 C C . GLY A 1 581 ? 22.927 -2.613 -28.216 1.00 92.12 581 GLY A C 1
ATOM 4569 O O . GLY A 1 581 ? 24.018 -2.573 -27.652 1.00 92.12 581 GLY A O 1
ATOM 4570 N N . ALA A 1 582 ? 22.483 -1.569 -28.925 1.00 93.19 582 ALA A N 1
ATOM 4571 C CA . ALA A 1 582 ? 23.228 -0.311 -29.041 1.00 93.19 582 ALA A CA 1
ATOM 4572 C C . ALA A 1 582 ? 23.271 0.486 -27.722 1.00 93.19 582 ALA A C 1
ATOM 4574 O O . ALA A 1 582 ? 24.165 1.309 -27.527 1.00 93.19 582 ALA A O 1
ATOM 4575 N N . GLN A 1 583 ? 22.321 0.236 -26.817 1.00 94.12 583 GLN A N 1
ATOM 4576 C CA . GLN A 1 583 ? 22.121 0.982 -25.572 1.00 94.12 583 GLN A CA 1
ATOM 4577 C C . GLN A 1 583 ? 22.427 0.151 -24.317 1.00 94.12 583 GLN A C 1
ATOM 4579 O O . GLN A 1 583 ? 22.122 0.575 -23.201 1.00 94.12 583 GLN A O 1
ATOM 4584 N N . GLU A 1 584 ? 23.079 -1.006 -24.476 1.00 92.81 584 GLU A N 1
ATOM 4585 C CA . GLU A 1 584 ? 23.408 -1.934 -23.387 1.00 92.81 584 GLU A CA 1
ATOM 4586 C C . GLU A 1 584 ? 24.162 -1.248 -22.236 1.00 92.81 584 GLU A C 1
ATOM 4588 O O . GLU A 1 584 ? 23.834 -1.458 -21.070 1.00 92.81 584 GLU A O 1
ATOM 4593 N N . ALA A 1 585 ? 25.123 -0.371 -22.545 1.00 90.62 585 ALA A N 1
ATOM 4594 C CA . ALA A 1 585 ? 25.893 0.354 -21.533 1.00 90.62 585 ALA A CA 1
ATOM 4595 C C . ALA A 1 585 ? 25.015 1.280 -20.670 1.00 90.62 585 ALA A C 1
ATOM 4597 O O . ALA A 1 585 ? 25.204 1.357 -19.454 1.00 90.62 585 ALA A O 1
ATOM 4598 N N . THR A 1 586 ? 24.032 1.951 -21.278 1.00 91.12 586 THR A N 1
ATOM 4599 C CA . THR A 1 586 ? 23.062 2.794 -20.566 1.00 91.12 586 THR A CA 1
ATOM 4600 C C . THR A 1 586 ? 22.190 1.940 -19.652 1.00 91.12 586 THR A C 1
ATOM 4602 O O . THR A 1 586 ? 22.047 2.250 -18.470 1.00 91.12 586 THR A O 1
ATOM 4605 N N . ILE A 1 587 ? 21.679 0.817 -20.165 1.00 90.38 587 ILE A N 1
ATOM 4606 C CA . ILE A 1 587 ? 20.846 -0.124 -19.403 1.00 90.38 587 ILE A CA 1
ATOM 4607 C C . ILE A 1 587 ? 21.631 -0.719 -18.221 1.00 90.38 587 ILE A C 1
ATOM 4609 O O . ILE A 1 587 ? 21.123 -0.771 -17.100 1.00 90.38 587 ILE A O 1
ATOM 4613 N N . ALA A 1 588 ? 22.892 -1.101 -18.430 1.00 87.88 588 ALA A N 1
ATOM 4614 C CA . ALA A 1 588 ? 23.770 -1.598 -17.373 1.00 87.88 588 ALA A CA 1
ATOM 4615 C C . ALA A 1 588 ? 24.045 -0.532 -16.296 1.00 87.88 588 ALA A C 1
ATOM 4617 O O . ALA A 1 588 ? 24.047 -0.836 -15.105 1.00 87.88 588 ALA A O 1
ATOM 4618 N N . ALA A 1 589 ? 24.220 0.734 -16.684 1.00 87.31 589 ALA A N 1
ATOM 4619 C CA . ALA A 1 589 ? 24.402 1.827 -15.731 1.00 87.31 589 ALA A CA 1
ATOM 4620 C C . ALA A 1 589 ? 23.138 2.102 -14.895 1.00 87.31 589 ALA A C 1
ATOM 4622 O O . ALA A 1 589 ? 23.245 2.387 -13.699 1.00 87.31 589 ALA A O 1
ATOM 4623 N N . LEU A 1 590 ? 21.948 2.010 -15.500 1.00 85.88 590 LEU A N 1
ATOM 4624 C CA . LEU A 1 590 ? 20.669 2.109 -14.786 1.00 85.88 590 LEU A CA 1
ATOM 4625 C C . LEU A 1 590 ? 20.509 0.976 -13.780 1.00 85.88 590 LEU A C 1
ATOM 4627 O O . LEU A 1 590 ? 20.100 1.221 -12.648 1.00 85.88 590 LEU A O 1
ATOM 4631 N N . MET A 1 591 ? 20.887 -0.242 -14.168 1.00 82.69 591 MET A N 1
ATOM 4632 C CA . MET A 1 591 ? 20.844 -1.399 -13.285 1.00 82.69 591 MET A CA 1
ATOM 4633 C C . MET A 1 591 ? 21.635 -1.186 -12.011 1.00 82.69 591 MET A C 1
ATOM 4635 O O . MET A 1 591 ? 21.081 -1.348 -10.929 1.00 82.69 591 MET A O 1
ATOM 4639 N N . THR A 1 592 ? 22.885 -0.743 -12.135 1.00 79.62 592 THR A N 1
ATOM 4640 C CA . THR A 1 592 ? 23.756 -0.471 -10.987 1.00 79.62 592 THR A CA 1
ATOM 4641 C C . THR A 1 592 ? 23.170 0.599 -10.064 1.00 79.62 592 THR A C 1
ATOM 4643 O O . THR A 1 592 ? 23.286 0.486 -8.850 1.00 79.62 592 THR A O 1
ATOM 4646 N N . LYS A 1 593 ? 22.491 1.617 -10.612 1.00 71.44 593 LYS A N 1
ATOM 4647 C CA . LYS A 1 593 ? 21.812 2.667 -9.825 1.00 71.44 593 LYS A CA 1
ATOM 4648 C C . LYS A 1 593 ? 20.505 2.196 -9.180 1.00 71.44 593 LYS A C 1
ATOM 4650 O O . LYS A 1 593 ? 20.085 2.759 -8.176 1.00 71.44 593 LYS A O 1
ATOM 4655 N N . SER A 1 594 ? 19.859 1.192 -9.766 1.00 65.62 594 SER A N 1
ATOM 4656 C CA . SER A 1 594 ? 18.570 0.651 -9.335 1.00 65.62 594 SER A CA 1
ATOM 4657 C C . SER A 1 594 ? 18.693 -0.542 -8.375 1.00 65.62 594 SER A C 1
ATOM 4659 O O . SER A 1 594 ? 17.669 -1.017 -7.880 1.00 65.62 594 SER A O 1
ATOM 4661 N N . MET A 1 595 ? 19.902 -1.052 -8.100 1.00 54.47 595 MET A N 1
ATOM 4662 C CA . MET A 1 595 ? 20.078 -2.228 -7.231 1.00 54.47 595 MET A CA 1
ATOM 4663 C C . MET A 1 595 ? 19.612 -1.979 -5.789 1.00 54.47 595 MET A C 1
ATOM 4665 O O . MET A 1 595 ? 19.165 -2.922 -5.137 1.00 54.47 595 MET A O 1
ATOM 4669 N N . ASP A 1 596 ? 19.642 -0.724 -5.328 1.00 45.38 596 ASP A N 1
ATOM 4670 C CA . ASP A 1 596 ? 19.398 -0.373 -3.926 1.00 45.38 596 ASP A CA 1
ATOM 4671 C C . ASP A 1 596 ? 17.914 -0.172 -3.570 1.00 45.38 596 ASP A C 1
ATOM 4673 O O . ASP A 1 596 ? 17.552 -0.286 -2.397 1.00 45.38 596 ASP A O 1
ATOM 4677 N N . CYS A 1 597 ? 17.030 0.119 -4.538 1.00 53.28 597 CYS A N 1
ATOM 4678 C CA . CYS A 1 597 ? 15.601 0.283 -4.259 1.00 53.28 597 CYS A CA 1
ATOM 4679 C C . CYS A 1 597 ? 14.694 0.117 -5.493 1.00 53.28 597 CYS A C 1
ATOM 4681 O O . CYS A 1 597 ? 14.981 0.651 -6.559 1.00 53.28 597 CYS A O 1
ATOM 4683 N N . ASP A 1 598 ? 13.555 -0.575 -5.352 1.00 53.09 598 ASP A N 1
ATOM 4684 C CA . ASP A 1 598 ? 12.584 -0.747 -6.453 1.00 53.09 598 ASP A CA 1
ATOM 4685 C C . ASP A 1 598 ? 11.935 0.594 -6.866 1.00 53.09 598 ASP A C 1
ATOM 4687 O O . ASP A 1 598 ? 11.596 0.796 -8.029 1.00 53.09 598 ASP A O 1
ATOM 4691 N N . ALA A 1 599 ? 11.873 1.557 -5.937 1.00 50.16 599 ALA A N 1
ATOM 4692 C CA . ALA A 1 599 ? 11.448 2.938 -6.184 1.00 50.16 599 ALA A CA 1
ATOM 4693 C C . ALA A 1 599 ? 12.500 3.797 -6.925 1.00 50.16 599 ALA A C 1
ATOM 4695 O O . ALA A 1 599 ? 12.240 4.958 -7.228 1.00 50.16 599 ALA A O 1
ATOM 4696 N N . CYS A 1 600 ? 13.694 3.255 -7.191 1.00 48.41 600 CYS A N 1
ATOM 4697 C CA . CYS A 1 600 ? 14.802 3.963 -7.836 1.00 48.41 600 CYS A CA 1
ATOM 4698 C C . CYS A 1 600 ? 14.771 3.809 -9.368 1.00 48.41 600 CYS A C 1
ATOM 4700 O O . CYS A 1 600 ? 15.581 4.438 -10.051 1.00 48.41 600 CYS A O 1
ATOM 4702 N N . VAL A 1 601 ? 13.867 2.983 -9.919 1.00 57.97 601 VAL A N 1
ATOM 4703 C CA . VAL A 1 601 ? 13.697 2.848 -11.372 1.00 57.97 601 VAL A CA 1
ATOM 4704 C C . VAL A 1 601 ? 12.968 4.089 -11.913 1.00 57.97 601 VAL A C 1
ATOM 4706 O O . VAL A 1 601 ? 11.860 4.393 -11.463 1.00 57.97 601 VAL A O 1
ATOM 4709 N N . PRO A 1 602 ? 13.545 4.819 -12.884 1.00 50.72 602 PRO A N 1
ATOM 4710 C CA . PRO A 1 602 ? 12.865 5.944 -13.518 1.00 50.72 602 PRO A CA 1
ATOM 4711 C C . PRO A 1 602 ? 11.553 5.495 -14.172 1.00 50.72 602 PRO A C 1
ATOM 4713 O O . PRO A 1 602 ? 11.538 4.531 -14.931 1.00 50.72 602 PRO A O 1
ATOM 4716 N N . GLY A 1 603 ? 10.440 6.169 -13.871 1.00 50.97 603 GLY A N 1
ATOM 4717 C CA . GLY A 1 603 ? 9.134 5.799 -14.428 1.00 50.97 603 GLY A CA 1
ATOM 4718 C C . GLY A 1 603 ? 8.536 4.496 -13.878 1.00 50.97 603 GLY A C 1
ATOM 4719 O O . GLY A 1 603 ? 7.582 3.995 -14.462 1.00 50.97 603 GLY A O 1
ATOM 4720 N N . ALA A 1 604 ? 9.044 3.957 -12.756 1.00 45.12 604 ALA A N 1
ATOM 4721 C CA . ALA A 1 604 ? 8.495 2.766 -12.079 1.00 45.12 604 ALA A CA 1
ATOM 4722 C C . ALA A 1 604 ? 7.001 2.864 -11.744 1.00 45.12 604 ALA A C 1
ATOM 4724 O O . ALA A 1 604 ? 6.351 1.857 -11.485 1.00 45.12 604 ALA A O 1
ATOM 4725 N N . THR A 1 605 ? 6.486 4.088 -11.709 1.00 47.16 605 THR A N 1
ATOM 4726 C CA . THR A 1 605 ? 5.121 4.421 -11.342 1.00 47.16 605 THR A CA 1
ATOM 4727 C C . THR A 1 605 ? 4.232 4.685 -12.555 1.00 47.16 605 THR A C 1
ATOM 4729 O O . THR A 1 605 ? 3.232 5.386 -12.412 1.00 47.16 605 THR A O 1
ATOM 4732 N N . SER A 1 606 ? 4.589 4.173 -13.744 1.00 42.12 606 SER A N 1
ATOM 4733 C CA . SER A 1 606 ? 3.638 4.083 -14.858 1.00 42.12 606 SER A CA 1
ATOM 4734 C C . SER A 1 606 ? 2.350 3.475 -14.317 1.00 42.12 606 SER A C 1
ATOM 4736 O O . SER A 1 606 ? 2.406 2.406 -13.704 1.00 42.12 606 SER A O 1
ATOM 4738 N N . SER A 1 607 ? 1.228 4.166 -14.496 1.00 37.94 607 SER A N 1
ATOM 4739 C CA . SER A 1 607 ? -0.097 3.670 -14.157 1.00 37.94 607 SER A CA 1
ATOM 4740 C C . SER A 1 607 ? -0.394 2.480 -15.061 1.00 37.94 607 SER A C 1
ATOM 4742 O O . SER A 1 607 ? -1.057 2.647 -16.077 1.00 37.94 607 SER A O 1
ATOM 4744 N N . VAL A 1 608 ? 0.140 1.300 -14.737 1.00 42.97 608 VAL A N 1
ATOM 4745 C CA . VAL A 1 608 ? -0.357 0.069 -15.336 1.00 42.97 608 VAL A CA 1
ATOM 4746 C C . VAL A 1 608 ? -1.762 -0.061 -14.810 1.00 42.97 608 VAL A C 1
ATOM 4748 O O . VAL A 1 608 ? -1.989 -0.397 -13.648 1.00 42.97 608 VAL A O 1
ATOM 4751 N N . SER A 1 609 ? -2.715 0.293 -15.646 1.00 40.19 609 SER A N 1
ATOM 4752 C CA . SER A 1 609 ? -4.089 -0.039 -15.423 1.00 40.19 609 SER A CA 1
ATOM 4753 C C . SER A 1 609 ? -4.151 -1.565 -15.410 1.00 40.19 609 SER A C 1
ATOM 4755 O O . SER A 1 609 ? -4.161 -2.233 -16.439 1.00 40.19 609 SER A O 1
ATOM 4757 N N . LEU A 1 610 ? -4.300 -2.142 -14.215 1.00 46.12 610 LEU A N 1
ATOM 4758 C CA . LEU A 1 610 ? -4.778 -3.522 -14.079 1.00 46.12 610 LEU A CA 1
ATOM 4759 C C . LEU A 1 610 ? -6.184 -3.695 -14.715 1.00 46.12 610 LEU A C 1
ATOM 4761 O O . LEU A 1 610 ? -6.736 -4.788 -14.695 1.00 46.12 610 LEU A O 1
ATOM 4765 N N . SER A 1 611 ? -6.737 -2.644 -15.345 1.00 34.91 611 SER A N 1
ATOM 4766 C CA . SER A 1 611 ? -7.915 -2.632 -16.218 1.00 34.91 611 SER A CA 1
ATOM 4767 C C . SER A 1 611 ? -7.856 -3.621 -17.386 1.00 34.91 611 SER A C 1
ATOM 4769 O O . SER A 1 611 ? -8.896 -3.945 -17.959 1.00 34.91 611 SER A O 1
ATOM 4771 N N . THR A 1 612 ? -6.689 -4.160 -17.753 1.00 35.75 612 THR A N 1
ATOM 4772 C CA . THR A 1 612 ? -6.634 -5.285 -18.701 1.00 35.75 612 THR A CA 1
ATOM 4773 C C . THR A 1 612 ? -7.260 -6.562 -18.137 1.00 35.75 612 THR A C 1
ATOM 4775 O O . THR A 1 612 ? -7.753 -7.364 -18.929 1.00 35.75 612 THR A O 1
ATOM 4778 N N . HIS A 1 613 ? -7.395 -6.708 -16.811 1.00 36.84 613 HIS A N 1
ATOM 4779 C CA . HIS 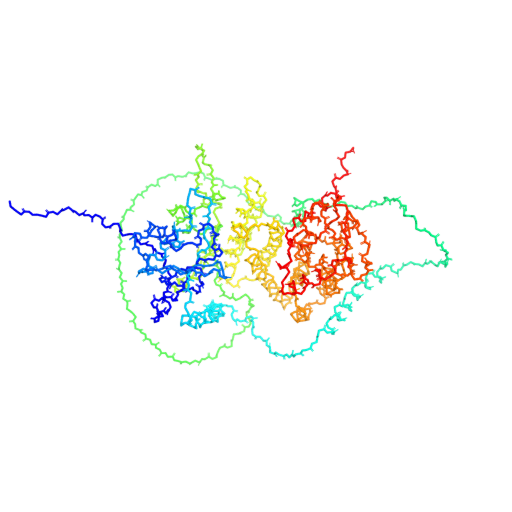A 1 613 ? -8.271 -7.735 -16.235 1.00 36.84 613 HIS A CA 1
ATOM 4780 C C . HIS A 1 613 ? -9.765 -7.456 -16.480 1.00 36.84 613 HIS A C 1
ATOM 4782 O O . HIS A 1 613 ? -10.517 -8.407 -16.684 1.00 36.84 613 HIS A O 1
ATOM 4788 N N . ASP A 1 614 ? -10.183 -6.190 -16.590 1.00 30.41 614 ASP A N 1
ATOM 4789 C CA . ASP A 1 614 ? -11.560 -5.819 -16.960 1.00 30.41 614 ASP A CA 1
ATOM 4790 C C . ASP A 1 614 ? -11.807 -5.877 -18.479 1.00 30.41 614 ASP A C 1
ATOM 4792 O O . ASP A 1 614 ? -12.922 -6.154 -18.931 1.00 30.41 614 ASP A O 1
ATOM 4796 N N . ARG A 1 615 ? -10.783 -5.674 -19.319 1.00 29.41 615 ARG A N 1
ATOM 4797 C CA . ARG A 1 615 ? -10.913 -5.758 -20.791 1.00 29.41 615 ARG A CA 1
ATOM 4798 C C . ARG A 1 615 ? -10.972 -7.179 -21.340 1.00 29.41 615 ARG A C 1
ATOM 4800 O O . ARG A 1 615 ? -11.564 -7.382 -22.397 1.00 29.41 615 ARG A O 1
ATOM 4807 N N . VAL A 1 616 ? -10.442 -8.167 -20.621 1.00 33.50 616 VAL A N 1
ATOM 4808 C CA . VAL A 1 616 ? -10.637 -9.584 -20.980 1.00 33.50 616 VAL A CA 1
ATOM 4809 C C . VAL A 1 616 ? -12.053 -10.066 -20.609 1.00 33.50 616 VAL A C 1
ATOM 4811 O O . VAL A 1 616 ? -12.533 -11.037 -21.189 1.00 33.50 616 VAL A O 1
ATOM 4814 N N . GLN A 1 617 ? -12.774 -9.351 -19.733 1.00 33.31 617 GLN A N 1
ATOM 4815 C CA . GLN A 1 617 ? -14.141 -9.703 -19.316 1.00 33.31 617 GLN A CA 1
ATOM 4816 C C . GLN A 1 617 ? -15.264 -8.857 -19.953 1.00 33.31 617 GLN A C 1
ATOM 4818 O O . GLN A 1 617 ? -16.408 -9.307 -19.996 1.00 33.31 617 GLN A O 1
ATOM 4823 N N . SER A 1 618 ? -14.980 -7.667 -20.494 1.00 26.09 618 SER A N 1
ATOM 4824 C CA . SER A 1 618 ? -16.022 -6.710 -20.928 1.00 26.09 618 SER A CA 1
ATOM 4825 C C . SER A 1 618 ? -16.423 -6.748 -22.413 1.00 26.09 618 SER A C 1
ATOM 4827 O O . SER A 1 618 ? -17.364 -6.059 -22.803 1.00 26.09 618 SER A O 1
ATOM 4829 N N . HIS A 1 619 ? -15.812 -7.587 -23.256 1.00 27.41 619 HIS A N 1
ATOM 4830 C CA . HIS A 1 619 ? -16.232 -7.765 -24.662 1.00 27.41 619 HIS A CA 1
ATOM 4831 C C . HIS A 1 619 ? -17.193 -8.950 -24.898 1.00 27.41 619 HIS A C 1
ATOM 4833 O O . HIS A 1 619 ? -17.219 -9.530 -25.981 1.00 27.41 619 HIS A O 1
ATOM 4839 N N . GLY A 1 620 ? -18.012 -9.301 -23.899 1.00 29.94 620 GLY A N 1
ATOM 4840 C CA . GLY A 1 620 ? -18.910 -10.466 -23.939 1.00 29.94 620 GLY A CA 1
ATOM 4841 C C . GLY A 1 620 ? -20.408 -10.198 -23.757 1.00 29.94 620 GLY A C 1
ATOM 4842 O O . GLY A 1 620 ? -21.152 -11.156 -23.569 1.00 29.94 620 GLY A O 1
ATOM 4843 N N . THR A 1 621 ? -20.876 -8.947 -23.786 1.00 29.50 621 THR A N 1
ATOM 4844 C CA . THR A 1 621 ? -22.290 -8.609 -23.511 1.00 29.50 621 THR A CA 1
ATOM 4845 C C . THR A 1 621 ? -22.855 -7.580 -24.491 1.00 29.50 621 THR A C 1
ATOM 4847 O O . THR A 1 621 ? -23.260 -6.485 -24.118 1.00 29.50 621 THR A O 1
ATOM 4850 N N . GLN A 1 622 ? -22.941 -7.955 -25.765 1.00 27.08 622 GLN A N 1
ATOM 4851 C CA . GLN A 1 622 ? -24.000 -7.464 -26.653 1.00 27.08 622 GLN A CA 1
ATOM 4852 C C . GLN A 1 622 ? -24.479 -8.612 -27.542 1.00 27.08 622 GLN A C 1
ATOM 4854 O O . GLN A 1 622 ? -23.892 -8.859 -28.589 1.00 27.08 622 GLN A O 1
ATOM 4859 N N . THR A 1 623 ? -25.493 -9.328 -27.049 1.00 28.02 623 THR A N 1
ATOM 4860 C CA . THR A 1 623 ? -26.712 -9.825 -27.729 1.00 28.02 623 THR A CA 1
ATOM 4861 C C . THR A 1 623 ? -27.454 -10.735 -26.770 1.00 28.02 623 THR A C 1
ATOM 4863 O O . THR A 1 623 ? -26.815 -11.706 -26.302 1.00 28.02 623 THR A O 1
#

Organism: NCBI:txid2690220

InterPro domains:
  IPR005062 SAC3/GANP/THP3, conserved domain [PF03399] (283-571)
  IPR045107 SAC3/GANP/THP3 [PTHR12436] (159-574)

Sequence (623 aa):
MSGLSDSTKTEQFTVSEGGNVLEEVASGGQVYLSATGQVRYRGATLLLLQCPEAYCDEQRLKSHFDQVTSNQVVGVQIRLQKRSALIQFQSQRAAALALHRGATIGDDSTRLRLRYYIPPGARASLQRWQALYQQSGAQNLNDGRTDEHEAQMFIASHTEERTTTNAMQRLADRNAAVESESASNLPGSFHPATSSMGWPNRNQKSAAVKTFSDLNDRVQNSGSTDVYASASVAGLESGERIRHTEREQVTQAPGVSLSNGVEATAETAPFGHAGWVGTCLSMCPLEEQQQRQVQRDVHFFEMSTDTSGTLQPNPQIMVKKFARPAAGAEAVRPEQVRPPVVLRQTMEYLLQHIADREDVPFHEVYAFLRDRTRSIRQDFTYQGIYDAHCVWVHEHCVRFHIMAEHRFAGAEPEVFSSKQNMEQLDKCLLALRHLYREANQRGEPFTSSQSEFEAYYLLMQSRTDPLVTALRELDPATLNSESVAFALRVMLARQRADFRSFFGPLLEQATYLQACMMHRHFGKMRLQAMAQLARASSRHEVWPIAELMRLLAFDDISDTIRFLENCGLATTPDGTGIGLGAQEATIAALMTKSMDCDACVPGATSSVSLSTHDRVQSHGTQT